Protein AF-0000000087669275 (afdb_homodimer)

Organism: NCBI:txid484088

Structure (mmCIF, N/CA/C/O backbone):
data_AF-0000000087669275-model_v1
#
loop_
_entity.id
_entity.type
_entity.pdbx_description
1 polymer 'BD-FAE-like domain-containing protein'
#
loop_
_atom_site.group_PDB
_atom_site.id
_atom_site.type_symbol
_atom_site.label_atom_id
_atom_site.label_alt_id
_atom_site.label_comp_id
_atom_site.label_asym_id
_atom_site.label_entity_id
_atom_site.label_seq_id
_atom_site.pdbx_PDB_ins_code
_atom_site.Cartn_x
_atom_site.Cartn_y
_atom_site.Cartn_z
_atom_site.occupancy
_atom_site.B_iso_or_equiv
_atom_site.auth_seq_id
_atom_site.auth_comp_id
_atom_site.auth_asym_id
_atom_site.auth_atom_id
_atom_site.pdbx_PDB_model_num
ATOM 1 N N . MET A 1 1 ? -75.25 -18.094 21.203 1 28.17 1 MET A N 1
ATOM 2 C CA . MET A 1 1 ? -74.688 -16.75 21.078 1 28.17 1 MET A CA 1
ATOM 3 C C . MET A 1 1 ? -73.438 -16.594 21.922 1 28.17 1 MET A C 1
ATOM 5 O O . MET A 1 1 ? -73.438 -15.898 22.938 1 28.17 1 MET A O 1
ATOM 9 N N . ASP A 1 2 ? -72.625 -17.688 22.062 1 28.94 2 ASP A N 1
ATOM 10 C CA . ASP A 1 2 ? -71.5 -17.922 22.953 1 28.94 2 ASP A CA 1
ATOM 11 C C . ASP A 1 2 ? -70.312 -17.047 22.594 1 28.94 2 ASP A C 1
ATOM 13 O O . ASP A 1 2 ? -69.812 -17.094 21.469 1 28.94 2 ASP A O 1
ATOM 17 N N . LEU A 1 3 ? -70.25 -15.82 23.203 1 28.75 3 LEU A N 1
ATOM 18 C CA . LEU A 1 3 ? -69.312 -14.719 23.062 1 28.75 3 LEU A CA 1
ATOM 19 C C . LEU A 1 3 ? -67.875 -15.172 23.391 1 28.75 3 LEU A C 1
ATOM 21 O O . LEU A 1 3 ? -67.625 -15.625 24.5 1 28.75 3 LEU A O 1
ATOM 25 N N . LYS A 1 4 ? -67.125 -15.75 22.391 1 30.48 4 LYS A N 1
ATOM 26 C CA . LYS A 1 4 ? -65.75 -16.172 22.344 1 30.48 4 LYS A CA 1
ATOM 27 C C . LYS A 1 4 ? -64.812 -15.062 22.828 1 30.48 4 LYS A C 1
ATOM 29 O O . LYS A 1 4 ? -64.812 -13.969 22.25 1 30.48 4 LYS A O 1
ATOM 34 N N . ARG A 1 5 ? -64.562 -14.875 24.141 1 27.62 5 ARG A N 1
ATOM 35 C CA . ARG A 1 5 ? -63.656 -13.93 24.781 1 27.62 5 ARG A CA 1
ATOM 36 C C . ARG A 1 5 ? -62.281 -14.016 24.188 1 27.62 5 ARG A C 1
ATOM 38 O O . ARG A 1 5 ? -61.594 -15.031 24.328 1 27.62 5 ARG A O 1
ATOM 45 N N . ARG A 1 6 ? -62 -13.516 22.984 1 33.59 6 ARG A N 1
ATOM 46 C CA . ARG A 1 6 ? -60.688 -13.391 22.406 1 33.59 6 ARG A CA 1
ATOM 47 C C . ARG A 1 6 ? -59.75 -12.617 23.328 1 33.59 6 ARG A C 1
ATOM 49 O O . ARG A 1 6 ? -60 -11.453 23.641 1 33.59 6 ARG A O 1
ATOM 56 N N . ASN A 1 7 ? -59.062 -13.289 24.312 1 29.56 7 ASN A N 1
ATOM 57 C CA . ASN A 1 7 ? -58.031 -12.75 25.188 1 29.56 7 ASN A CA 1
ATOM 58 C C . ASN A 1 7 ? -56.906 -12.086 24.391 1 29.56 7 ASN A C 1
ATOM 60 O O . ASN A 1 7 ? -56.312 -12.711 23.516 1 29.56 7 ASN A O 1
ATOM 64 N N . PHE A 1 8 ? -57 -10.797 24.109 1 33.31 8 PHE A N 1
ATOM 65 C CA . PHE A 1 8 ? -55.969 -9.938 23.531 1 33.31 8 PHE A CA 1
ATOM 66 C C . PHE A 1 8 ? -54.719 -9.961 24.391 1 33.31 8 PHE A C 1
ATOM 68 O O . PHE A 1 8 ? -54.75 -9.555 25.547 1 33.31 8 PHE A O 1
ATOM 75 N N . LEU A 1 9 ? -53.844 -11 24.266 1 35.16 9 LEU A N 1
ATOM 76 C CA . LEU A 1 9 ? -52.531 -10.953 24.859 1 35.16 9 LEU A CA 1
ATOM 77 C C . LEU A 1 9 ? -51.75 -9.727 24.391 1 35.16 9 LEU A C 1
ATOM 79 O O . LEU A 1 9 ? -51.625 -9.492 23.188 1 35.16 9 LEU A O 1
ATOM 83 N N . ALA A 1 10 ? -51.688 -8.633 25.203 1 37.81 10 ALA A N 1
ATOM 84 C CA . ALA A 1 10 ? -50.844 -7.457 25.094 1 37.81 10 ALA A CA 1
ATOM 85 C C . ALA A 1 10 ? -49.375 -7.863 24.953 1 37.81 10 ALA A C 1
ATOM 87 O O . ALA A 1 10 ? -48.781 -8.484 25.844 1 37.81 10 ALA A O 1
ATOM 88 N N . GLY A 1 11 ? -48.969 -8.219 23.75 1 33.94 11 GLY A N 1
ATOM 89 C CA . GLY A 1 11 ? -47.531 -8.422 23.5 1 33.94 11 GLY A CA 1
ATOM 90 C C . GLY A 1 11 ? -46.688 -7.23 23.906 1 33.94 11 GLY A C 1
ATOM 91 O O . GLY A 1 11 ? -46.938 -6.109 23.453 1 33.94 11 GLY A O 1
ATOM 92 N N . ALA A 1 12 ? -46.125 -7.207 25.141 1 37.91 12 ALA A N 1
ATOM 93 C CA . ALA A 1 12 ? -45.156 -6.23 25.562 1 37.91 12 ALA A CA 1
ATOM 94 C C . ALA A 1 12 ? -43.969 -6.172 24.578 1 37.91 12 ALA A C 1
ATOM 96 O O . ALA A 1 12 ? -43.312 -7.172 24.359 1 37.91 12 ALA A O 1
ATOM 97 N N . VAL A 1 13 ? -44.062 -5.277 23.641 1 38.16 13 VAL A N 1
ATOM 98 C CA . VAL A 1 13 ? -42.906 -4.93 22.797 1 38.16 13 VAL A CA 1
ATOM 99 C C . VAL A 1 13 ? -41.75 -4.453 23.672 1 38.16 13 VAL A C 1
ATOM 101 O O . VAL A 1 13 ? -41.875 -3.432 24.359 1 38.16 13 VAL A O 1
ATOM 104 N N . LEU A 1 14 ? -40.875 -5.391 24.172 1 38.5 14 LEU A N 1
ATOM 105 C CA . LEU A 1 14 ? -39.594 -4.992 24.734 1 38.5 14 LEU A CA 1
ATOM 106 C C . LEU A 1 14 ? -38.812 -4.137 23.75 1 38.5 14 LEU A C 1
ATOM 108 O O . LEU A 1 14 ? -38.438 -4.602 22.656 1 38.5 14 LEU A O 1
ATOM 112 N N . VAL A 1 15 ? -39.031 -2.846 23.812 1 36.75 15 VAL A N 1
ATOM 113 C CA . VAL A 1 15 ? -38.125 -1.913 23.141 1 36.75 15 VAL A CA 1
ATOM 114 C C . VAL A 1 15 ? -36.688 -2.125 23.641 1 36.75 15 VAL A C 1
ATOM 116 O O . VAL A 1 15 ? -36.406 -1.928 24.812 1 36.75 15 VAL A O 1
ATOM 119 N N . ALA A 1 16 ? -35.969 -3.045 22.984 1 37.81 16 ALA A N 1
ATOM 120 C CA . ALA A 1 16 ? -34.5 -3.072 23.188 1 37.81 16 ALA A CA 1
ATOM 121 C C . ALA A 1 16 ? -33.906 -1.685 23 1 37.81 16 ALA A C 1
ATOM 123 O O . ALA A 1 16 ? -34.031 -1.088 21.922 1 37.81 16 ALA A O 1
ATOM 124 N N . ALA A 1 17 ? -33.688 -0.96 24.109 1 39.06 17 ALA A N 1
ATOM 125 C CA . ALA A 1 17 ? -32.875 0.241 24.125 1 39.06 17 ALA A CA 1
ATOM 126 C C . ALA A 1 17 ? -31.516 -0.023 23.469 1 39.06 17 ALA A C 1
ATOM 128 O O . ALA A 1 17 ? -30.719 -0.823 23.969 1 39.06 17 ALA A O 1
ATOM 129 N N . ALA A 1 18 ? -31.438 0.103 22.172 1 37.81 18 ALA A N 1
ATOM 130 C CA . ALA A 1 18 ? -30.141 0.234 21.531 1 37.81 18 ALA A CA 1
ATOM 131 C C . ALA A 1 18 ? -29.266 1.253 22.25 1 37.81 18 ALA A C 1
ATOM 133 O O . ALA A 1 18 ? -29.562 2.449 22.25 1 37.81 18 ALA A O 1
ATOM 134 N N . SER A 1 19 ? -28.594 0.77 23.266 1 34.19 19 SER A N 1
ATOM 135 C CA . SER A 1 19 ? -27.5 1.611 23.734 1 34.19 19 SER A CA 1
ATOM 136 C C . SER A 1 19 ? -26.578 2.021 22.594 1 34.19 19 SER A C 1
ATOM 138 O O . SER A 1 19 ? -26 1.169 21.922 1 34.19 19 SER A O 1
ATOM 140 N N . GLN A 1 20 ? -27.031 3.041 21.953 1 34.62 20 GLN A N 1
ATOM 141 C CA . GLN A 1 20 ? -26.047 3.654 21.062 1 34.62 20 GLN A CA 1
ATOM 142 C C . GLN A 1 20 ? -24.703 3.824 21.766 1 34.62 20 GLN A C 1
ATOM 144 O O . GLN A 1 20 ? -24.609 4.566 22.75 1 34.62 20 GLN A O 1
ATOM 149 N N . ALA A 1 21 ? -23.891 2.865 21.75 1 35.22 21 ALA A N 1
ATOM 150 C CA . ALA A 1 21 ? -22.516 3.156 22.141 1 35.22 21 ALA A CA 1
ATOM 151 C C . ALA A 1 21 ? -22.031 4.445 21.484 1 35.22 21 ALA A C 1
ATOM 153 O O . ALA A 1 21 ? -21.891 4.516 20.266 1 35.22 21 ALA A O 1
ATOM 154 N N . LYS A 1 22 ? -22.312 5.562 22.062 1 35.25 22 LYS A N 1
ATOM 155 C CA . LYS A 1 22 ? -21.672 6.781 21.578 1 35.25 22 LYS A CA 1
ATOM 156 C C . LYS A 1 22 ? -20.172 6.566 21.344 1 35.25 22 LYS A C 1
ATOM 158 O O . LYS A 1 22 ? -19.438 6.207 22.281 1 35.25 22 LYS A O 1
ATOM 163 N N . ALA A 1 23 ? -19.859 6.219 20.266 1 41.78 23 ALA A N 1
ATOM 164 C CA . ALA A 1 23 ? -18.422 6.273 19.953 1 41.78 23 ALA A CA 1
ATOM 165 C C . ALA A 1 23 ? -17.75 7.438 20.656 1 41.78 23 ALA A C 1
ATOM 167 O O . ALA A 1 23 ? -18.078 8.602 20.422 1 41.78 23 ALA A O 1
ATOM 168 N N . ALA A 1 24 ? -17.25 7.32 21.734 1 42.81 24 ALA A N 1
ATOM 169 C CA . ALA A 1 24 ? -16.734 8.398 22.578 1 42.81 24 ALA A CA 1
ATOM 170 C C . ALA A 1 24 ? -15.805 9.32 21.781 1 42.81 24 ALA A C 1
ATOM 172 O O . ALA A 1 24 ? -14.711 8.914 21.375 1 42.81 24 ALA A O 1
ATOM 173 N N . THR A 1 25 ? -16.219 10.133 20.828 1 52.06 25 THR A N 1
ATOM 174 C CA . THR A 1 25 ? -15.578 11.25 20.141 1 52.06 25 THR A CA 1
ATOM 175 C C . THR A 1 25 ? -14.82 12.125 21.125 1 52.06 25 THR A C 1
ATOM 177 O O . THR A 1 25 ? -15.375 13.094 21.656 1 52.06 25 THR A O 1
ATOM 180 N N . THR A 1 26 ? -13.781 11.625 21.781 1 64.75 26 THR A N 1
ATOM 181 C CA . THR A 1 26 ? -13.367 12.477 22.891 1 64.75 26 THR A CA 1
ATOM 182 C C . THR A 1 26 ? -12.352 13.523 22.406 1 64.75 26 THR A C 1
ATOM 184 O O . THR A 1 26 ? -11.461 13.219 21.625 1 64.75 26 THR A O 1
ATOM 187 N N . ALA A 1 27 ? -12.656 14.789 22.516 1 72.62 27 ALA A N 1
ATOM 188 C CA . ALA A 1 27 ? -11.75 15.93 22.453 1 72.62 27 ALA A CA 1
ATOM 189 C C . ALA A 1 27 ? -10.453 15.648 23.203 1 72.62 27 ALA A C 1
ATOM 191 O O . ALA A 1 27 ? -10.406 14.766 24.078 1 72.62 27 ALA A O 1
ATOM 192 N N . PRO A 1 28 ? -9.422 16.297 22.719 1 81.75 28 PRO A N 1
ATOM 193 C CA . PRO A 1 28 ? -8.188 16.109 23.484 1 81.75 28 PRO A CA 1
ATOM 194 C C . PRO A 1 28 ? -8.375 16.359 24.984 1 81.75 28 PRO A C 1
ATOM 196 O O . PRO A 1 28 ? -9.148 17.234 25.375 1 81.75 28 PRO A O 1
ATOM 199 N N . ASP A 1 29 ? -7.641 15.523 25.688 1 83.69 29 ASP A N 1
ATOM 200 C CA . ASP A 1 29 ? -7.648 15.672 27.141 1 83.69 29 ASP A CA 1
ATOM 201 C C . ASP A 1 29 ? -7.242 17.078 27.547 1 83.69 29 ASP A C 1
ATOM 203 O O . ASP A 1 29 ? -6.199 17.594 27.125 1 83.69 29 ASP A O 1
ATOM 207 N N . ALA A 1 30 ? -7.938 17.719 28.391 1 83.44 30 ALA A N 1
ATOM 208 C CA . ALA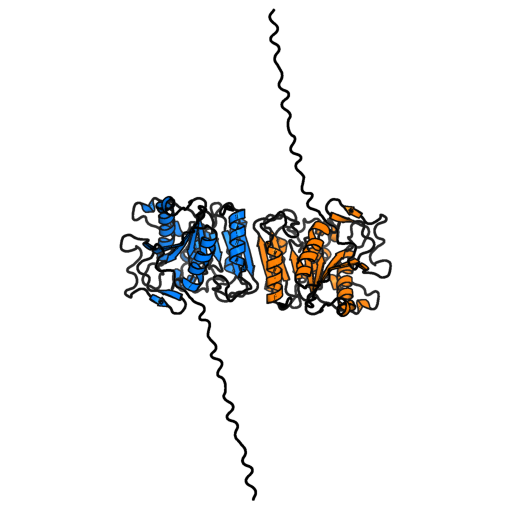 A 1 30 ? -7.738 19.109 28.797 1 83.44 30 ALA A CA 1
ATOM 209 C C . ALA A 1 30 ? -6.48 19.25 29.656 1 83.44 30 ALA A C 1
ATOM 211 O O . ALA A 1 30 ? -5.992 20.359 29.859 1 83.44 30 ALA A O 1
ATOM 212 N N . THR A 1 31 ? -5.91 18.156 30.062 1 88.44 31 THR A N 1
ATOM 213 C CA . THR A 1 31 ? -4.738 18.219 30.922 1 88.44 31 THR A CA 1
ATOM 214 C C . THR A 1 31 ? -3.453 18.234 30.094 1 88.44 31 THR A C 1
ATOM 216 O O . THR A 1 31 ? -2.367 18.453 30.641 1 88.44 31 THR A O 1
ATOM 219 N N . LEU A 1 32 ? -3.646 18.156 28.875 1 94.56 32 LEU A N 1
ATOM 220 C CA . LEU A 1 32 ? -2.465 18.125 28.016 1 94.56 32 LEU A CA 1
ATOM 221 C C . LEU A 1 32 ? -1.838 19.516 27.906 1 94.56 32 LEU A C 1
ATOM 223 O O . LEU A 1 32 ? -2.539 20.516 28 1 94.56 32 LEU A O 1
ATOM 227 N N . GLU A 1 33 ? -0.577 19.516 27.766 1 96.88 33 GLU A N 1
ATOM 228 C CA . GLU A 1 33 ? 0.142 20.766 27.562 1 96.88 33 GLU A CA 1
ATOM 229 C C . GLU A 1 33 ? -0.263 21.438 26.25 1 96.88 33 GLU A C 1
ATOM 231 O O . GLU A 1 33 ? -0.349 20.766 25.219 1 96.88 33 GLU A O 1
ATOM 236 N N . VAL A 1 34 ? -0.513 22.719 26.375 1 97.81 34 VAL A N 1
ATOM 237 C CA . VAL A 1 34 ? -0.868 23.531 25.219 1 97.81 34 VAL A CA 1
ATOM 238 C C . VAL A 1 34 ? 0.156 24.656 25.031 1 97.81 34 VAL A C 1
ATOM 240 O O . VAL A 1 34 ? 0.563 25.297 26 1 97.81 34 VAL A O 1
ATOM 243 N N . ILE A 1 35 ? 0.615 24.859 23.797 1 97.75 35 ILE A N 1
ATOM 244 C CA . ILE A 1 35 ? 1.564 25.922 23.469 1 97.75 35 ILE A CA 1
ATOM 245 C C . ILE A 1 35 ? 0.986 26.812 22.375 1 97.75 35 ILE A C 1
ATOM 247 O O . ILE A 1 35 ? 0.8 26.375 21.25 1 97.75 35 ILE A O 1
ATOM 251 N N . ASN A 1 36 ? 0.75 28.062 22.703 1 97.56 36 ASN A N 1
ATOM 252 C CA . ASN A 1 36 ? 0.298 29.016 21.688 1 97.56 36 ASN A CA 1
ATOM 253 C C . ASN A 1 36 ? 1.383 29.266 20.641 1 97.56 36 ASN A C 1
ATOM 255 O O . ASN A 1 36 ? 2.559 29.406 20.984 1 97.56 36 ASN A O 1
ATOM 259 N N . LEU A 1 37 ? 0.994 29.375 19.422 1 97.69 37 LEU A N 1
ATOM 260 C CA . LEU A 1 37 ? 1.98 29.516 18.359 1 97.69 37 LEU A CA 1
ATOM 261 C C . LEU A 1 37 ? 2.561 30.922 18.344 1 97.69 37 LEU A C 1
ATOM 263 O O . LEU A 1 37 ? 3.756 31.109 18.094 1 97.69 37 LEU A O 1
ATOM 267 N N . TRP A 1 38 ? 1.713 31.906 18.625 1 95.44 38 TRP A N 1
ATOM 268 C CA . TRP A 1 38 ? 2.113 33.312 18.453 1 95.44 38 TRP A CA 1
ATOM 269 C C . TRP A 1 38 ? 1.977 34.062 19.766 1 95.44 38 TRP A C 1
ATOM 271 O O . TRP A 1 38 ? 1.003 33.875 20.5 1 95.44 38 TRP A O 1
ATOM 281 N N . PRO A 1 39 ? 2.914 34.906 20.281 1 89.81 39 PRO A N 1
ATOM 282 C CA . PRO A 1 39 ? 2.84 35.656 21.516 1 89.81 39 PRO A CA 1
ATOM 283 C C . PRO A 1 39 ? 1.753 36.75 21.484 1 89.81 39 PRO A C 1
ATOM 285 O O . PRO A 1 39 ? 1.227 37.125 22.531 1 89.81 39 PRO A O 1
ATOM 288 N N . GLY A 1 40 ? 1.291 37.219 20.391 1 86.56 40 GLY A N 1
ATOM 289 C CA . GLY A 1 40 ? 0.253 38.219 20.188 1 86.56 40 GLY A CA 1
ATOM 290 C C . GLY A 1 40 ? -0.656 37.906 19.016 1 86.56 40 GLY A C 1
ATOM 291 O O . GLY A 1 40 ? -0.997 36.719 18.781 1 86.56 40 GLY A O 1
ATOM 292 N N . GLN A 1 41 ? -1.1 38.938 18.469 1 87.88 41 GLN A N 1
ATOM 293 C CA . GLN A 1 41 ? -1.943 38.719 17.297 1 87.88 41 GLN A CA 1
ATOM 294 C C . GLN A 1 41 ? -1.173 38 16.188 1 87.88 41 GLN A C 1
ATOM 296 O O . GLN A 1 41 ? -0.099 38.438 15.789 1 87.88 41 GLN A O 1
ATOM 301 N N . PRO A 1 42 ? -1.751 36.875 15.836 1 92.25 42 PRO A N 1
ATOM 302 C CA . PRO A 1 42 ? -1.068 36.188 14.742 1 92.25 42 PRO A CA 1
ATOM 303 C C . PRO A 1 42 ? -1.057 37.031 13.445 1 92.25 42 PRO A C 1
ATOM 305 O O . PRO A 1 42 ? -1.982 37.781 13.195 1 92.25 42 PRO A O 1
ATOM 308 N N . PRO A 1 43 ? -0.003 36.844 12.688 1 91.81 43 PRO A N 1
ATOM 309 C CA . PRO A 1 43 ? -0.002 37.531 11.391 1 91.81 43 PRO A CA 1
ATOM 310 C C . PRO A 1 43 ? -1.032 36.938 10.422 1 91.81 43 PRO A C 1
ATOM 312 O O . PRO A 1 43 ? -1.409 35.781 10.539 1 91.81 43 PRO A O 1
ATOM 315 N N . GLY A 1 44 ? -1.451 37.781 9.461 1 90.12 44 GLY A N 1
ATOM 316 C CA . GLY A 1 44 ? -2.244 37.25 8.367 1 90.12 44 GLY A CA 1
ATOM 317 C C . GLY A 1 44 ? -3.725 37.531 8.5 1 90.12 44 GLY A C 1
ATOM 318 O O . GLY A 1 44 ? -4.566 36.75 8.07 1 90.12 44 GLY A O 1
ATOM 319 N N . GLY A 1 45 ? -4.094 38.531 9.148 1 89.62 45 GLY A N 1
ATOM 320 C CA . GLY A 1 45 ? -5.488 38.969 9.172 1 89.62 45 GLY A CA 1
ATOM 321 C C . GLY A 1 45 ? -6.027 39.156 10.57 1 89.62 45 GLY A C 1
ATOM 322 O O . GLY A 1 45 ? -5.301 38.969 11.555 1 89.62 45 GLY A O 1
ATOM 323 N N . ALA A 1 46 ? -7.32 39.5 10.656 1 90.44 46 ALA A N 1
ATOM 324 C CA . ALA A 1 46 ? -7.93 39.875 11.93 1 90.44 46 ALA A CA 1
ATOM 325 C C . ALA A 1 46 ? -8.555 38.656 12.609 1 90.44 46 ALA A C 1
ATOM 327 O O . ALA A 1 46 ? -8.734 38.625 13.828 1 90.44 46 ALA A O 1
ATOM 328 N N . GLY A 1 47 ? -8.844 37.625 11.805 1 92.69 47 GLY A N 1
ATOM 329 C CA . GLY A 1 47 ? -9.414 36.406 12.359 1 92.69 47 GLY A CA 1
ATOM 330 C C . GLY A 1 47 ? -10.906 36.5 12.617 1 92.69 47 GLY A C 1
ATOM 331 O O . GLY A 1 47 ? -11.555 37.469 12.18 1 92.69 47 GLY A O 1
ATOM 332 N N . PRO A 1 48 ? -11.461 35.469 13.25 1 94.44 48 PRO A N 1
ATOM 333 C CA . PRO A 1 48 ? -12.898 35.438 13.516 1 94.44 48 PRO A CA 1
ATOM 334 C C . PRO A 1 48 ? -13.312 36.344 14.672 1 94.44 48 PRO A C 1
ATOM 336 O O . PRO A 1 48 ? -12.547 36.531 15.609 1 94.44 48 PRO A O 1
ATOM 339 N N . ALA A 1 49 ? -14.461 36.812 14.555 1 90.5 49 ALA A N 1
ATOM 340 C CA . ALA A 1 49 ? -15.047 37.625 15.625 1 90.5 49 ALA A CA 1
ATOM 341 C C . ALA A 1 49 ? -15.648 36.75 16.703 1 90.5 49 ALA A C 1
ATOM 343 O O . ALA A 1 49 ? -15.641 37.094 17.891 1 90.5 49 ALA A O 1
ATOM 344 N N . ALA A 1 50 ? -16.062 35.594 16.297 1 92.62 50 ALA A N 1
ATOM 345 C CA . ALA A 1 50 ? -16.734 34.688 17.203 1 92.62 50 ALA A CA 1
ATOM 346 C C . ALA A 1 50 ? -15.734 33.875 18 1 92.62 50 ALA A C 1
ATOM 348 O O . ALA A 1 50 ? -14.57 33.75 17.609 1 92.62 50 ALA A O 1
ATOM 349 N N . SER A 1 51 ? -16.25 33.281 19.094 1 95.25 51 SER A N 1
ATOM 350 C CA . SER A 1 51 ? -15.422 32.375 19.906 1 95.25 51 SER A CA 1
ATOM 351 C C . SER A 1 51 ? -15.234 31.031 19.234 1 95.25 51 SER A C 1
ATOM 353 O O . SER A 1 51 ? -16.141 30.547 18.547 1 95.25 51 SER A O 1
ATOM 355 N N . GLU A 1 52 ? -14.078 30.438 19.469 1 95.81 52 GLU A N 1
ATOM 356 C CA . GLU A 1 52 ? -13.805 29.094 18.953 1 95.81 52 GLU A CA 1
ATOM 357 C C . GLU A 1 52 ? -14.844 28.094 19.438 1 95.81 52 GLU A C 1
ATOM 359 O O . GLU A 1 52 ? -15.32 28.172 20.578 1 95.81 52 GLU A O 1
ATOM 364 N N . ASP A 1 53 ? -15.195 27.172 18.578 1 94.56 53 ASP A N 1
ATOM 365 C CA . ASP A 1 53 ? -16.141 26.125 18.984 1 94.56 53 ASP A CA 1
ATOM 366 C C . ASP A 1 53 ? -15.727 24.766 18.422 1 94.56 53 ASP A C 1
ATOM 368 O O . ASP A 1 53 ? -14.961 24.703 17.453 1 94.56 53 ASP A O 1
ATOM 372 N N . LEU A 1 54 ? -16.156 23.734 19.078 1 95.19 54 LEU A N 1
ATOM 373 C CA . LEU A 1 54 ? -16.031 22.344 18.641 1 95.19 54 LEU A CA 1
ATOM 374 C C . LEU A 1 54 ? -17.359 21.812 18.125 1 95.19 54 LEU A C 1
ATOM 376 O O . LEU A 1 54 ? -18.344 21.734 18.875 1 95.19 54 LEU A O 1
ATOM 380 N N . THR A 1 55 ? -17.391 21.484 16.859 1 95.81 55 THR A N 1
ATOM 381 C CA . THR A 1 55 ? -18.625 21.016 16.266 1 95.81 55 THR A CA 1
ATOM 382 C C . THR A 1 55 ? -19.016 19.641 16.812 1 95.81 55 THR A C 1
ATOM 384 O O . THR A 1 55 ? -18.172 18.922 17.359 1 95.81 55 THR A O 1
ATOM 387 N N . PRO A 1 56 ? -20.25 19.25 16.609 1 93 56 PRO A N 1
ATOM 388 C CA . PRO A 1 56 ? -20.672 17.922 17.047 1 93 56 PRO A CA 1
ATOM 389 C C . PRO A 1 56 ? -19.906 16.797 16.328 1 93 56 PRO A C 1
ATOM 391 O O . PRO A 1 56 ? -19.766 15.703 16.875 1 93 56 PRO A O 1
ATOM 394 N N . ARG A 1 57 ? -19.328 17.109 15.211 1 91.81 57 ARG A N 1
ATOM 395 C CA . ARG A 1 57 ? -18.625 16.094 14.438 1 91.81 57 ARG A CA 1
ATOM 396 C C . ARG A 1 57 ? -17.141 16.078 14.789 1 91.81 57 ARG A C 1
ATOM 398 O O . ARG A 1 57 ? -16.359 15.328 14.203 1 91.81 57 ARG A O 1
ATOM 405 N N . GLY A 1 58 ? -16.812 17 15.703 1 96.19 58 GLY A N 1
ATOM 406 C CA . GLY A 1 58 ? -15.477 16.891 16.266 1 96.19 58 GLY A CA 1
ATOM 407 C C . GLY A 1 58 ? -14.469 17.797 15.594 1 96.19 58 GLY A C 1
ATOM 408 O O . GLY A 1 58 ? -13.258 17.547 15.656 1 96.19 58 GLY A O 1
ATOM 409 N N . ALA A 1 59 ? -14.922 18.875 14.984 1 97.62 59 ALA A N 1
ATOM 410 C CA . ALA A 1 59 ? -14.031 19.812 14.305 1 97.62 59 ALA A CA 1
ATOM 411 C C . ALA A 1 59 ? -13.992 21.156 15.031 1 97.62 59 ALA A C 1
ATOM 413 O O . ALA A 1 59 ? -15.023 21.641 15.523 1 97.62 59 ALA A O 1
ATOM 414 N N . LEU A 1 60 ? -12.82 21.766 15.094 1 98 60 LEU A N 1
ATOM 415 C CA . LEU A 1 60 ? -12.664 23.109 15.625 1 98 60 LEU A CA 1
ATOM 416 C C . LEU A 1 60 ? -12.938 24.156 14.539 1 98 60 LEU A C 1
ATOM 418 O O . LEU A 1 60 ? -12.531 23.984 13.391 1 98 60 LEU A O 1
ATOM 422 N N . ARG A 1 61 ? -13.625 25.188 14.945 1 97.75 61 ARG A N 1
ATOM 423 C CA . ARG A 1 61 ? -13.914 26.344 14.102 1 97.75 61 ARG A CA 1
ATOM 424 C C . ARG A 1 61 ? -13.656 27.656 14.859 1 97.75 61 ARG A C 1
ATOM 426 O O . ARG A 1 61 ? -13.516 27.656 16.078 1 97.75 61 ARG A O 1
ATOM 433 N N . GLN A 1 62 ? -13.562 28.672 14.039 1 97.94 62 GLN A N 1
ATOM 434 C CA . GLN A 1 62 ? -13.352 30.016 14.578 1 97.94 62 GLN A CA 1
ATOM 435 C C . GLN A 1 62 ? -12.086 30.078 15.422 1 97.94 62 GLN A C 1
ATOM 437 O O . GLN A 1 62 ? -12.109 30.531 16.562 1 97.94 62 GLN A O 1
ATOM 442 N N . ILE A 1 63 ? -11.062 29.609 14.844 1 97.81 63 ILE A N 1
ATOM 443 C CA . ILE A 1 63 ? -9.781 29.516 15.531 1 97.81 63 ILE A CA 1
ATOM 444 C C . ILE A 1 63 ? -9.086 30.875 15.5 1 97.81 63 ILE A C 1
ATOM 446 O O . ILE A 1 63 ? -8.664 31.344 14.445 1 97.81 63 ILE A O 1
ATOM 450 N N . SER A 1 64 ? -8.969 31.484 16.641 1 96.06 64 SER A N 1
ATOM 451 C CA . SER A 1 64 ? -8.312 32.781 16.734 1 96.06 64 SER A CA 1
ATOM 452 C C . SER A 1 64 ? -6.934 32.656 17.375 1 96.06 64 SER A C 1
ATOM 454 O O . SER A 1 64 ? -6.062 33.5 17.172 1 96.06 64 SER A O 1
ATOM 456 N N . THR A 1 65 ? -6.762 31.562 18.125 1 96.19 65 THR A N 1
ATOM 457 C CA . THR A 1 65 ? -5.488 31.297 18.781 1 96.19 65 THR A CA 1
ATOM 458 C C . THR A 1 65 ? -4.93 29.938 18.344 1 96.19 65 THR A C 1
ATOM 460 O O . THR A 1 65 ? -5.176 28.922 19 1 96.19 65 THR A O 1
ATOM 463 N N . PRO A 1 66 ? -4.219 29.891 17.25 1 98 66 PRO A N 1
ATOM 464 C CA . PRO A 1 66 ? -3.562 28.641 16.859 1 98 66 PRO A CA 1
ATOM 465 C C . PRO A 1 66 ? -2.574 28.156 17.922 1 98 66 PRO A C 1
ATOM 467 O O . PRO A 1 66 ? -1.936 28.953 18.594 1 98 66 PRO A O 1
ATOM 470 N N . ARG A 1 67 ? -2.475 26.844 18.062 1 98.38 67 ARG A N 1
ATOM 471 C CA . ARG A 1 67 ? -1.727 26.266 19.188 1 98.38 67 ARG A CA 1
ATOM 472 C C . ARG A 1 67 ? -1.31 24.828 18.891 1 98.38 67 ARG A C 1
ATOM 474 O O . ARG A 1 67 ? -1.786 24.234 17.922 1 98.38 67 ARG A O 1
ATOM 481 N N . LEU A 1 68 ? -0.417 24.375 19.734 1 98.69 68 LEU A N 1
ATOM 482 C CA . LEU A 1 68 ? 0.001 22.969 19.781 1 98.69 68 LEU A CA 1
ATOM 483 C C . LEU A 1 68 ? -0.582 22.266 21 1 98.69 68 LEU A C 1
ATOM 485 O O . LEU A 1 68 ? -0.63 22.844 22.094 1 98.69 68 LEU A O 1
ATOM 489 N N . ILE A 1 69 ? -1.117 21.109 20.766 1 98.69 69 ILE A N 1
ATOM 490 C CA . ILE A 1 69 ? -1.486 20.219 21.859 1 98.69 69 ILE A CA 1
ATOM 491 C C . ILE A 1 69 ? -0.513 19.031 21.922 1 98.69 69 ILE A C 1
ATOM 493 O O . ILE A 1 69 ? -0.443 18.234 20.984 1 98.69 69 ILE A O 1
ATOM 497 N N . VAL A 1 70 ? 0.198 18.906 23.047 1 98.69 70 VAL A N 1
ATOM 498 C CA . VAL A 1 70 ? 1.329 17.984 23.109 1 98.69 70 VAL A CA 1
ATOM 499 C C . VAL A 1 70 ? 0.909 16.688 23.797 1 98.69 70 VAL A C 1
ATOM 501 O O . VAL A 1 70 ? 0.448 16.719 24.953 1 98.69 70 VAL A O 1
ATOM 504 N N . HIS A 1 71 ? 1.034 15.57 23.094 1 98.25 71 HIS A N 1
ATOM 505 C CA . HIS A 1 71 ? 0.924 14.227 23.656 1 98.25 71 HIS A CA 1
ATOM 506 C C . HIS A 1 71 ? 2.301 13.617 23.906 1 98.25 71 HIS A C 1
ATOM 508 O O . HIS A 1 71 ? 2.904 13.047 23 1 98.25 71 HIS A O 1
ATOM 514 N N . LYS A 1 72 ? 2.695 13.734 25.094 1 96.38 72 LYS A N 1
ATOM 515 C CA . LYS A 1 72 ? 4.004 13.203 25.469 1 96.38 72 LYS A CA 1
ATOM 516 C C . LYS A 1 72 ? 3.918 11.734 25.859 1 96.38 72 LYS A C 1
ATOM 518 O O . LYS A 1 72 ? 3.055 11.336 26.641 1 96.38 72 LYS A O 1
ATOM 523 N N . PRO A 1 73 ? 4.785 10.969 25.266 1 96.75 73 PRO A N 1
ATOM 524 C CA . PRO A 1 73 ? 4.812 9.57 25.719 1 96.75 73 PRO A CA 1
ATOM 525 C C . PRO A 1 73 ? 5.422 9.406 27.109 1 96.75 73 PRO A C 1
ATOM 527 O O . PRO A 1 73 ? 6.156 10.281 27.578 1 96.75 73 PRO A O 1
ATOM 530 N N . ASP A 1 74 ? 5.125 8.258 27.703 1 94.56 74 ASP A N 1
ATOM 531 C CA . ASP A 1 74 ? 5.723 7.957 29 1 94.56 74 ASP A CA 1
ATOM 532 C C . ASP A 1 74 ? 7.242 7.852 28.891 1 94.56 74 ASP A C 1
ATOM 534 O O . ASP A 1 74 ? 7.969 8.336 29.766 1 94.56 74 ASP A O 1
ATOM 538 N N . LYS A 1 75 ? 7.645 7.258 27.844 1 94.88 75 LYS A N 1
ATOM 539 C CA . LYS A 1 75 ? 9.062 7.125 27.547 1 94.88 75 LYS A CA 1
ATOM 540 C C . LYS A 1 75 ? 9.391 7.656 26.156 1 94.88 75 LYS A C 1
ATOM 542 O O . LYS A 1 75 ? 9.375 6.902 25.188 1 94.88 75 LYS A O 1
ATOM 547 N N . PRO A 1 76 ? 9.82 8.852 26.156 1 95.81 76 PRO A N 1
ATOM 548 C CA . PRO A 1 76 ? 10.102 9.438 24.844 1 95.81 76 PRO A CA 1
ATOM 549 C C . PRO A 1 76 ? 11.258 8.75 24.125 1 95.81 76 PRO A C 1
ATOM 551 O O . PRO A 1 76 ? 12.305 8.5 24.734 1 95.81 76 PRO A O 1
ATOM 554 N N . SER A 1 77 ? 11.094 8.445 22.844 1 96.56 77 SER A N 1
ATOM 555 C CA . SER A 1 77 ? 12.125 7.824 22.016 1 96.56 77 SER A CA 1
ATOM 556 C C . SER A 1 77 ? 12.969 8.875 21.297 1 96.56 77 SER A C 1
ATOM 558 O O . SER A 1 77 ? 14.008 8.555 20.719 1 96.56 77 SER A O 1
ATOM 560 N N . GLY A 1 78 ? 12.539 10.148 21.406 1 97.25 78 GLY A N 1
ATOM 561 C CA . GLY A 1 78 ? 13.133 11.203 20.609 1 97.25 78 GLY A CA 1
ATOM 562 C C . GLY A 1 78 ? 12.359 11.492 19.328 1 97.25 78 GLY A C 1
ATOM 563 O O . GLY A 1 78 ? 12.414 12.602 18.797 1 97.25 78 GLY A O 1
ATOM 564 N N . ALA A 1 79 ? 11.656 10.484 18.797 1 98.44 79 ALA A N 1
ATOM 565 C CA . ALA A 1 79 ? 10.828 10.68 17.609 1 98.44 79 ALA A CA 1
ATOM 566 C C . ALA A 1 79 ? 9.648 11.594 17.906 1 98.44 79 ALA A C 1
ATOM 568 O O . ALA A 1 79 ? 9.055 11.523 18.984 1 98.44 79 ALA A O 1
ATOM 569 N N . ALA A 1 80 ? 9.273 12.43 16.969 1 98.75 80 ALA A N 1
ATOM 570 C CA . ALA A 1 80 ? 8.125 13.328 17.125 1 98.75 80 ALA A CA 1
ATOM 571 C C . ALA A 1 80 ? 7.379 13.5 15.812 1 98.75 80 ALA A C 1
ATOM 573 O O . ALA A 1 80 ? 7.965 13.359 14.734 1 98.75 80 ALA A O 1
ATOM 574 N N . ILE A 1 81 ? 6.121 13.734 15.906 1 98.94 81 ILE A N 1
ATOM 575 C CA . ILE A 1 81 ? 5.281 13.953 14.734 1 98.94 81 ILE A CA 1
ATOM 576 C C . ILE A 1 81 ? 4.371 15.156 14.969 1 98.94 81 ILE A C 1
ATOM 578 O O . ILE A 1 81 ? 3.648 15.211 15.969 1 98.94 81 ILE A O 1
ATOM 582 N N . LEU A 1 82 ? 4.473 16.156 14.102 1 98.94 82 LEU A N 1
ATOM 583 C CA . LEU A 1 82 ? 3.451 17.188 14.008 1 98.94 82 LEU A CA 1
ATOM 584 C C . LEU A 1 82 ? 2.236 16.688 13.234 1 98.94 82 LEU A C 1
ATOM 586 O O . LEU A 1 82 ? 2.357 16.281 12.078 1 98.94 82 LEU A O 1
ATOM 590 N N . LEU A 1 83 ? 1.104 16.719 13.891 1 98.94 83 LEU A N 1
ATOM 591 C CA . LEU A 1 83 ? -0.112 16.188 13.289 1 98.94 83 LEU A CA 1
ATOM 592 C C . LEU A 1 83 ? -1.001 17.297 12.766 1 98.94 83 LEU A C 1
ATOM 594 O O . LEU A 1 83 ? -1.37 18.219 13.516 1 98.94 83 LEU A O 1
ATOM 598 N N . CYS A 1 84 ? -1.346 17.203 11.469 1 98.94 84 CYS A N 1
ATOM 599 C CA . CYS A 1 84 ? -2.195 18.172 10.789 1 98.94 84 CYS A CA 1
ATOM 600 C C . CYS A 1 84 ? -3.502 17.547 10.336 1 98.94 84 CYS A C 1
ATOM 602 O O . CYS A 1 84 ? -3.535 16.828 9.336 1 98.94 84 CYS A O 1
ATOM 604 N N . SER A 1 85 ? -4.574 17.922 11.008 1 98.81 85 SER A N 1
ATOM 605 C CA . SER A 1 85 ? -5.883 17.391 10.648 1 98.81 85 SER A CA 1
ATOM 606 C C . SER A 1 85 ? -6.414 18.031 9.367 1 98.81 85 SER A C 1
ATOM 608 O O . SER A 1 85 ? -5.961 19.109 8.984 1 98.81 85 SER A O 1
ATOM 610 N N . GLY A 1 86 ? -7.324 17.297 8.766 1 98.69 86 GLY A N 1
ATOM 611 C CA . GLY A 1 86 ? -8.031 17.859 7.621 1 98.69 86 GLY A CA 1
ATOM 612 C C . GLY A 1 86 ? -9.172 18.781 8.016 1 98.69 86 GLY A C 1
ATOM 613 O O . GLY A 1 86 ? -9.195 19.297 9.141 1 98.69 86 GLY A O 1
ATOM 614 N N . GLY A 1 87 ? -10 19.016 7.031 1 98.25 87 GLY A N 1
ATOM 615 C CA . GLY A 1 87 ? -11.141 19.906 7.203 1 98.25 87 GLY A CA 1
ATOM 616 C C . GLY A 1 87 ? -11.32 20.875 6.047 1 98.25 87 GLY A C 1
ATOM 617 O O . GLY A 1 87 ? -12.031 21.859 6.168 1 98.25 87 GLY A O 1
ATOM 618 N N . GLY A 1 88 ? -10.656 20.641 4.992 1 98.31 88 GLY A N 1
ATOM 619 C CA . GLY A 1 88 ? -10.852 21.375 3.748 1 98.31 88 GLY A CA 1
ATOM 620 C C . GLY A 1 88 ? -10.43 22.828 3.84 1 98.31 88 GLY A C 1
ATOM 621 O O . GLY A 1 88 ? -10.945 23.672 3.113 1 98.31 88 GLY A O 1
ATOM 622 N N . TYR A 1 89 ? -9.617 23.156 4.824 1 98.31 89 TYR A N 1
ATOM 623 C CA . TYR A 1 89 ? -9.203 24.516 5.121 1 98.31 89 TYR A CA 1
ATOM 624 C C . TYR A 1 89 ? -10.398 25.375 5.488 1 98.31 89 TYR A C 1
ATOM 626 O O . TYR A 1 89 ? -10.43 26.578 5.18 1 98.31 89 TYR A O 1
ATOM 634 N N . ARG A 1 90 ? -11.398 24.75 6.074 1 97.38 90 ARG A N 1
ATOM 635 C CA . ARG A 1 90 ? -12.57 25.438 6.605 1 97.38 90 ARG A CA 1
ATOM 636 C C . ARG A 1 90 ? -12.719 25.188 8.102 1 97.38 90 ARG A C 1
ATOM 638 O O . ARG A 1 90 ? -13.383 25.953 8.805 1 97.38 90 ARG A O 1
ATOM 645 N N . LYS A 1 91 ? -12.211 24.188 8.516 1 97.88 91 LYS A N 1
ATOM 646 C CA . LYS A 1 91 ? -12.219 23.719 9.898 1 97.88 91 LYS A CA 1
ATOM 647 C C . LYS A 1 91 ? -11.047 22.781 10.164 1 97.88 91 LYS A C 1
ATOM 649 O O . LYS A 1 91 ? -10.273 22.469 9.258 1 97.88 91 LYS A O 1
ATOM 654 N N . VAL A 1 92 ? -10.852 22.375 11.43 1 98.5 92 VAL A N 1
ATOM 655 C CA . VAL A 1 92 ? -9.805 21.438 11.797 1 98.5 92 VAL A CA 1
ATOM 656 C C . VAL A 1 92 ? -10.43 20.219 12.469 1 98.5 92 VAL A C 1
ATOM 658 O O . VAL A 1 92 ? -10.875 20.297 13.617 1 98.5 92 VAL A O 1
ATOM 661 N N . ASP A 1 93 ? -10.383 19.062 11.781 1 98.06 93 ASP A N 1
ATOM 662 C CA . ASP A 1 93 ? -11.062 17.844 12.219 1 98.06 93 ASP A CA 1
ATOM 663 C C . ASP A 1 93 ? -10.227 17.094 13.25 1 98.06 93 ASP A C 1
ATOM 665 O O . ASP A 1 93 ? -9.844 15.945 13.031 1 98.06 93 ASP A O 1
ATOM 669 N N . ILE A 1 94 ? -10.18 17.578 14.438 1 97.5 94 ILE A N 1
ATOM 670 C CA . ILE A 1 94 ? -9.203 17.125 15.414 1 97.5 94 ILE A CA 1
ATOM 671 C C . ILE A 1 94 ? -9.68 15.82 16.047 1 97.5 94 ILE A C 1
ATOM 673 O O . ILE A 1 94 ? -8.891 14.898 16.25 1 97.5 94 ILE A O 1
ATOM 677 N N . VAL A 1 95 ? -10.938 15.594 16.266 1 96.94 95 VAL A N 1
ATOM 678 C CA . VAL A 1 95 ? -11.438 14.453 17.031 1 96.94 95 VAL A CA 1
ATOM 679 C C . VAL A 1 95 ? -11.367 13.188 16.188 1 96.94 95 VAL A C 1
ATOM 681 O O . VAL A 1 95 ? -11.102 12.102 16.703 1 96.94 95 VAL A O 1
ATOM 684 N N . ASN A 1 96 ? -11.547 13.375 14.914 1 96.06 96 ASN A N 1
ATOM 685 C CA . ASN A 1 96 ? -11.578 12.203 14.047 1 96.06 96 ASN A CA 1
ATOM 686 C C . ASN A 1 96 ? -10.188 11.836 13.531 1 96.06 96 ASN A C 1
ATOM 688 O O . ASN A 1 96 ? -9.953 10.703 13.109 1 96.06 96 ASN A O 1
ATOM 692 N N . GLU A 1 97 ? -9.281 12.797 13.578 1 98.06 97 GLU A N 1
ATOM 693 C CA . GLU A 1 97 ? -8.047 12.562 12.844 1 98.06 97 GLU A CA 1
ATOM 694 C C . GLU A 1 97 ? -6.828 12.695 13.758 1 98.06 97 GLU A C 1
ATOM 696 O O . GLU A 1 97 ? -6.32 11.695 14.273 1 98.06 97 GLU A O 1
ATOM 701 N N . SER A 1 98 ? -6.477 13.867 14.18 1 98.44 98 SER A N 1
ATOM 702 C CA . SER A 1 98 ? -5.18 14.047 14.836 1 98.44 98 SER A CA 1
ATOM 703 C C . SER A 1 98 ? -5.203 13.5 16.266 1 98.44 98 SER A C 1
ATOM 705 O O . SER A 1 98 ? -4.203 12.953 16.734 1 98.44 98 SER A O 1
ATOM 707 N N . THR A 1 99 ? -6.309 13.609 16.984 1 98.38 99 THR A N 1
ATOM 708 C CA . THR A 1 99 ? -6.316 13.188 18.391 1 98.38 99 THR A CA 1
ATOM 709 C C . THR A 1 99 ? -6.117 11.68 18.5 1 98.38 99 THR A C 1
ATOM 711 O O . THR A 1 99 ? -5.223 11.219 19.203 1 98.38 99 THR A O 1
ATOM 714 N N . PRO A 1 100 ? -6.895 10.906 17.75 1 98.06 100 PRO A N 1
ATOM 715 C CA . PRO A 1 100 ? -6.641 9.461 17.844 1 98.06 100 PRO A CA 1
ATOM 716 C C . PRO A 1 100 ? -5.258 9.07 17.328 1 98.06 100 PRO A C 1
ATOM 718 O O . PRO A 1 100 ? -4.637 8.148 17.859 1 98.06 100 PRO A O 1
ATOM 721 N N . ALA A 1 101 ? -4.758 9.727 16.312 1 98.62 101 ALA A N 1
ATOM 722 C CA . ALA A 1 101 ? -3.41 9.445 15.828 1 98.62 101 ALA A CA 1
ATOM 723 C C . ALA A 1 101 ? -2.363 9.789 16.891 1 98.62 101 ALA A C 1
ATOM 725 O O . ALA A 1 101 ? -1.39 9.055 17.062 1 98.62 101 ALA A O 1
ATOM 726 N N . ALA A 1 102 ? -2.621 10.898 17.562 1 98.69 102 ALA A N 1
ATOM 727 C CA . ALA A 1 102 ? -1.704 11.312 18.609 1 98.69 102 ALA A CA 1
ATOM 728 C C . ALA A 1 102 ? -1.64 10.266 19.719 1 98.69 102 ALA A C 1
ATOM 730 O O . ALA A 1 102 ? -0.555 9.914 20.188 1 98.69 102 ALA A O 1
ATOM 731 N N . ILE A 1 103 ? -2.77 9.797 20.125 1 97.94 103 ILE A N 1
ATOM 732 C CA . ILE A 1 103 ? -2.844 8.781 21.156 1 97.94 103 ILE A CA 1
ATOM 733 C C . ILE A 1 103 ? -2.105 7.523 20.719 1 97.94 103 ILE A C 1
ATOM 735 O O . ILE A 1 103 ? -1.324 6.945 21.469 1 97.94 103 ILE A O 1
ATOM 739 N N . TYR A 1 104 ? -2.285 7.16 19.484 1 97.88 104 TYR A N 1
ATOM 740 C CA . TYR A 1 104 ? -1.65 5.965 18.938 1 97.88 104 TYR A CA 1
ATOM 741 C C . TYR A 1 104 ? -0.132 6.094 18.953 1 97.88 104 TYR A C 1
ATOM 743 O O . TYR A 1 104 ? 0.562 5.23 19.5 1 97.88 104 TYR A O 1
ATOM 751 N N . PHE A 1 105 ? 0.406 7.145 18.422 1 98.31 105 PHE A N 1
ATOM 752 C CA . PHE A 1 105 ? 1.851 7.273 18.281 1 98.31 105 PHE A CA 1
ATOM 753 C C . PHE A 1 105 ? 2.506 7.551 19.625 1 98.31 105 PHE A C 1
ATOM 755 O O . PHE A 1 105 ? 3.619 7.09 19.891 1 98.31 105 PHE A O 1
ATOM 762 N N . ALA A 1 106 ? 1.809 8.289 20.5 1 97.75 106 ALA A N 1
ATOM 763 C CA . ALA A 1 106 ? 2.348 8.508 21.844 1 97.75 106 ALA A CA 1
ATOM 764 C C . ALA A 1 106 ? 2.51 7.188 22.594 1 97.75 106 ALA A C 1
ATOM 766 O O . ALA A 1 106 ? 3.471 7.004 23.344 1 97.75 106 ALA A O 1
ATOM 767 N N . SER A 1 107 ? 1.587 6.273 22.359 1 97.31 107 SER A N 1
ATOM 768 C CA . SER A 1 107 ? 1.648 4.973 23.016 1 97.31 107 SER A CA 1
ATOM 769 C C . SER A 1 107 ? 2.828 4.152 22.5 1 97.31 107 SER A C 1
ATOM 771 O O . SER A 1 107 ? 3.168 3.117 23.078 1 97.31 107 SER A O 1
ATOM 773 N N . ARG A 1 108 ? 3.541 4.676 21.531 1 96.44 108 ARG A N 1
ATOM 774 C CA . ARG A 1 108 ? 4.664 3.969 20.922 1 96.44 108 ARG A CA 1
ATOM 775 C C . ARG A 1 108 ? 5.969 4.734 21.125 1 96.44 108 ARG A C 1
ATOM 777 O O . ARG A 1 108 ? 6.961 4.473 20.453 1 96.44 108 ARG A O 1
ATOM 784 N N . GLY A 1 109 ? 5.934 5.773 21.953 1 97 109 GLY A N 1
ATOM 785 C CA . GLY A 1 109 ? 7.141 6.492 22.328 1 97 109 GLY A CA 1
ATOM 786 C C . GLY A 1 109 ? 7.387 7.727 21.484 1 97 109 GLY A C 1
ATOM 787 O O . GLY A 1 109 ? 8.43 8.367 21.594 1 97 109 GLY A O 1
ATOM 788 N N . VAL A 1 110 ? 6.449 8.047 20.625 1 98.38 110 VAL A N 1
ATOM 789 C CA . VAL A 1 110 ? 6.566 9.219 19.766 1 98.38 110 VAL A CA 1
ATOM 790 C C . VAL A 1 110 ? 5.93 10.43 20.453 1 98.38 110 VAL A C 1
ATOM 792 O O . VAL A 1 110 ? 4.793 10.359 20.922 1 98.38 110 VAL A O 1
ATOM 795 N N . THR A 1 111 ? 6.641 11.516 20.609 1 98.44 111 THR A N 1
ATOM 796 C CA . THR A 1 111 ? 6 12.766 21.016 1 98.44 111 THR A CA 1
ATOM 797 C C . THR A 1 111 ? 5.094 13.289 19.906 1 98.44 111 THR A C 1
ATOM 799 O O . THR A 1 111 ? 5.578 13.797 18.891 1 98.44 111 THR A O 1
ATOM 802 N N . ALA A 1 112 ? 3.83 13.125 20.109 1 98.69 112 ALA A N 1
ATOM 803 C CA . ALA A 1 112 ? 2.854 13.539 19.109 1 98.69 112 ALA A CA 1
ATOM 804 C C . ALA A 1 112 ? 2.301 14.93 19.422 1 98.69 112 ALA A C 1
ATOM 806 O O . ALA A 1 112 ? 1.844 15.18 20.531 1 98.69 112 ALA A O 1
ATOM 807 N N . VAL A 1 113 ? 2.334 15.836 18.453 1 98.88 113 VAL A N 1
ATOM 808 C CA . VAL A 1 113 ? 1.942 17.234 18.641 1 98.88 113 VAL A CA 1
ATOM 809 C C . VAL A 1 113 ? 0.842 17.594 17.656 1 98.88 113 VAL A C 1
ATOM 811 O O . VAL A 1 113 ? 1.084 17.656 16.438 1 98.88 113 VAL A O 1
ATOM 814 N N . GLU A 1 114 ? -0.344 17.859 18.172 1 98.81 114 GLU A N 1
ATOM 815 C CA . GLU A 1 114 ? -1.444 18.297 17.312 1 98.81 114 GLU A CA 1
ATOM 816 C C . GLU A 1 114 ? -1.346 19.781 16.984 1 98.81 114 GLU A C 1
ATOM 818 O O . GLU A 1 114 ? -1.129 20.594 17.891 1 98.81 114 GLU A O 1
ATOM 823 N N . LEU A 1 115 ? -1.526 20.062 15.781 1 98.94 115 LEU A N 1
ATOM 824 C CA . LEU A 1 115 ? -1.579 21.453 15.359 1 98.94 115 LEU A CA 1
ATOM 825 C C . LEU A 1 115 ? -3.023 21.922 15.188 1 98.94 115 LEU A C 1
ATOM 827 O O . LEU A 1 115 ? -3.758 21.391 14.359 1 98.94 115 LEU A O 1
ATOM 831 N N . VAL A 1 116 ? -3.4 22.797 15.992 1 98.75 116 VAL A N 1
ATOM 832 C CA . VAL A 1 116 ? -4.621 23.562 15.742 1 98.75 116 VAL A CA 1
ATOM 833 C C . VAL A 1 116 ? -4.289 24.828 14.961 1 98.75 116 VAL A C 1
ATOM 835 O O . VAL A 1 116 ? -3.793 25.797 15.531 1 98.75 116 VAL A O 1
ATOM 838 N N . TYR A 1 117 ? -4.594 24.781 13.656 1 98.75 117 TYR A N 1
ATOM 839 C CA . TYR A 1 117 ? -4.137 25.859 12.789 1 98.75 117 TYR A CA 1
ATOM 840 C C . TYR A 1 117 ? -5.305 26.703 12.305 1 98.75 117 TYR A C 1
ATOM 842 O O . TYR A 1 117 ? -6.461 26.281 12.383 1 98.75 117 TYR A O 1
ATOM 850 N N . ARG A 1 118 ? -4.98 27.906 11.852 1 98.38 118 ARG A N 1
ATOM 851 C CA . ARG A 1 118 ? -5.973 28.828 11.32 1 98.38 118 ARG A CA 1
ATOM 852 C C . ARG A 1 118 ? -6.344 28.484 9.883 1 98.38 118 ARG A C 1
ATOM 854 O O . ARG A 1 118 ? -5.551 27.875 9.164 1 98.38 118 ARG A O 1
ATOM 861 N N . VAL A 1 119 ? -7.602 28.859 9.516 1 97.69 119 VAL A N 1
ATOM 862 C CA . VAL A 1 119 ? -8.062 28.562 8.164 1 97.69 119 VAL A CA 1
ATOM 863 C C . VAL A 1 119 ? -8.555 29.844 7.496 1 97.69 119 VAL A C 1
ATOM 865 O O . VAL A 1 119 ? -9.141 30.703 8.148 1 97.69 119 VAL A O 1
ATOM 868 N N . PRO A 1 120 ? -8.352 29.969 6.191 1 96.06 120 PRO A N 1
ATOM 869 C CA . PRO A 1 120 ? -8.633 31.219 5.492 1 96.06 120 PRO A CA 1
ATOM 870 C C . PRO A 1 120 ? -10.102 31.625 5.559 1 96.06 120 PRO A C 1
ATOM 872 O O . PRO A 1 120 ? -10.422 32.812 5.582 1 96.06 120 PRO A O 1
ATOM 875 N N . GLN A 1 121 ? -11.039 30.766 5.605 1 91.94 121 GLN A N 1
ATOM 876 C CA . GLN A 1 121 ? -12.469 31.047 5.539 1 91.94 121 GLN A CA 1
ATOM 877 C C . GLN A 1 121 ? -12.953 31.734 6.812 1 91.94 121 GLN A C 1
ATOM 879 O O . GLN A 1 121 ? -14.094 32.188 6.879 1 91.94 121 GLN A O 1
ATOM 884 N N . GLU A 1 122 ? -12.055 31.938 7.754 1 96.56 122 GLU A N 1
ATOM 885 C CA . GLU A 1 122 ? -12.422 32.531 9.031 1 96.56 122 GLU A CA 1
ATOM 886 C C . GLU A 1 122 ? -11.781 33.906 9.203 1 96.56 122 GLU A C 1
ATOM 888 O O . GLU A 1 122 ? -11.508 34.344 10.32 1 96.56 122 GLU A O 1
ATOM 893 N N . GLY A 1 123 ? -11.438 34.531 8.07 1 95.12 123 GLY A N 1
ATOM 894 C CA . GLY A 1 123 ? -10.938 35.906 8.117 1 95.12 123 GLY A CA 1
ATOM 895 C C . GLY A 1 123 ? -9.422 36 8.125 1 95.12 123 GLY A C 1
ATOM 896 O O . GLY A 1 123 ? -8.852 37.062 8.344 1 95.12 123 GLY A O 1
ATOM 897 N N . TRP A 1 124 ? -8.812 34.906 7.891 1 96.94 124 TRP A N 1
ATOM 898 C CA . TRP A 1 124 ? -7.352 34.844 7.828 1 96.94 124 TRP A CA 1
ATOM 899 C C . TRP A 1 124 ? -6.867 34.812 6.383 1 96.94 124 TRP A C 1
ATOM 901 O O . TRP A 1 124 ? -7.633 34.469 5.473 1 96.94 124 TRP A O 1
ATOM 911 N N . SER A 1 125 ? -5.594 35.219 6.18 1 96 125 SER A N 1
ATOM 912 C CA . SER A 1 125 ? -4.957 35.094 4.875 1 96 125 SER A CA 1
ATOM 913 C C . SER A 1 125 ? -4.91 33.625 4.41 1 96 125 SER A C 1
ATOM 915 O O . SER A 1 125 ? -4.926 32.719 5.234 1 96 125 SER A O 1
ATOM 917 N N . ILE A 1 126 ? -4.805 33.438 3.061 1 96.06 126 ILE A N 1
ATOM 918 C CA . ILE A 1 126 ? -4.703 32.094 2.49 1 96.06 126 ILE A CA 1
ATOM 919 C C . ILE A 1 126 ? -3.402 31.438 2.947 1 96.06 126 ILE A C 1
ATOM 921 O O . ILE A 1 126 ? -3.246 30.219 2.842 1 96.06 126 ILE A O 1
ATOM 925 N N . HIS A 1 127 ? -2.473 32.156 3.463 1 97.19 127 HIS A N 1
ATOM 926 C CA . HIS A 1 127 ? -1.174 31.641 3.883 1 97.19 127 HIS A CA 1
ATOM 927 C C . HIS A 1 127 ? -1.193 31.234 5.352 1 97.19 127 HIS A C 1
ATOM 929 O O . HIS A 1 127 ? -0.268 30.562 5.824 1 97.19 127 HIS A O 1
ATOM 935 N N . ALA A 1 128 ? -2.252 31.531 6.113 1 97.38 128 ALA A N 1
ATOM 936 C CA . ALA A 1 128 ? -2.291 31.391 7.562 1 97.38 128 ALA A CA 1
ATOM 937 C C . ALA A 1 128 ? -1.982 29.953 7.98 1 97.38 128 ALA A C 1
ATOM 939 O O . ALA A 1 128 ? -1.188 29.719 8.898 1 97.38 128 ALA A O 1
ATOM 940 N N . PRO A 1 129 ? -2.59 28.938 7.324 1 98.38 129 PRO A N 1
ATOM 941 C CA . PRO A 1 129 ? -2.271 27.578 7.754 1 98.38 129 PRO A CA 1
ATOM 942 C C . PRO A 1 129 ? -0.787 27.25 7.621 1 98.38 129 PRO A C 1
ATOM 944 O O . PRO A 1 129 ? -0.23 26.531 8.453 1 98.38 129 PRO A O 1
ATOM 947 N N . PHE A 1 130 ? -0.163 27.734 6.625 1 98.25 130 PHE A N 1
ATOM 948 C CA . PHE A 1 130 ? 1.234 27.438 6.336 1 98.25 130 PHE A CA 1
ATOM 949 C C . PHE A 1 130 ? 2.158 28.203 7.273 1 98.25 130 PHE A C 1
ATOM 951 O O . PHE A 1 130 ? 3.197 27.688 7.688 1 98.25 130 PHE A O 1
ATOM 958 N N . LEU A 1 131 ? 1.75 29.453 7.602 1 97.19 131 LEU A N 1
ATOM 959 C CA . LEU A 1 131 ? 2.477 30.188 8.625 1 97.19 131 LEU A CA 1
ATOM 960 C C . LEU A 1 131 ? 2.443 29.453 9.961 1 97.19 131 LEU A C 1
ATOM 962 O O . LEU A 1 131 ? 3.465 29.344 10.641 1 97.19 131 LEU A O 1
ATOM 966 N N . ASP A 1 132 ? 1.284 28.938 10.281 1 98.31 132 ASP A N 1
ATOM 967 C CA . ASP A 1 132 ? 1.116 28.219 11.539 1 98.31 132 ASP A CA 1
ATOM 968 C C . ASP A 1 132 ? 1.921 26.922 11.531 1 98.31 132 ASP A C 1
ATOM 970 O O . ASP A 1 132 ? 2.529 26.547 12.539 1 98.31 132 ASP A O 1
ATOM 974 N N . GLY A 1 133 ? 1.926 26.203 10.414 1 98.62 133 GLY A N 1
ATOM 975 C CA . GLY A 1 133 ? 2.736 25 10.312 1 98.62 133 GLY A CA 1
ATOM 976 C C . GLY A 1 133 ? 4.219 25.25 10.477 1 98.62 133 GLY A C 1
ATOM 977 O O . GLY A 1 133 ? 4.906 24.531 11.203 1 98.62 133 GLY A O 1
ATOM 978 N N . MET A 1 134 ? 4.688 26.266 9.828 1 97.81 134 MET A N 1
ATOM 979 C CA . MET A 1 134 ? 6.094 26.641 9.945 1 97.81 134 MET A CA 1
ATOM 980 C C . MET A 1 134 ? 6.441 27.016 11.375 1 97.81 134 MET A C 1
ATOM 982 O O . MET A 1 134 ? 7.465 26.594 11.914 1 97.81 134 MET A O 1
ATOM 986 N N . ARG A 1 135 ? 5.586 27.828 11.938 1 97.56 135 ARG A N 1
ATOM 987 C CA . ARG A 1 135 ? 5.785 28.266 13.32 1 97.56 135 ARG A CA 1
ATOM 988 C C . ARG A 1 135 ? 5.809 27.078 14.273 1 97.56 135 ARG A C 1
ATOM 990 O O . ARG A 1 135 ? 6.609 27.031 15.211 1 97.56 135 ARG A O 1
ATOM 997 N N . ALA A 1 136 ? 4.934 26.125 14.062 1 98.5 136 ALA A N 1
ATOM 998 C CA . ALA A 1 136 ? 4.871 24.922 14.875 1 98.5 136 ALA A CA 1
ATOM 999 C C . ALA A 1 136 ? 6.203 24.172 14.859 1 98.5 136 ALA A C 1
ATOM 1001 O O . ALA A 1 136 ? 6.719 23.797 15.914 1 98.5 136 ALA A O 1
ATOM 1002 N N . LEU A 1 137 ? 6.77 23.984 13.68 1 98.38 137 LEU A N 1
ATOM 1003 C CA . LEU A 1 137 ? 8.039 23.281 13.547 1 98.38 137 LEU A CA 1
ATOM 1004 C C . LEU A 1 137 ? 9.156 24.031 14.273 1 98.38 137 LEU A C 1
ATOM 1006 O O . LEU A 1 137 ? 10 23.422 14.93 1 98.38 137 LEU A O 1
ATOM 1010 N N . LYS A 1 138 ? 9.148 25.344 14.18 1 97.62 138 LYS A N 1
ATOM 1011 C CA . LYS A 1 138 ? 10.156 26.172 14.852 1 97.62 138 LYS A CA 1
ATOM 1012 C C . LYS A 1 138 ? 10.023 26.078 16.359 1 97.62 138 LYS A C 1
ATOM 1014 O O . LYS A 1 138 ? 11.023 25.984 17.078 1 97.62 138 LYS A O 1
ATOM 1019 N N . ILE A 1 139 ? 8.82 26.031 16.844 1 97.81 139 ILE A N 1
ATOM 1020 C CA . ILE A 1 139 ? 8.57 25.891 18.281 1 97.81 139 ILE A CA 1
ATOM 1021 C C . ILE A 1 139 ? 9.016 24.516 18.75 1 97.81 139 ILE A C 1
ATOM 1023 O O . ILE A 1 139 ? 9.648 24.375 19.797 1 97.81 139 ILE A O 1
ATOM 1027 N N . MET A 1 140 ? 8.688 23.484 17.953 1 98.12 140 MET A N 1
ATOM 1028 C CA . MET A 1 140 ? 9.094 22.125 18.312 1 98.12 140 MET A CA 1
ATOM 1029 C C . MET A 1 140 ? 10.609 22.016 18.406 1 98.12 140 MET A C 1
ATOM 1031 O O . MET A 1 140 ? 11.141 21.297 19.25 1 98.12 140 MET A O 1
ATOM 1035 N N . ARG A 1 141 ? 11.289 22.703 17.531 1 97.62 141 ARG A N 1
ATOM 1036 C CA . ARG A 1 141 ? 12.742 22.75 17.594 1 97.62 141 ARG A CA 1
ATOM 1037 C C . ARG A 1 141 ? 13.219 23.469 18.844 1 97.62 141 ARG A C 1
ATOM 1039 O O . ARG A 1 141 ? 14.086 22.984 19.578 1 97.62 141 ARG A O 1
ATOM 1046 N N . ALA A 1 142 ? 12.633 24.641 19.094 1 96.75 142 ALA A N 1
ATOM 1047 C CA . ALA A 1 142 ? 13.039 25.469 20.219 1 96.75 142 ALA A CA 1
ATOM 1048 C C . ALA A 1 142 ? 12.773 24.766 21.547 1 96.75 142 ALA A C 1
ATOM 1050 O O . ALA A 1 142 ? 13.555 24.891 22.484 1 96.75 142 ALA A O 1
ATOM 1051 N N . GLU A 1 143 ? 11.711 24.047 21.562 1 95.38 143 GLU A N 1
ATOM 1052 C CA . GLU A 1 143 ? 11.281 23.391 22.797 1 95.38 143 GLU A CA 1
ATOM 1053 C C . GLU A 1 143 ? 11.742 21.938 22.828 1 95.38 143 GLU A C 1
ATOM 1055 O O . GLU A 1 143 ? 11.328 21.172 23.703 1 95.38 143 GLU A O 1
ATOM 1060 N N . GLY A 1 144 ? 12.539 21.531 21.906 1 95.56 144 GLY A N 1
ATOM 1061 C CA . GLY A 1 144 ? 12.867 20.125 21.656 1 95.56 144 GLY A CA 1
ATOM 1062 C C . GLY A 1 144 ? 13.414 19.422 22.875 1 95.56 144 GLY A C 1
ATOM 1063 O O . GLY A 1 144 ? 12.961 18.328 23.219 1 95.56 144 GLY A O 1
ATOM 1064 N N . GLU A 1 145 ? 14.336 20.016 23.562 1 94.12 145 GLU A N 1
ATOM 1065 C CA . GLU A 1 145 ? 14.945 19.391 24.734 1 94.12 145 GLU A CA 1
ATOM 1066 C C . GLU A 1 145 ? 13.914 19.156 25.828 1 94.12 145 GLU A C 1
ATOM 1068 O O . GLU A 1 145 ? 13.836 18.062 26.391 1 94.12 145 GLU A O 1
ATOM 1073 N N . ARG A 1 146 ? 13.125 20.125 26 1 95.56 146 ARG A N 1
ATOM 1074 C CA . ARG A 1 146 ? 12.117 20.047 27.062 1 95.56 146 ARG A CA 1
ATOM 1075 C C . ARG A 1 146 ? 11.047 19.016 26.719 1 95.56 146 ARG A C 1
ATOM 1077 O O . ARG A 1 146 ? 10.539 18.312 27.594 1 95.56 146 ARG A O 1
ATOM 1084 N N . LEU A 1 147 ? 10.789 18.828 25.453 1 96 147 LEU A N 1
ATOM 1085 C CA . LEU A 1 147 ? 9.703 17.953 25.016 1 96 147 LEU A CA 1
ATOM 1086 C C . LEU A 1 147 ? 10.219 16.562 24.688 1 96 147 LEU A C 1
ATOM 1088 O O . LEU A 1 147 ? 9.438 15.648 24.406 1 96 147 LEU A O 1
ATOM 1092 N N . GLY A 1 148 ? 11.508 16.359 24.703 1 95.25 148 GLY A N 1
ATOM 1093 C CA . GLY A 1 148 ? 12.07 15.07 24.344 1 95.25 148 GLY A CA 1
ATOM 1094 C C . GLY A 1 148 ? 12.055 14.797 22.859 1 95.25 148 GLY A C 1
ATOM 1095 O O . GLY A 1 148 ? 11.844 13.656 22.438 1 95.25 148 GLY A O 1
ATOM 1096 N N . ILE A 1 149 ? 12.227 15.836 22.156 1 96.81 149 ILE A N 1
ATOM 1097 C CA . ILE A 1 149 ? 12.156 15.75 20.688 1 96.81 149 ILE A CA 1
ATOM 1098 C C . ILE A 1 149 ? 13.562 15.828 20.109 1 96.81 149 ILE A C 1
ATOM 1100 O O . ILE A 1 149 ? 14.336 16.719 20.453 1 96.81 149 ILE A O 1
ATOM 1104 N N . ASP A 1 150 ? 13.906 14.867 19.281 1 97.44 150 ASP A N 1
ATOM 1105 C CA . ASP A 1 150 ? 15.086 14.914 18.422 1 97.44 150 ASP A CA 1
ATOM 1106 C C . ASP A 1 150 ? 14.734 15.492 17.047 1 97.44 150 ASP A C 1
ATOM 1108 O O . ASP A 1 150 ? 14.031 14.859 16.266 1 97.44 150 ASP A O 1
ATOM 1112 N N . PRO A 1 151 ? 15.266 16.672 16.781 1 96.94 151 PRO A N 1
ATOM 1113 C CA . PRO A 1 151 ? 14.906 17.297 15.516 1 96.94 151 PRO A CA 1
ATOM 1114 C C . PRO A 1 151 ? 15.203 16.406 14.312 1 96.94 151 PRO A C 1
ATOM 1116 O O . PRO A 1 151 ? 14.492 16.469 13.305 1 96.94 151 PRO A O 1
ATOM 1119 N N . ALA A 1 152 ? 16.172 15.539 14.367 1 97.06 152 ALA A N 1
ATOM 1120 C CA . ALA A 1 152 ? 16.578 14.68 13.25 1 97.06 152 ALA A CA 1
ATOM 1121 C C . ALA A 1 152 ? 15.578 13.539 13.062 1 97.06 152 ALA A C 1
ATOM 1123 O O . ALA A 1 152 ? 15.602 12.844 12.047 1 97.06 152 ALA A O 1
ATOM 1124 N N . ARG A 1 153 ? 14.672 13.359 14.031 1 98.19 153 ARG A N 1
ATOM 1125 C CA . ARG A 1 153 ? 13.656 12.32 13.969 1 98.19 153 ARG A CA 1
ATOM 1126 C C . ARG A 1 153 ? 12.258 12.906 14.141 1 98.19 153 ARG A C 1
ATOM 1128 O O . ARG A 1 153 ? 11.383 12.273 14.734 1 98.19 153 ARG A O 1
ATOM 1135 N N . THR A 1 154 ? 12.102 14.141 13.734 1 98.62 154 THR A N 1
ATOM 1136 C CA . THR A 1 154 ? 10.82 14.836 13.781 1 98.62 154 THR A CA 1
ATOM 1137 C C . THR A 1 154 ? 10.219 14.953 12.383 1 98.62 154 THR A C 1
ATOM 1139 O O . THR A 1 154 ? 10.883 15.406 11.453 1 98.62 154 THR A O 1
ATOM 1142 N N . GLY A 1 155 ? 9.023 14.438 12.203 1 98.81 155 GLY A N 1
ATOM 1143 C CA . GLY A 1 155 ? 8.32 14.531 10.938 1 98.81 155 GLY A CA 1
ATOM 1144 C C . GLY A 1 155 ? 6.938 15.141 11.062 1 98.81 155 GLY A C 1
ATOM 1145 O O . GLY A 1 155 ? 6.621 15.773 12.07 1 98.81 155 GLY A O 1
ATOM 1146 N N . VAL A 1 156 ? 6.188 15.117 9.953 1 98.94 156 VAL A N 1
ATOM 1147 C CA . VAL A 1 156 ? 4.824 15.641 9.891 1 98.94 156 VAL A CA 1
ATOM 1148 C C . VAL A 1 156 ? 3.889 14.57 9.328 1 98.94 156 VAL A C 1
ATOM 1150 O O . VAL A 1 156 ? 4.297 13.75 8.508 1 98.94 156 VAL A O 1
ATOM 1153 N N . LEU A 1 157 ? 2.73 14.531 9.836 1 98.94 157 LEU A N 1
ATOM 1154 C CA . LEU A 1 157 ? 1.652 13.672 9.352 1 98.94 157 LEU A CA 1
ATOM 1155 C C . LEU A 1 157 ? 0.375 14.477 9.133 1 98.94 157 LEU A C 1
ATOM 1157 O O . LEU A 1 157 ? -0.029 15.258 10 1 98.94 157 LEU A O 1
ATOM 1161 N N . GLY A 1 158 ? -0.215 14.312 7.961 1 98.94 158 GLY A N 1
ATOM 1162 C CA . GLY A 1 158 ? -1.413 15.086 7.68 1 98.94 158 GLY A CA 1
ATOM 1163 C C . GLY A 1 158 ? -2.514 14.273 7.027 1 98.94 158 GLY A C 1
ATOM 1164 O O . GLY A 1 158 ? -2.236 13.328 6.285 1 98.94 158 GLY A O 1
ATOM 1165 N N . PHE A 1 159 ? -3.73 14.703 7.305 1 98.94 159 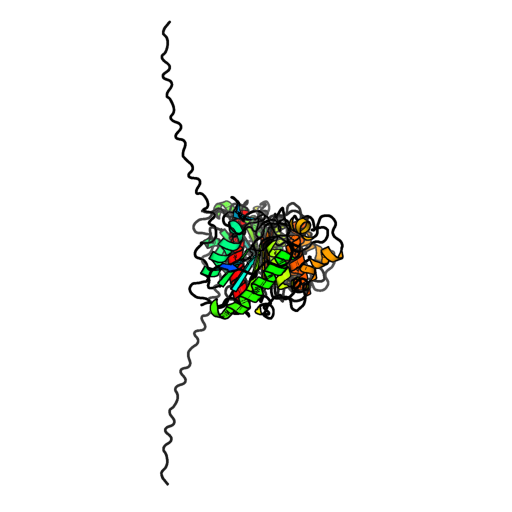PHE A N 1
ATOM 1166 C CA . PHE A 1 159 ? -4.941 14.109 6.75 1 98.94 159 PHE A CA 1
ATOM 1167 C C . PHE A 1 159 ? -5.625 15.07 5.785 1 98.94 159 PHE A C 1
ATOM 1169 O O . PHE A 1 159 ? -5.836 16.234 6.109 1 98.94 159 PHE A O 1
ATOM 1176 N N . SER A 1 160 ? -6.023 14.578 4.523 1 98.81 160 SER A N 1
ATOM 1177 C CA . SER A 1 160 ? -6.824 15.383 3.604 1 98.81 160 SER A CA 1
ATOM 1178 C C . SER A 1 160 ? -6.176 16.734 3.352 1 98.81 160 SER A C 1
ATOM 1180 O O . SER A 1 160 ? -5.023 16.812 2.922 1 98.81 160 SER A O 1
ATOM 1182 N N . ALA A 1 161 ? -6.816 17.875 3.732 1 98.88 161 ALA A N 1
ATOM 1183 C CA . ALA A 1 161 ? -6.234 19.219 3.646 1 98.88 161 ALA A CA 1
ATOM 1184 C C . ALA A 1 161 ? -5.004 19.344 4.539 1 98.88 161 ALA A C 1
ATOM 1186 O O . ALA A 1 161 ? -4.051 20.047 4.203 1 98.88 161 ALA A O 1
ATOM 1187 N N . GLY A 1 162 ? -5.059 18.641 5.648 1 98.94 162 GLY A N 1
ATOM 1188 C CA . GLY A 1 162 ? -3.875 18.578 6.492 1 98.94 162 GLY A CA 1
ATOM 1189 C C . GLY A 1 162 ? -2.713 17.859 5.836 1 98.94 162 GLY A C 1
ATOM 1190 O O . GLY A 1 162 ? -1.552 18.141 6.129 1 98.94 162 GLY A O 1
ATOM 1191 N N . GLY A 1 163 ? -3.049 16.891 4.984 1 98.94 163 GLY A N 1
ATOM 1192 C CA . GLY A 1 163 ? -2.02 16.281 4.16 1 98.94 163 GLY A CA 1
ATOM 1193 C C . GLY A 1 163 ? -1.379 17.25 3.186 1 98.94 163 GLY A C 1
ATOM 1194 O O . GLY A 1 163 ? -0.178 17.172 2.92 1 98.94 163 GLY A O 1
ATOM 1195 N N . HIS A 1 164 ? -2.162 18.141 2.629 1 98.94 164 HIS A N 1
ATOM 1196 C CA . HIS A 1 164 ? -1.626 19.219 1.805 1 98.94 164 HIS A CA 1
ATOM 1197 C C . HIS A 1 164 ? -0.67 20.094 2.602 1 98.94 164 HIS A C 1
ATOM 1199 O O . HIS A 1 164 ? 0.448 20.359 2.158 1 98.94 164 HIS A O 1
ATOM 1205 N N . LEU A 1 165 ? -1.113 20.5 3.775 1 98.94 165 LEU A N 1
ATOM 1206 C CA . LEU A 1 165 ? -0.293 21.312 4.66 1 98.94 165 LEU A CA 1
ATOM 1207 C C . LEU A 1 165 ? 1.015 20.609 5 1 98.94 165 LEU A C 1
ATOM 1209 O O . LEU A 1 165 ? 2.092 21.203 4.875 1 98.94 165 LEU A O 1
ATOM 1213 N N . ALA A 1 166 ? 0.92 19.359 5.398 1 98.94 166 ALA A N 1
ATOM 1214 C CA . ALA A 1 166 ? 2.104 18.562 5.719 1 98.94 166 ALA A CA 1
ATOM 1215 C C . ALA A 1 166 ? 3.035 18.453 4.516 1 98.94 166 ALA A C 1
ATOM 1217 O O . ALA A 1 166 ? 4.258 18.547 4.656 1 98.94 166 ALA A O 1
ATOM 1218 N N . GLY A 1 167 ? 2.465 18.234 3.342 1 98.94 167 GLY A N 1
ATOM 1219 C CA . GLY A 1 167 ? 3.262 18.188 2.127 1 98.94 167 GLY A CA 1
ATOM 1220 C C . GLY A 1 167 ? 3.986 19.484 1.833 1 98.94 167 GLY A C 1
ATOM 1221 O O . GLY A 1 167 ? 5.164 19.469 1.471 1 98.94 167 GLY A O 1
ATOM 1222 N N . MET A 1 168 ? 3.291 20.594 2.025 1 98.88 168 MET A N 1
ATOM 1223 C CA . MET A 1 168 ? 3.889 21.906 1.808 1 98.88 168 MET A CA 1
ATOM 1224 C C . MET A 1 168 ? 5.039 22.156 2.777 1 98.88 168 MET A C 1
ATOM 1226 O O . MET A 1 168 ? 6.043 22.766 2.414 1 98.88 168 MET A O 1
ATOM 1230 N N . LEU A 1 169 ? 4.859 21.688 3.988 1 98.81 169 LEU A N 1
ATOM 1231 C CA . LEU A 1 169 ? 5.934 21.797 4.973 1 98.81 169 LEU A CA 1
ATOM 1232 C C . LEU A 1 169 ? 7.113 20.906 4.598 1 98.81 169 LEU A C 1
ATOM 1234 O O . LEU A 1 169 ? 8.266 21.359 4.609 1 98.81 169 LEU A O 1
ATOM 1238 N N . ALA A 1 170 ? 6.875 19.688 4.207 1 98.81 170 ALA A N 1
ATOM 1239 C CA . ALA A 1 170 ? 7.906 18.688 3.943 1 98.81 170 ALA A CA 1
ATOM 1240 C C . ALA A 1 170 ? 8.734 19.062 2.719 1 98.81 170 ALA A C 1
ATOM 1242 O O . ALA A 1 170 ? 9.945 18.828 2.684 1 98.81 170 ALA A O 1
ATOM 1243 N N . THR A 1 171 ? 8.109 19.688 1.741 1 98.69 171 THR A N 1
ATOM 1244 C CA . THR A 1 171 ? 8.812 20.031 0.511 1 98.69 171 THR A CA 1
ATOM 1245 C C . THR A 1 171 ? 9.508 21.391 0.642 1 98.69 171 THR A C 1
ATOM 1247 O O . THR A 1 171 ? 10.273 21.781 -0.241 1 98.69 171 THR A O 1
ATOM 1250 N N . GLY A 1 172 ? 9.211 22.125 1.688 1 96.81 172 GLY A N 1
ATOM 1251 C CA . GLY A 1 172 ? 9.789 23.438 1.888 1 96.81 172 GLY A CA 1
ATOM 1252 C C . GLY A 1 172 ? 9.031 24.531 1.167 1 96.81 172 GLY A C 1
ATOM 1253 O O . GLY A 1 172 ? 9.414 25.703 1.23 1 96.81 172 GLY A O 1
ATOM 1254 N N . ALA A 1 173 ? 7.949 24.219 0.551 1 95.75 173 ALA A N 1
ATOM 1255 C CA . ALA A 1 173 ? 7.188 25.188 -0.231 1 95.75 173 ALA A CA 1
ATOM 1256 C C . ALA A 1 173 ? 6.625 26.297 0.661 1 95.75 173 ALA A C 1
ATOM 1258 O O . ALA A 1 173 ? 6.508 27.438 0.237 1 95.75 173 ALA A O 1
ATOM 1259 N N . ALA A 1 174 ? 6.328 25.969 1.895 1 95 174 ALA A N 1
ATOM 1260 C CA . ALA A 1 174 ? 5.699 26.906 2.824 1 95 174 ALA A CA 1
ATOM 1261 C C . ALA A 1 174 ? 6.68 28 3.252 1 95 174 ALA A C 1
ATOM 1263 O O . ALA A 1 174 ? 6.273 29.047 3.754 1 95 174 ALA A O 1
ATOM 1264 N N . GLU A 1 175 ? 7.945 27.75 3.096 1 93.75 175 GLU A N 1
ATOM 1265 C CA . GLU A 1 175 ? 8.969 28.688 3.535 1 93.75 175 GLU A CA 1
ATOM 1266 C C . GLU A 1 175 ? 8.844 30.031 2.811 1 93.75 175 GLU A C 1
ATOM 1268 O O . GLU A 1 175 ? 9.133 31.078 3.381 1 93.75 175 GLU A O 1
ATOM 1273 N N . SER A 1 176 ? 8.359 29.938 1.631 1 90.25 176 SER A N 1
ATOM 1274 C CA . SER A 1 176 ? 8.281 31.141 0.816 1 90.25 176 SER A CA 1
ATOM 1275 C C . SER A 1 176 ? 7.211 32.094 1.34 1 90.25 176 SER A C 1
ATOM 1277 O O . SER A 1 176 ? 7.215 33.281 1.008 1 90.25 176 SER A O 1
ATOM 1279 N N . PHE A 1 177 ? 6.336 31.562 2.184 1 89.69 177 PHE A N 1
ATOM 1280 C CA . PHE A 1 177 ? 5.227 32.375 2.688 1 89.69 177 PHE A CA 1
ATOM 1281 C C . PHE A 1 177 ? 5.59 33.031 4.016 1 89.69 177 PHE A C 1
ATOM 1283 O O . PHE A 1 177 ? 4.898 33.938 4.477 1 89.69 177 PHE A O 1
ATOM 1290 N N . TYR A 1 178 ? 6.641 32.594 4.652 1 90.62 178 TYR A N 1
ATOM 1291 C CA . TYR A 1 178 ? 6.875 32.875 6.062 1 90.62 178 TYR A CA 1
ATOM 1292 C C . TYR A 1 178 ? 7.727 34.156 6.223 1 90.62 178 TYR A C 1
ATOM 1294 O O . TYR A 1 178 ? 8.75 34.312 5.551 1 90.62 178 TYR A O 1
ATOM 1302 N N . VAL A 1 179 ? 7.316 35.031 7.141 1 88.12 179 VAL A N 1
ATOM 1303 C CA . VAL A 1 179 ? 8.078 36.219 7.543 1 88.12 179 VAL A CA 1
ATOM 1304 C C . VAL A 1 179 ? 8.414 36.125 9.031 1 88.12 179 VAL A C 1
ATOM 1306 O O . VAL A 1 179 ? 7.52 36.031 9.875 1 88.12 179 VAL A O 1
ATOM 1309 N N . PRO A 1 180 ? 9.695 36.219 9.344 1 89.31 180 PRO A N 1
ATOM 1310 C CA . PRO A 1 180 ? 10.094 36.094 10.75 1 89.31 180 PRO A CA 1
ATOM 1311 C C . PRO A 1 180 ? 9.492 37.188 11.633 1 89.31 180 PRO A C 1
ATOM 1313 O O . PRO A 1 180 ? 9.375 38.344 11.203 1 89.31 180 PRO A O 1
ATOM 1316 N N . THR A 1 181 ? 9.164 36.781 12.867 1 86.69 181 THR A N 1
ATOM 1317 C CA . THR A 1 181 ? 8.477 37.719 13.75 1 86.69 181 THR A CA 1
ATOM 1318 C C . THR A 1 181 ? 9.234 37.875 15.062 1 86.69 181 THR A C 1
ATOM 1320 O O . THR A 1 181 ? 9.125 38.906 15.719 1 86.69 181 THR A O 1
ATOM 1323 N N . ASP A 1 182 ? 9.961 36.875 15.531 1 91.38 182 ASP A N 1
ATOM 1324 C CA . ASP A 1 182 ? 10.68 36.938 16.797 1 91.38 182 ASP A CA 1
ATOM 1325 C C . ASP A 1 182 ? 11.852 35.938 16.797 1 91.38 182 ASP A C 1
ATOM 1327 O O . ASP A 1 182 ? 12.242 35.438 15.75 1 91.38 182 ASP A O 1
ATOM 1331 N N . ASP A 1 183 ? 12.453 35.656 17.938 1 90.56 183 ASP A N 1
ATOM 1332 C CA . ASP A 1 183 ? 13.695 34.875 18.047 1 90.56 183 ASP A CA 1
ATOM 1333 C C . ASP A 1 183 ? 13.461 33.438 17.672 1 90.56 183 ASP A C 1
ATOM 1335 O O . ASP A 1 183 ? 14.352 32.75 17.141 1 90.56 183 ASP A O 1
ATOM 1339 N N . ILE A 1 184 ? 12.32 32.938 17.875 1 92.06 184 ILE A N 1
ATOM 1340 C CA . ILE A 1 184 ? 12.008 31.531 17.578 1 92.06 184 ILE A CA 1
ATOM 1341 C C . ILE A 1 184 ? 12.148 31.266 16.094 1 92.06 184 ILE A C 1
ATOM 1343 O O . ILE A 1 184 ? 12.5 30.156 15.672 1 92.06 184 ILE A O 1
ATOM 1347 N N . ASP A 1 185 ? 12.008 32.344 15.359 1 92.38 185 ASP A N 1
ATOM 1348 C CA . ASP A 1 185 ? 11.977 32.219 13.906 1 92.38 185 ASP A CA 1
ATOM 1349 C C . ASP A 1 185 ? 13.383 31.969 13.352 1 92.38 185 ASP A C 1
ATOM 1351 O O . ASP A 1 185 ? 13.539 31.672 12.164 1 92.38 185 ASP A O 1
ATOM 1355 N N . SER A 1 186 ? 14.367 32.031 14.203 1 90.94 186 SER A N 1
ATOM 1356 C CA . SER A 1 186 ? 15.719 31.656 13.797 1 90.94 186 SER A CA 1
ATOM 1357 C C . SER A 1 186 ? 15.898 30.141 13.797 1 90.94 186 SER A C 1
ATOM 1359 O O . SER A 1 186 ? 16.859 29.625 13.227 1 90.94 186 SER A O 1
ATOM 1361 N N . GLN A 1 187 ? 14.938 29.5 14.484 1 90.25 187 GLN A N 1
ATOM 1362 C CA . GLN A 1 187 ? 15 28.031 14.516 1 90.25 187 GLN A CA 1
ATOM 1363 C C . GLN A 1 187 ? 14.617 27.438 13.172 1 90.25 187 GLN A C 1
ATOM 1365 O O . GLN A 1 187 ? 13.727 27.953 12.484 1 90.25 187 GLN A O 1
ATOM 1370 N N . VAL A 1 188 ? 15.406 26.422 12.805 1 88.25 188 VAL A N 1
ATOM 1371 C CA . VAL A 1 188 ? 15.125 25.719 11.562 1 88.25 188 VAL A CA 1
ATOM 1372 C C . VAL A 1 188 ? 14.898 24.234 11.859 1 88.25 188 VAL A C 1
ATOM 1374 O O . VAL A 1 188 ? 15.758 23.562 12.445 1 88.25 188 VAL A O 1
ATOM 1377 N N . LEU A 1 189 ? 13.672 23.828 11.531 1 87.94 189 LEU A N 1
ATOM 1378 C CA . LEU A 1 189 ? 13.352 22.406 11.555 1 87.94 189 LEU A CA 1
ATOM 1379 C C . LEU A 1 189 ? 12.734 21.969 10.234 1 87.94 189 LEU A C 1
ATOM 1381 O O . LEU A 1 189 ? 11.594 22.328 9.922 1 87.94 189 LEU A O 1
ATOM 1385 N N . LYS A 1 190 ? 13.547 21.266 9.492 1 95.06 190 LYS A N 1
ATOM 1386 C CA . LYS A 1 190 ? 13.023 20.578 8.32 1 95.06 190 LYS A CA 1
ATOM 1387 C C . LYS A 1 190 ? 12.516 19.188 8.688 1 95.06 190 LYS A C 1
ATOM 1389 O O . LYS A 1 190 ? 13.234 18.406 9.312 1 95.06 190 LYS A O 1
ATOM 1394 N N . PRO A 1 191 ? 11.273 18.938 8.359 1 98.62 191 PRO A N 1
ATOM 1395 C CA . PRO A 1 191 ? 10.797 17.594 8.695 1 98.62 191 PRO A CA 1
ATOM 1396 C C . PRO A 1 191 ? 11.719 16.484 8.164 1 98.62 191 PRO A C 1
ATOM 1398 O O . PRO A 1 191 ? 12.141 16.547 7.004 1 98.62 191 PRO A O 1
ATOM 1401 N N . ALA A 1 192 ? 11.984 15.523 9.031 1 98.69 192 ALA A N 1
ATOM 1402 C CA . ALA A 1 192 ? 12.828 14.391 8.648 1 98.69 192 ALA A CA 1
ATOM 1403 C C . ALA A 1 192 ? 12.039 13.383 7.812 1 98.69 192 ALA A C 1
ATOM 1405 O O . ALA A 1 192 ? 12.633 12.539 7.129 1 98.69 192 ALA A O 1
ATOM 1406 N N . PHE A 1 193 ? 10.742 13.422 7.875 1 98.88 193 PHE A N 1
ATOM 1407 C CA . PHE A 1 193 ? 9.828 12.578 7.117 1 98.88 193 PHE A CA 1
ATOM 1408 C C . PHE A 1 193 ? 8.438 13.188 7.066 1 98.88 193 PHE A C 1
ATOM 1410 O O . PHE A 1 193 ? 8.133 14.117 7.82 1 98.88 193 PHE A O 1
ATOM 1417 N N . ALA A 1 194 ? 7.582 12.68 6.148 1 98.94 194 ALA A N 1
ATOM 1418 C CA . ALA A 1 194 ? 6.172 13.055 6.133 1 98.94 194 ALA A CA 1
ATOM 1419 C C . ALA A 1 194 ? 5.289 11.852 5.828 1 98.94 194 ALA A C 1
ATOM 1421 O O . ALA A 1 194 ? 5.699 10.938 5.109 1 98.94 194 ALA A O 1
ATOM 1422 N N . THR A 1 195 ? 4.184 11.789 6.438 1 98.94 195 THR A N 1
ATOM 1423 C CA . THR A 1 195 ? 3.098 10.859 6.16 1 98.94 195 THR A CA 1
ATOM 1424 C C . THR A 1 195 ? 1.854 11.602 5.68 1 98.94 195 THR A C 1
ATOM 1426 O O . THR A 1 195 ? 1.323 12.453 6.395 1 98.94 195 THR A O 1
ATOM 1429 N N . LEU A 1 196 ? 1.445 11.305 4.488 1 99 196 LEU A N 1
ATOM 1430 C CA . LEU A 1 196 ? 0.293 11.977 3.895 1 99 196 LEU A CA 1
ATOM 1431 C C . LEU A 1 196 ? -0.854 10.992 3.682 1 99 196 LEU A C 1
ATOM 1433 O O . LEU A 1 196 ? -0.743 10.07 2.871 1 99 196 LEU A O 1
ATOM 1437 N N . LEU A 1 197 ? -1.941 11.188 4.406 1 98.94 197 LEU A N 1
ATOM 1438 C CA . LEU A 1 197 ? -3.102 10.305 4.348 1 98.94 197 LEU A CA 1
ATOM 1439 C C . LEU A 1 197 ? -4.242 10.961 3.57 1 98.94 197 LEU A C 1
ATOM 1441 O O . LEU A 1 197 ? -4.734 12.023 3.955 1 98.94 197 LEU A O 1
ATOM 1445 N N . TYR A 1 198 ? -4.699 10.328 2.463 1 98.88 198 TYR A N 1
ATOM 1446 C CA . TYR A 1 198 ? -5.684 10.828 1.512 1 98.88 198 TYR A CA 1
ATOM 1447 C C . TYR A 1 198 ? -5.516 12.328 1.297 1 98.88 198 TYR A C 1
ATOM 1449 O O . TYR A 1 198 ? -6.48 13.094 1.417 1 98.88 198 TYR A O 1
ATOM 1457 N N . PRO A 1 199 ? -4.316 12.688 0.932 1 98.94 199 PRO A N 1
ATOM 1458 C CA . PRO A 1 199 ? -3.969 14.109 0.881 1 98.94 199 PRO A CA 1
ATOM 1459 C C . PRO A 1 199 ? -4.504 14.805 -0.37 1 98.94 199 PRO A C 1
ATOM 1461 O O . PRO A 1 199 ? -4.613 14.18 -1.429 1 98.94 199 PRO A O 1
ATOM 1464 N N . VAL A 1 200 ? -4.797 16.047 -0.182 1 98.94 200 VAL A N 1
ATOM 1465 C CA . VAL A 1 200 ? -4.805 16.922 -1.341 1 98.94 200 VAL A CA 1
ATOM 1466 C C . VAL A 1 200 ? -3.371 17.266 -1.748 1 98.94 200 VAL A C 1
ATOM 1468 O O . VAL A 1 200 ? -2.545 17.609 -0.901 1 98.94 200 VAL A O 1
ATOM 1471 N N . ILE A 1 201 ? -3.092 17.094 -3.041 1 98.94 201 ILE A N 1
ATOM 1472 C CA . ILE A 1 201 ? -1.718 17.297 -3.482 1 98.94 201 ILE A CA 1
ATOM 1473 C C . ILE A 1 201 ? -1.672 18.422 -4.523 1 98.94 201 ILE A C 1
ATOM 1475 O O . ILE A 1 201 ? -0.869 19.344 -4.41 1 98.94 201 ILE A O 1
ATOM 1479 N N . THR A 1 202 ? -2.574 18.406 -5.473 1 98.75 202 THR A N 1
ATOM 1480 C CA . THR A 1 202 ? -2.441 19.297 -6.617 1 98.75 202 THR A CA 1
ATOM 1481 C C . THR A 1 202 ? -3.621 20.266 -6.688 1 98.75 202 THR A C 1
ATOM 1483 O O . THR A 1 202 ? -4.727 19.938 -6.258 1 98.75 202 THR A O 1
ATOM 1486 N N . MET A 1 203 ? -3.295 21.484 -7.172 1 98.31 203 MET A N 1
ATOM 1487 C CA . MET A 1 203 ? -4.305 22.484 -7.496 1 98.31 203 MET A CA 1
ATOM 1488 C C . MET A 1 203 ? -4.52 22.578 -9 1 98.31 203 MET A C 1
ATOM 1490 O O . MET A 1 203 ? -5.191 23.5 -9.484 1 98.31 203 MET A O 1
ATOM 1494 N N . MET A 1 204 ? -3.994 21.609 -9.688 1 97.5 204 MET A N 1
ATOM 1495 C CA . MET A 1 204 ? -3.994 21.641 -11.148 1 97.5 204 MET A CA 1
ATOM 1496 C C . MET A 1 204 ? -5.086 20.75 -11.719 1 97.5 204 MET A C 1
ATOM 1498 O O . MET A 1 204 ? -5.406 19.703 -11.141 1 97.5 204 MET A O 1
ATOM 1502 N N . ALA A 1 205 ? -5.59 21.188 -12.906 1 95.94 205 ALA A N 1
ATOM 1503 C CA . ALA A 1 205 ? -6.508 20.328 -13.648 1 95.94 205 ALA A CA 1
ATOM 1504 C C . ALA A 1 205 ? -5.824 19.031 -14.078 1 95.94 205 ALA A C 1
ATOM 1506 O O . ALA A 1 205 ? -4.625 19.016 -14.359 1 95.94 205 ALA A O 1
ATOM 1507 N N . PRO A 1 206 ? -6.602 17.859 -14.133 1 96.69 206 PRO A N 1
ATOM 1508 C CA . PRO A 1 206 ? -8.047 17.734 -13.922 1 96.69 206 PRO A CA 1
ATOM 1509 C C . PRO A 1 206 ? -8.406 17.375 -12.477 1 96.69 206 PRO A C 1
ATOM 1511 O O . PRO A 1 206 ? -9.547 17.016 -12.195 1 96.69 206 PRO A O 1
ATOM 1514 N N . PHE A 1 207 ? -7.469 17.531 -11.602 1 97.06 207 PHE A N 1
ATOM 1515 C CA . PHE A 1 207 ? -7.727 17.078 -10.234 1 97.06 207 PHE A CA 1
ATOM 1516 C C . PHE A 1 207 ? -7.895 18.266 -9.297 1 97.06 207 PHE A C 1
ATOM 1518 O O . PHE A 1 207 ? -7.512 18.203 -8.125 1 97.06 207 PHE A O 1
ATOM 1525 N N . ASP A 1 208 ? -8.391 19.375 -9.758 1 96.94 208 ASP A N 1
ATOM 1526 C CA . ASP A 1 208 ? -8.477 20.625 -9.008 1 96.94 208 ASP A CA 1
ATOM 1527 C C . ASP A 1 208 ? -9.906 20.891 -8.555 1 96.94 208 ASP A C 1
ATOM 1529 O O . ASP A 1 208 ? -10.336 22.047 -8.492 1 96.94 208 ASP A O 1
ATOM 1533 N N . GLN A 1 209 ? -10.656 19.859 -8.203 1 96.31 209 GLN A N 1
ATOM 1534 C CA . GLN A 1 209 ? -12.062 20.062 -7.859 1 96.31 209 GLN A CA 1
ATOM 1535 C C . GLN A 1 209 ? -12.297 19.891 -6.359 1 96.31 209 GLN A C 1
ATOM 1537 O O . GLN A 1 209 ? -13.438 19.781 -5.914 1 96.31 209 GLN A O 1
ATOM 1542 N N . THR A 1 210 ? -11.297 19.922 -5.594 1 97.62 210 THR A N 1
ATOM 1543 C CA . THR A 1 210 ? -11.445 19.734 -4.156 1 97.62 210 THR A CA 1
ATOM 1544 C C . THR A 1 210 ? -11.859 21.031 -3.48 1 97.62 210 THR A C 1
ATOM 1546 O O . THR A 1 210 ? -11.547 22.125 -3.969 1 97.62 210 THR A O 1
ATOM 1549 N N . GLN A 1 211 ? -12.5 20.891 -2.312 1 96.56 211 GLN A N 1
ATOM 1550 C CA . GLN A 1 211 ? -12.828 22.062 -1.509 1 96.56 211 GLN A CA 1
ATOM 1551 C C . GLN A 1 211 ? -11.57 22.766 -1.015 1 96.56 211 GLN A C 1
ATOM 1553 O O . GLN A 1 211 ? -11.547 24 -0.901 1 96.56 211 GLN A O 1
ATOM 1558 N N . SER A 1 212 ? -10.547 22 -0.692 1 97.62 212 SER A N 1
ATOM 1559 C CA . SER A 1 212 ? -9.281 22.578 -0.268 1 97.62 212 SER A CA 1
ATOM 1560 C C . SER A 1 212 ? -8.734 23.547 -1.315 1 97.62 212 SER A C 1
ATOM 1562 O O . SER A 1 212 ? -8.289 24.641 -0.981 1 97.62 212 SER A O 1
ATOM 1564 N N . ARG A 1 213 ? -8.773 23.094 -2.533 1 97.25 213 ARG A N 1
ATOM 1565 C CA . ARG A 1 213 ? -8.312 23.938 -3.619 1 97.25 213 ARG A CA 1
ATOM 1566 C C . ARG A 1 213 ? -9.133 25.219 -3.695 1 97.25 213 ARG A C 1
ATOM 1568 O O . ARG A 1 213 ? -8.578 26.328 -3.793 1 97.25 213 ARG A O 1
ATOM 1575 N N . LEU A 1 214 ? -10.438 25.125 -3.613 1 97.38 214 LEU A N 1
ATOM 1576 C CA . LEU A 1 214 ? -11.32 26.281 -3.668 1 97.38 214 LEU A CA 1
ATOM 1577 C C . LEU A 1 214 ? -11.031 27.234 -2.521 1 97.38 214 LEU A C 1
ATOM 1579 O O . LEU A 1 214 ? -10.984 28.453 -2.723 1 97.38 214 LEU A O 1
ATOM 1583 N N . ASN A 1 215 ? -10.789 26.672 -1.349 1 97.19 215 ASN A N 1
ATOM 1584 C CA . ASN A 1 215 ? -10.648 27.484 -0.144 1 97.19 215 ASN A CA 1
ATOM 1585 C C . ASN A 1 215 ? -9.273 28.141 -0.071 1 97.19 215 ASN A C 1
ATOM 1587 O O . ASN A 1 215 ? -9.094 29.141 0.629 1 97.19 215 ASN A O 1
ATOM 1591 N N . ILE A 1 216 ? -8.336 27.672 -0.803 1 97.06 216 ILE A N 1
ATOM 1592 C CA . ILE A 1 216 ? -6.984 28.219 -0.739 1 97.06 216 ILE A CA 1
ATOM 1593 C C . ILE A 1 216 ? -6.75 29.156 -1.921 1 97.06 216 ILE A C 1
ATOM 1595 O O . ILE A 1 216 ? -6.344 30.297 -1.736 1 97.06 216 ILE A O 1
ATOM 1599 N N . VAL A 1 217 ? -7.148 28.672 -3.154 1 96.69 217 VAL A N 1
ATOM 1600 C CA . VAL A 1 217 ? -6.703 29.453 -4.301 1 96.69 217 VAL A CA 1
ATOM 1601 C C . VAL A 1 217 ? -7.914 30.062 -5.008 1 96.69 217 VAL A C 1
ATOM 1603 O O . VAL A 1 217 ? -7.762 30.812 -5.977 1 96.69 217 VAL A O 1
ATOM 1606 N N . GLY A 1 218 ? -9.102 29.75 -4.562 1 96.31 218 GLY A N 1
ATOM 1607 C CA . GLY A 1 218 ? -10.297 30.375 -5.098 1 96.31 218 GLY A CA 1
ATOM 1608 C C . GLY A 1 218 ? -10.852 29.672 -6.32 1 96.31 218 GLY A C 1
ATOM 1609 O O . GLY A 1 218 ? -10.328 28.625 -6.73 1 96.31 218 GLY A O 1
ATOM 1610 N N . ARG A 1 219 ? -11.852 30.188 -6.895 1 95.12 219 ARG A N 1
ATOM 1611 C CA . ARG A 1 219 ? -12.609 29.562 -7.973 1 95.12 219 ARG A CA 1
ATOM 1612 C C . ARG A 1 219 ? -11.859 29.656 -9.297 1 95.12 219 ARG A C 1
ATOM 1614 O O . ARG A 1 219 ? -11.898 28.719 -10.102 1 95.12 219 ARG A O 1
ATOM 1621 N N . HIS A 1 220 ? -11.195 30.797 -9.562 1 94.69 220 HIS A N 1
ATOM 1622 C CA . HIS A 1 220 ? -10.477 31.031 -10.812 1 94.69 220 HIS A CA 1
ATOM 1623 C C . HIS A 1 220 ? -9.055 31.516 -10.547 1 94.69 220 HIS A C 1
ATOM 1625 O O . HIS A 1 220 ? -8.703 32.625 -10.938 1 94.69 220 HIS A O 1
ATOM 1631 N N . PRO A 1 221 ? -8.367 30.594 -9.984 1 94.12 221 PRO A N 1
ATOM 1632 C CA . PRO A 1 221 ? -7.012 31.016 -9.625 1 94.12 221 PRO A CA 1
ATOM 1633 C C . PRO A 1 221 ? -6.098 31.172 -10.836 1 94.12 221 PRO A C 1
ATOM 1635 O O . PRO A 1 221 ? -6.254 30.438 -11.828 1 94.12 221 PRO A O 1
ATOM 1638 N N . ALA A 1 222 ? -5.141 32.125 -10.711 1 96 222 ALA A N 1
ATOM 1639 C CA . ALA A 1 222 ? -4.062 32.25 -11.695 1 96 222 ALA A CA 1
ATOM 1640 C C . ALA A 1 222 ? -3.186 30.984 -11.672 1 96 222 ALA A C 1
ATOM 1642 O O . ALA A 1 222 ? -3.109 30.297 -10.656 1 96 222 ALA A O 1
ATOM 1643 N N . GLN A 1 223 ? -2.514 30.766 -12.805 1 96.38 223 GLN A N 1
ATOM 1644 C CA . GLN A 1 223 ? -1.686 29.562 -12.961 1 96.38 223 GLN A CA 1
ATOM 1645 C C . GLN A 1 223 ? -0.559 29.547 -11.93 1 96.38 223 GLN A C 1
ATOM 1647 O O . GLN A 1 223 ? -0.234 28.484 -11.383 1 96.38 223 GLN A O 1
ATOM 1652 N N . ASP A 1 224 ? 0.019 30.641 -11.688 1 96.25 224 ASP A N 1
ATOM 1653 C CA . ASP A 1 224 ? 1.138 30.703 -10.75 1 96.25 224 ASP A CA 1
ATOM 1654 C C . ASP A 1 224 ? 0.694 30.344 -9.344 1 96.25 224 ASP A C 1
ATOM 1656 O O . ASP A 1 224 ? 1.443 29.703 -8.594 1 96.25 224 ASP A O 1
ATOM 1660 N N . LEU A 1 225 ? -0.476 30.766 -8.977 1 96.12 225 LEU A N 1
ATOM 1661 C CA . LEU A 1 225 ? -1.01 30.438 -7.66 1 96.12 225 LEU A CA 1
ATOM 1662 C C . LEU A 1 225 ? -1.307 28.953 -7.547 1 96.12 225 LEU A C 1
ATOM 1664 O O . LEU A 1 225 ? -1.048 28.328 -6.508 1 96.12 225 LEU A O 1
ATOM 1668 N N . ARG A 1 226 ? -1.835 28.375 -8.617 1 97.38 226 ARG A N 1
ATOM 1669 C CA . ARG A 1 226 ? -2.059 26.938 -8.656 1 97.38 226 ARG A CA 1
ATOM 1670 C C . ARG A 1 226 ? -0.756 26.172 -8.438 1 97.38 226 ARG A C 1
ATOM 1672 O O . ARG A 1 226 ? -0.708 25.234 -7.633 1 97.38 226 ARG A O 1
ATOM 1679 N N . GLU A 1 227 ? 0.249 26.609 -9.117 1 97.44 227 GLU A N 1
ATOM 1680 C CA . GLU A 1 227 ? 1.541 25.938 -9.031 1 97.44 227 GLU A CA 1
ATOM 1681 C C . GLU A 1 227 ? 2.156 26.094 -7.645 1 97.44 227 GLU A C 1
ATOM 1683 O O . GLU A 1 227 ? 2.736 25.156 -7.102 1 97.44 227 GLU A O 1
ATOM 1688 N N . ALA A 1 228 ? 1.963 27.266 -7.09 1 97.69 228 ALA A N 1
ATOM 1689 C CA . ALA A 1 228 ? 2.568 27.578 -5.797 1 97.69 228 ALA A CA 1
ATOM 1690 C C . ALA A 1 228 ? 1.994 26.688 -4.699 1 97.69 228 ALA A C 1
ATOM 1692 O O . ALA A 1 228 ? 2.693 26.328 -3.746 1 97.69 228 ALA A O 1
ATOM 1693 N N . PHE A 1 229 ? 0.765 26.25 -4.898 1 98.44 229 PHE A N 1
ATOM 1694 C CA . PHE A 1 229 ? 0.113 25.5 -3.836 1 98.44 229 PHE A CA 1
ATOM 1695 C C . PHE A 1 229 ? -0.049 24.031 -4.234 1 98.44 229 PHE A C 1
ATOM 1697 O O . PHE A 1 229 ? -0.801 23.297 -3.6 1 98.44 229 PHE A O 1
ATOM 1704 N N . SER A 1 230 ? 0.621 23.609 -5.344 1 98.81 230 SER A N 1
ATOM 1705 C CA . SER A 1 230 ? 0.662 22.203 -5.727 1 98.81 230 SER A CA 1
ATOM 1706 C C . SER A 1 230 ? 1.905 21.516 -5.172 1 98.81 230 SER A C 1
ATOM 1708 O O . SER A 1 230 ? 3.02 21.781 -5.637 1 98.81 230 SER A O 1
ATOM 1710 N N . VAL A 1 231 ? 1.682 20.609 -4.246 1 98.88 231 VAL A N 1
ATOM 1711 C CA . VAL A 1 231 ? 2.758 20.031 -3.451 1 98.88 231 VAL A CA 1
ATOM 1712 C C . VAL A 1 231 ? 3.754 19.328 -4.367 1 98.88 231 VAL A C 1
ATOM 1714 O O . VAL A 1 231 ? 4.969 19.469 -4.203 1 98.88 231 VAL A O 1
ATOM 1717 N N . GLU A 1 232 ? 3.275 18.5 -5.363 1 98.81 232 GLU A N 1
ATOM 1718 C CA . GLU A 1 232 ? 4.121 17.656 -6.203 1 98.81 232 GLU A CA 1
ATOM 1719 C C . GLU A 1 232 ? 5.086 18.5 -7.035 1 98.81 232 GLU A C 1
ATOM 1721 O O . GLU A 1 232 ? 6.137 18.016 -7.453 1 98.81 232 GLU A O 1
ATOM 1726 N N . ARG A 1 233 ? 4.789 19.812 -7.188 1 98.38 233 ARG A N 1
ATOM 1727 C CA . ARG A 1 233 ? 5.629 20.703 -7.984 1 98.38 233 ARG A CA 1
ATOM 1728 C C . ARG A 1 233 ? 6.859 21.141 -7.195 1 98.38 233 ARG A C 1
ATOM 1730 O O . ARG A 1 233 ? 7.809 21.672 -7.77 1 98.38 233 ARG A O 1
ATOM 1737 N N . HIS A 1 234 ? 6.875 20.859 -5.965 1 98.69 234 HIS A N 1
ATOM 1738 C CA . HIS A 1 234 ? 7.938 21.375 -5.109 1 98.69 234 HIS A CA 1
ATOM 1739 C C . HIS A 1 234 ? 8.844 20.234 -4.629 1 98.69 234 HIS A C 1
ATOM 1741 O O . HIS A 1 234 ? 9.711 20.453 -3.779 1 98.69 234 HIS A O 1
ATOM 1747 N N . VAL A 1 235 ? 8.672 19.047 -5.172 1 98.88 235 VAL A N 1
ATOM 1748 C CA . VAL A 1 235 ? 9.531 17.922 -4.828 1 98.88 235 VAL A CA 1
ATOM 1749 C C . VAL A 1 235 ? 10.922 18.125 -5.43 1 98.88 235 VAL A C 1
ATOM 1751 O O . VAL A 1 235 ? 11.047 18.469 -6.609 1 98.88 235 VAL A O 1
ATOM 1754 N N . THR A 1 236 ? 11.93 18.062 -4.621 1 98.44 236 THR A N 1
ATOM 1755 C CA . THR A 1 236 ? 13.328 18.141 -5.023 1 98.44 236 THR A CA 1
ATOM 1756 C C . THR A 1 236 ? 14.133 17 -4.383 1 98.44 236 THR A C 1
ATOM 1758 O O . THR A 1 236 ? 13.586 16.188 -3.645 1 98.44 236 THR A O 1
ATOM 1761 N N . ARG A 1 237 ? 15.422 16.969 -4.656 1 98 237 ARG A N 1
ATOM 1762 C CA . ARG A 1 237 ? 16.312 15.969 -4.078 1 98 237 ARG A CA 1
ATOM 1763 C C . ARG A 1 237 ? 16.438 16.156 -2.57 1 98 237 ARG A C 1
ATOM 1765 O O . ARG A 1 237 ? 16.906 15.258 -1.869 1 98 237 ARG A O 1
ATOM 1772 N N . ASP A 1 238 ? 15.977 17.344 -2.041 1 97.5 238 ASP A N 1
ATOM 1773 C CA . ASP A 1 238 ? 16.109 17.641 -0.62 1 97.5 238 ASP A CA 1
ATOM 1774 C C . ASP A 1 238 ? 14.836 17.297 0.14 1 97.5 238 ASP A C 1
ATOM 1776 O O . ASP A 1 238 ? 14.789 17.406 1.367 1 97.5 238 ASP A O 1
ATOM 1780 N N . THR A 1 239 ? 13.812 16.891 -0.621 1 98.75 239 THR A N 1
ATOM 1781 C CA . THR A 1 239 ? 12.578 16.453 0.021 1 98.75 239 THR A CA 1
ATOM 1782 C C . THR A 1 239 ? 12.828 15.227 0.889 1 98.75 239 THR A C 1
ATOM 1784 O O . THR A 1 239 ? 13.555 14.32 0.49 1 98.75 239 THR A O 1
ATOM 1787 N N . PRO A 1 240 ? 12.312 15.227 2.141 1 98.81 240 PRO A N 1
ATOM 1788 C CA . PRO A 1 240 ? 12.5 14.039 2.986 1 98.81 240 PRO A CA 1
ATOM 1789 C C . PRO A 1 240 ? 11.703 12.836 2.5 1 98.81 240 PRO A C 1
ATOM 1791 O O . PRO A 1 240 ? 10.859 12.969 1.608 1 98.81 240 PRO A O 1
ATOM 1794 N N . PRO A 1 241 ? 11.953 11.617 3.062 1 98.88 241 PRO A N 1
ATOM 1795 C CA . PRO A 1 241 ? 11.094 10.477 2.754 1 98.88 241 PRO A CA 1
ATOM 1796 C C . PRO A 1 241 ? 9.625 10.742 3.059 1 98.88 241 PRO A C 1
ATOM 1798 O O . PRO A 1 241 ? 9.305 11.391 4.059 1 98.88 241 PRO A O 1
ATOM 1801 N N . ILE A 1 242 ? 8.742 10.258 2.166 1 98.94 242 ILE A N 1
ATOM 1802 C CA . ILE A 1 242 ? 7.309 10.484 2.342 1 98.94 242 ILE A CA 1
ATOM 1803 C C . ILE A 1 242 ? 6.551 9.172 2.199 1 98.94 242 ILE A C 1
ATOM 1805 O O . ILE A 1 242 ? 6.812 8.391 1.277 1 98.94 242 ILE A O 1
ATOM 1809 N N . PHE A 1 243 ? 5.695 8.922 3.156 1 98.94 243 PHE A N 1
ATOM 1810 C CA . PHE A 1 243 ? 4.742 7.82 3.16 1 98.94 243 PHE A CA 1
ATOM 1811 C C . PHE A 1 243 ? 3.371 8.289 2.695 1 98.94 243 PHE A C 1
ATOM 1813 O O . PHE A 1 243 ? 2.887 9.336 3.129 1 98.94 243 PHE A O 1
ATOM 1820 N N . LEU A 1 244 ? 2.727 7.48 1.783 1 99 244 LEU A N 1
ATOM 1821 C CA . LEU A 1 244 ? 1.407 7.82 1.265 1 99 244 LEU A CA 1
ATOM 1822 C C . LEU A 1 244 ? 0.417 6.688 1.508 1 99 244 LEU A C 1
ATOM 1824 O O . LEU A 1 244 ? 0.755 5.516 1.337 1 99 244 LEU A O 1
ATOM 1828 N N . ALA A 1 245 ? -0.766 6.992 1.941 1 98.94 245 ALA A N 1
ATOM 1829 C CA . ALA A 1 245 ? -1.882 6.051 1.995 1 98.94 245 ALA A CA 1
ATOM 1830 C C . ALA A 1 245 ? -3.17 6.703 1.499 1 98.94 245 ALA A C 1
ATOM 1832 O O . ALA A 1 245 ? -3.434 7.871 1.786 1 98.94 245 ALA A O 1
ATOM 1833 N N . HIS A 1 246 ? -3.961 6.004 0.727 1 98.94 246 HIS A N 1
ATOM 1834 C CA . HIS A 1 246 ? -5.176 6.492 0.085 1 98.94 246 HIS A CA 1
ATOM 1835 C C . HIS A 1 246 ? -6.145 5.348 -0.206 1 98.94 246 HIS A C 1
ATOM 1837 O O . HIS A 1 246 ? -5.773 4.176 -0.111 1 98.94 246 HIS A O 1
ATOM 1843 N N . ALA A 1 247 ? -7.387 5.66 -0.351 1 98.81 247 ALA A N 1
ATOM 1844 C CA . ALA A 1 247 ? -8.367 4.668 -0.791 1 98.81 247 ALA A CA 1
ATOM 1845 C C . ALA A 1 247 ? -8.836 4.957 -2.213 1 98.81 247 ALA A C 1
ATOM 1847 O O . ALA A 1 247 ? -9.039 6.113 -2.584 1 98.81 247 ALA A O 1
ATOM 1848 N N . LEU A 1 248 ? -9.055 3.949 -2.961 1 98.56 248 LEU A N 1
ATOM 1849 C CA . LEU A 1 248 ? -9.43 4.078 -4.367 1 98.56 248 LEU A CA 1
ATOM 1850 C C . LEU A 1 248 ? -10.812 4.711 -4.5 1 98.56 248 LEU A C 1
ATOM 1852 O O . LEU A 1 248 ? -11.086 5.41 -5.48 1 98.56 248 LEU A O 1
ATOM 1856 N N . ASP A 1 249 ? -11.594 4.473 -3.533 1 98.12 249 ASP A N 1
ATOM 1857 C CA . ASP A 1 249 ? -12.984 4.891 -3.664 1 98.12 249 ASP A CA 1
ATOM 1858 C C . ASP A 1 249 ? -13.227 6.227 -2.963 1 98.12 249 ASP A C 1
ATOM 1860 O O . ASP A 1 249 ? -14.359 6.551 -2.604 1 98.12 249 ASP A O 1
ATOM 1864 N N . ASP A 1 250 ? -12.195 6.996 -2.721 1 98.5 250 ASP A N 1
ATOM 1865 C CA . ASP A 1 250 ? -12.32 8.328 -2.139 1 98.5 250 ASP A CA 1
ATOM 1866 C C . ASP A 1 250 ? -13.102 9.258 -3.061 1 98.5 250 ASP A C 1
ATOM 1868 O O . ASP A 1 250 ? -12.641 9.602 -4.148 1 98.5 250 ASP A O 1
ATOM 1872 N N . PRO A 1 251 ? -14.289 9.703 -2.66 1 97.88 251 PRO A N 1
ATOM 1873 C CA . PRO A 1 251 ? -15.117 10.547 -3.537 1 97.88 251 PRO A CA 1
ATOM 1874 C C . PRO A 1 251 ? -14.742 12.023 -3.459 1 97.88 251 PRO A C 1
ATOM 1876 O O . PRO A 1 251 ? -15.25 12.836 -4.234 1 97.88 251 PRO A O 1
ATOM 1879 N N . ILE A 1 252 ? -13.875 12.359 -2.51 1 98.38 252 ILE A N 1
ATOM 1880 C CA . ILE A 1 252 ? -13.586 13.758 -2.225 1 98.38 252 ILE A CA 1
ATOM 1881 C C . ILE A 1 252 ? -12.234 14.141 -2.83 1 98.38 252 ILE A C 1
ATOM 1883 O O . ILE A 1 252 ? -12.125 15.164 -3.516 1 98.38 252 ILE A O 1
ATOM 1887 N N . VAL A 1 253 ? -11.273 13.352 -2.557 1 98.81 253 VAL A N 1
ATOM 1888 C CA . VAL A 1 253 ? -9.938 13.531 -3.129 1 98.81 253 VAL A CA 1
ATOM 1889 C C . VAL A 1 253 ? -9.586 12.328 -4 1 98.81 253 VAL A C 1
ATOM 1891 O O . VAL A 1 253 ? -9.266 11.258 -3.484 1 98.81 253 VAL A O 1
ATOM 1894 N N . PRO A 1 254 ? -9.57 12.57 -5.312 1 98.56 254 PRO A N 1
ATOM 1895 C CA . PRO A 1 254 ? -9.211 11.43 -6.164 1 98.56 254 PRO A CA 1
ATOM 1896 C C . PRO A 1 254 ? -7.844 10.844 -5.82 1 98.56 254 PRO A C 1
ATOM 1898 O O . PRO A 1 254 ? -6.91 11.586 -5.512 1 98.56 254 PRO A O 1
ATOM 1901 N N . VAL A 1 255 ? -7.715 9.5 -5.895 1 98.75 255 VAL A N 1
ATOM 1902 C CA . VAL A 1 255 ? -6.5 8.789 -5.531 1 98.75 255 VAL A CA 1
ATOM 1903 C C . VAL A 1 255 ? -5.332 9.297 -6.375 1 98.75 255 VAL A C 1
ATOM 1905 O O . VAL A 1 255 ? -4.172 9.18 -5.973 1 98.75 255 VAL A O 1
ATOM 1908 N N . ASP A 1 256 ? -5.586 9.93 -7.465 1 98.69 256 ASP A N 1
ATOM 1909 C CA . ASP A 1 256 ? -4.566 10.453 -8.367 1 98.69 256 ASP A CA 1
ATOM 1910 C C . ASP A 1 256 ? -3.691 11.492 -7.672 1 98.69 256 ASP A C 1
ATOM 1912 O O . ASP A 1 256 ? -2.521 11.656 -8.016 1 98.69 256 ASP A O 1
ATOM 1916 N N . HIS A 1 257 ? -4.234 12.164 -6.664 1 98.94 257 HIS A N 1
ATOM 1917 C CA . HIS A 1 257 ? -3.41 13.055 -5.855 1 98.94 257 HIS A CA 1
ATOM 1918 C C . HIS A 1 257 ? -2.213 12.312 -5.266 1 98.94 257 HIS A C 1
ATOM 1920 O O . HIS A 1 257 ? -1.068 12.734 -5.445 1 98.94 257 HIS A O 1
ATOM 1926 N N . SER A 1 258 ? -2.469 11.195 -4.68 1 98.94 258 SER A N 1
ATOM 1927 C CA . SER A 1 258 ? -1.4 10.398 -4.074 1 98.94 258 SER A CA 1
ATOM 1928 C C . SER A 1 258 ? -0.506 9.773 -5.141 1 98.94 258 SER A C 1
ATOM 1930 O O . SER A 1 258 ? 0.713 9.703 -4.973 1 98.94 258 SER A O 1
ATOM 1932 N N . LEU A 1 259 ? -1.092 9.352 -6.23 1 98.81 259 LEU A N 1
ATOM 1933 C CA . LEU A 1 259 ? -0.304 8.727 -7.289 1 98.81 259 LEU A CA 1
ATOM 1934 C C . LEU A 1 259 ? 0.624 9.75 -7.945 1 98.81 259 LEU A C 1
ATOM 1936 O O . LEU A 1 259 ? 1.765 9.422 -8.281 1 98.81 259 LEU A O 1
ATOM 1940 N N . MET A 1 260 ? 0.146 10.977 -8.094 1 98.62 260 MET A N 1
ATOM 1941 C CA . MET A 1 260 ? 0.982 12.047 -8.641 1 98.62 260 MET A CA 1
ATOM 1942 C C . MET A 1 260 ? 2.148 12.352 -7.707 1 98.62 260 MET A C 1
ATOM 1944 O O . MET A 1 260 ? 3.277 12.547 -8.164 1 98.62 260 MET A O 1
ATOM 1948 N N . MET A 1 261 ? 1.828 12.438 -6.457 1 98.94 261 MET A N 1
ATOM 1949 C CA . MET A 1 261 ? 2.885 12.68 -5.48 1 98.94 261 MET A CA 1
ATOM 1950 C C . MET A 1 261 ? 3.912 11.555 -5.496 1 98.94 261 MET A C 1
ATOM 1952 O O . MET A 1 261 ? 5.117 11.805 -5.512 1 98.94 261 MET A O 1
ATOM 1956 N N . PHE A 1 262 ? 3.432 10.328 -5.484 1 98.94 262 PHE A N 1
ATOM 1957 C CA . PHE A 1 262 ? 4.293 9.156 -5.531 1 98.94 262 PHE A CA 1
ATOM 1958 C C . PHE A 1 262 ? 5.219 9.211 -6.742 1 98.94 262 PHE A C 1
ATOM 1960 O O . PHE A 1 262 ? 6.418 8.961 -6.621 1 98.94 262 PHE A O 1
ATOM 1967 N N . GLN A 1 263 ? 4.711 9.547 -7.863 1 98.62 263 GLN A N 1
ATOM 1968 C CA . GLN A 1 263 ? 5.504 9.625 -9.086 1 98.62 263 GLN A CA 1
ATOM 1969 C C . GLN A 1 263 ? 6.555 10.727 -8.992 1 98.62 263 GLN A C 1
ATOM 1971 O O . GLN A 1 263 ? 7.695 10.539 -9.422 1 98.62 263 GLN A O 1
ATOM 1976 N N . ALA A 1 264 ? 6.156 11.906 -8.469 1 98.88 264 ALA A N 1
ATOM 1977 C CA . ALA A 1 264 ? 7.109 13 -8.297 1 98.88 264 ALA A CA 1
ATOM 1978 C C . ALA A 1 264 ? 8.266 12.578 -7.395 1 98.88 264 ALA A C 1
ATOM 1980 O O . ALA A 1 264 ? 9.43 12.891 -7.676 1 98.88 264 ALA A O 1
ATOM 1981 N N . LEU A 1 265 ? 7.961 11.875 -6.34 1 98.94 265 LEU A N 1
ATOM 1982 C CA . LEU A 1 265 ? 8.977 11.406 -5.402 1 98.94 265 LEU A CA 1
ATOM 1983 C C . LEU A 1 265 ? 9.906 10.406 -6.074 1 98.94 265 LEU A C 1
ATOM 1985 O O . LEU A 1 265 ? 11.133 10.492 -5.93 1 98.94 265 LEU A O 1
ATOM 1989 N N . ARG A 1 266 ? 9.336 9.484 -6.82 1 98.62 266 ARG A N 1
ATOM 1990 C CA . ARG A 1 266 ? 10.141 8.5 -7.535 1 98.62 266 ARG A CA 1
ATOM 1991 C C . ARG A 1 266 ? 11.086 9.172 -8.523 1 98.62 266 ARG A C 1
ATOM 1993 O O . ARG A 1 266 ? 12.266 8.82 -8.602 1 98.62 266 ARG A O 1
ATOM 2000 N N . THR A 1 267 ? 10.547 10.109 -9.227 1 98.31 267 THR A N 1
ATOM 2001 C CA . THR A 1 267 ? 11.328 10.812 -10.234 1 98.31 267 THR A CA 1
ATOM 2002 C C . THR A 1 267 ? 12.508 11.539 -9.602 1 98.31 267 THR A C 1
ATOM 2004 O O . THR A 1 267 ? 13.594 11.594 -10.18 1 98.31 267 THR A O 1
ATOM 2007 N N . ALA A 1 268 ? 12.32 12.039 -8.414 1 98.69 268 ALA A N 1
ATOM 2008 C CA . ALA A 1 268 ? 13.352 12.812 -7.727 1 98.69 268 ALA A CA 1
ATOM 2009 C C . ALA A 1 268 ? 14.289 11.898 -6.949 1 98.69 268 ALA A C 1
ATOM 2011 O O . ALA A 1 268 ? 15.258 12.367 -6.34 1 98.69 268 ALA A O 1
ATOM 2012 N N . GLY A 1 269 ? 14.023 10.586 -6.938 1 98.19 269 GLY A N 1
ATOM 2013 C CA . GLY A 1 269 ? 14.867 9.641 -6.223 1 98.19 269 GLY A CA 1
ATOM 2014 C C . GLY A 1 269 ? 14.664 9.68 -4.719 1 98.19 269 GLY A C 1
ATOM 2015 O O . GLY A 1 269 ? 15.57 9.328 -3.957 1 98.19 269 GLY A O 1
ATOM 2016 N N . ILE A 1 270 ? 13.492 10.141 -4.27 1 98.81 270 ILE A N 1
ATOM 2017 C CA . ILE A 1 270 ? 13.188 10.242 -2.846 1 98.81 270 ILE A CA 1
ATOM 2018 C C . ILE A 1 270 ? 12.633 8.914 -2.336 1 98.81 270 ILE A C 1
ATOM 2020 O O . ILE A 1 270 ? 11.789 8.297 -2.986 1 98.81 270 ILE A O 1
ATOM 2024 N N . GLU A 1 271 ? 13.125 8.445 -1.153 1 98.38 271 GLU A N 1
ATOM 2025 C CA . GLU A 1 271 ? 12.539 7.273 -0.499 1 98.38 271 GLU A CA 1
ATOM 2026 C C . GLU A 1 271 ? 11.055 7.48 -0.23 1 98.38 271 GLU A C 1
ATOM 2028 O O . GLU A 1 271 ? 10.648 8.531 0.27 1 98.38 271 GLU A O 1
ATOM 2033 N N . THR A 1 272 ? 10.273 6.52 -0.671 1 98.81 272 THR A N 1
ATOM 2034 C CA . THR A 1 272 ? 8.828 6.664 -0.525 1 98.81 272 THR A CA 1
ATOM 2035 C C . THR A 1 272 ? 8.156 5.293 -0.444 1 98.81 272 THR A C 1
ATOM 2037 O O . THR A 1 272 ? 8.781 4.273 -0.738 1 98.81 272 THR A O 1
ATOM 2040 N N . GLU A 1 273 ? 7.016 5.246 0.11 1 98.88 273 GLU A N 1
ATOM 2041 C CA . GLU A 1 273 ? 6.109 4.109 0.243 1 98.88 273 GLU A CA 1
ATOM 2042 C C . GLU A 1 273 ? 4.66 4.535 0.047 1 98.88 273 GLU A C 1
ATOM 2044 O O . GLU A 1 273 ? 4.254 5.609 0.498 1 98.88 273 GLU A O 1
ATOM 2049 N N . ILE A 1 274 ? 3.918 3.748 -0.756 1 98.94 274 ILE A N 1
ATOM 2050 C CA . ILE A 1 274 ? 2.527 4.109 -1.002 1 98.94 274 ILE A CA 1
ATOM 2051 C C . ILE A 1 274 ? 1.633 2.887 -0.817 1 98.94 274 ILE A C 1
ATOM 2053 O O . ILE A 1 274 ? 1.987 1.783 -1.237 1 98.94 274 ILE A O 1
ATOM 2057 N N . HIS A 1 275 ? 0.57 3.051 -0.133 1 98.94 275 HIS A N 1
ATOM 2058 C CA . HIS A 1 275 ? -0.483 2.059 0.054 1 98.94 275 HIS A CA 1
ATOM 2059 C C . HIS A 1 275 ? -1.827 2.582 -0.439 1 98.94 275 HIS A C 1
ATOM 2061 O O . HIS A 1 275 ? -2.387 3.514 0.144 1 98.94 275 HIS A O 1
ATOM 2067 N N . VAL A 1 276 ? -2.34 1.987 -1.536 1 98.94 276 VAL A N 1
ATOM 2068 C CA . VAL A 1 276 ? -3.662 2.312 -2.061 1 98.94 276 VAL A CA 1
ATOM 2069 C C . VAL A 1 276 ? -4.637 1.183 -1.741 1 98.94 276 VAL A C 1
ATOM 2071 O O . VAL A 1 276 ? -4.551 0.096 -2.318 1 98.94 276 VAL A O 1
ATOM 2074 N N . PHE A 1 277 ? -5.504 1.451 -0.809 1 98.94 277 PHE A N 1
ATOM 2075 C CA . PHE A 1 277 ? -6.516 0.486 -0.391 1 98.94 277 PHE A CA 1
ATOM 2076 C C . PHE A 1 277 ? -7.695 0.484 -1.356 1 98.94 277 PHE A C 1
ATOM 2078 O O . PHE A 1 277 ? -8.047 1.525 -1.913 1 98.94 277 PHE A O 1
ATOM 2085 N N . GLN A 1 278 ? -8.297 -0.683 -1.507 1 98.75 278 GLN A N 1
ATOM 2086 C CA . GLN A 1 278 ? -9.469 -0.811 -2.371 1 98.75 278 GLN A CA 1
ATOM 2087 C C . GLN A 1 278 ? -10.617 0.063 -1.875 1 98.75 278 GLN A C 1
ATOM 2089 O O . GLN A 1 278 ? -11.312 0.694 -2.674 1 98.75 278 GLN A O 1
ATOM 2094 N N . SER A 1 279 ? -10.766 0.038 -0.526 1 97.81 279 SER A N 1
ATOM 2095 C CA . SER A 1 279 ? -11.922 0.693 0.068 1 97.81 279 SER A CA 1
ATOM 2096 C C . SER A 1 279 ? -11.555 1.39 1.374 1 97.81 279 SER A C 1
ATOM 2098 O O . SER A 1 279 ? -10.766 0.867 2.162 1 97.81 279 SER A O 1
ATOM 2100 N N . GLY A 1 280 ? -12.117 2.541 1.57 1 97.56 280 GLY A N 1
ATOM 2101 C CA . GLY A 1 280 ? -11.961 3.309 2.797 1 97.56 280 GLY A CA 1
ATOM 2102 C C . GLY A 1 280 ? -12.695 4.633 2.768 1 97.56 280 GLY A C 1
ATOM 2103 O O . GLY A 1 280 ? -12.992 5.211 3.816 1 97.56 280 GLY A O 1
ATOM 2104 N N . GLY A 1 281 ? -12.969 5.051 1.53 1 97.88 281 GLY A N 1
ATOM 2105 C CA . GLY A 1 281 ? -13.555 6.375 1.387 1 97.88 281 GLY A CA 1
ATOM 2106 C C . GLY A 1 281 ? -12.609 7.496 1.774 1 97.88 281 GLY A C 1
ATOM 2107 O O . GLY A 1 281 ? -11.414 7.441 1.466 1 97.88 281 GLY A O 1
ATOM 2108 N N . HIS A 1 282 ? -13.188 8.594 2.297 1 98 282 HIS A N 1
ATOM 2109 C CA . HIS A 1 282 ? -12.422 9.766 2.723 1 98 282 HIS A CA 1
ATOM 2110 C C . HIS A 1 282 ? -12.57 10.008 4.219 1 98 282 HIS A C 1
ATOM 2112 O O . HIS A 1 282 ? -13.609 9.688 4.805 1 98 282 HIS A O 1
ATOM 2118 N N . GLY A 1 283 ? -11.555 10.531 4.828 1 97.88 283 GLY A N 1
ATOM 2119 C CA . GLY A 1 283 ? -11.648 10.945 6.219 1 97.88 283 GLY A CA 1
ATOM 2120 C C . GLY A 1 283 ? -11.711 9.781 7.188 1 97.88 283 GLY A C 1
ATOM 2121 O O . GLY A 1 283 ? -12.477 9.805 8.156 1 97.88 283 GLY A O 1
ATOM 2122 N N . TRP A 1 284 ? -10.969 8.781 6.922 1 97.19 284 TRP A N 1
ATOM 2123 C CA . TRP A 1 284 ? -11.109 7.555 7.699 1 97.19 284 TRP A CA 1
ATOM 2124 C C . TRP A 1 284 ? -10.289 7.621 8.984 1 97.19 284 TRP A C 1
ATOM 2126 O O . TRP A 1 284 ? -10.367 6.723 9.82 1 97.19 284 TRP A O 1
ATOM 2136 N N . GLY A 1 285 ? -9.578 8.656 9.266 1 97 285 GLY A N 1
ATOM 2137 C CA . GLY A 1 285 ? -8.82 8.734 10.508 1 97 285 GLY A CA 1
ATOM 2138 C C . GLY A 1 285 ? -8.023 7.477 10.805 1 97 285 GLY A C 1
ATOM 2139 O O . GLY A 1 285 ? -7.262 7.004 9.961 1 97 285 GLY A O 1
ATOM 2140 N N . MET A 1 286 ? -8.344 6.902 11.977 1 97.19 286 MET A N 1
ATOM 2141 C CA . MET A 1 286 ? -7.609 5.703 12.367 1 97.19 286 MET A CA 1
ATOM 2142 C C . MET A 1 286 ? -8.25 4.453 11.773 1 97.19 286 MET A C 1
ATOM 2144 O O . MET A 1 286 ? -7.762 3.342 11.977 1 97.19 286 MET A O 1
ATOM 2148 N N . GLY A 1 287 ? -9.281 4.586 11.062 1 94.94 287 GLY A N 1
ATOM 2149 C CA . GLY A 1 287 ? -9.969 3.461 10.438 1 94.94 287 GLY A CA 1
ATOM 2150 C C . GLY A 1 287 ? -10.852 2.691 11.398 1 94.94 287 GLY A C 1
ATOM 2151 O O . GLY A 1 287 ? -11.094 1.497 11.211 1 94.94 287 GLY A O 1
ATOM 2152 N N . LYS A 1 288 ? -11.328 3.289 12.414 1 88.94 288 LYS A N 1
ATOM 2153 C CA . LYS A 1 288 ? -12.102 2.615 13.453 1 88.94 288 LYS A CA 1
ATOM 2154 C C . LYS A 1 288 ? -13.336 1.932 12.859 1 88.94 288 LYS A C 1
ATOM 2156 O O . LYS A 1 288 ? -13.648 0.793 13.219 1 88.94 288 LYS A O 1
ATOM 2161 N N . THR A 1 289 ? -14.016 2.602 11.953 1 90.38 289 THR A N 1
ATOM 2162 C CA . THR A 1 289 ? -15.227 2.039 11.367 1 90.38 289 THR A CA 1
ATOM 2163 C C . THR A 1 289 ? -14.961 1.581 9.93 1 90.38 289 THR A C 1
ATOM 2165 O O . THR A 1 289 ? -15.906 1.322 9.18 1 90.38 289 THR A O 1
ATOM 2168 N N . ARG A 1 290 ? -13.742 1.536 9.578 1 93.56 290 ARG A N 1
ATOM 2169 C CA . ARG A 1 290 ? -13.305 1.152 8.234 1 93.56 290 ARG A CA 1
ATOM 2170 C C . ARG A 1 290 ? -12.109 0.205 8.297 1 93.56 290 ARG A C 1
ATOM 2172 O O . ARG A 1 290 ? -10.984 0.595 7.98 1 93.56 290 ARG A O 1
ATOM 2179 N N . PRO A 1 291 ? -12.406 -1.015 8.508 1 92.12 291 PRO A N 1
ATOM 2180 C CA . PRO A 1 291 ? -11.336 -1.981 8.758 1 92.12 291 PRO A CA 1
ATOM 2181 C C . PRO A 1 291 ? -10.359 -2.094 7.594 1 92.12 291 PRO A C 1
ATOM 2183 O O . PRO A 1 291 ? -9.18 -2.393 7.797 1 92.12 291 PRO A O 1
ATOM 2186 N N . ALA A 1 292 ? -10.781 -1.759 6.426 1 94.69 292 ALA A N 1
ATOM 2187 C CA . ALA A 1 292 ? -9.969 -1.938 5.219 1 94.69 292 ALA A CA 1
ATOM 2188 C C . ALA A 1 292 ? -8.727 -1.056 5.258 1 94.69 292 ALA A C 1
ATOM 2190 O O . ALA A 1 292 ? -7.711 -1.38 4.641 1 94.69 292 ALA A O 1
ATOM 2191 N N . VAL A 1 293 ? -8.773 0.03 6 1 97.62 293 VAL A N 1
ATOM 2192 C CA . VAL A 1 293 ? -7.668 0.984 5.977 1 97.62 293 VAL A CA 1
ATOM 2193 C C . VAL A 1 293 ? -6.996 1.033 7.348 1 97.62 293 VAL A C 1
ATOM 2195 O O . VAL A 1 293 ? -6.09 1.837 7.574 1 97.62 293 VAL A O 1
ATOM 2198 N N . ARG A 1 294 ? -7.332 0.215 8.297 1 96.75 294 ARG A N 1
ATOM 2199 C CA . ARG A 1 294 ? -6.938 0.333 9.695 1 96.75 294 ARG A CA 1
ATOM 2200 C C . ARG A 1 294 ? -5.445 0.072 9.867 1 96.75 294 ARG A C 1
ATOM 2202 O O . ARG A 1 294 ? -4.844 0.5 10.852 1 96.75 294 ARG A O 1
ATOM 2209 N N . SER A 1 295 ? -4.898 -0.608 8.914 1 97.44 295 SER A N 1
ATOM 2210 C CA . SER A 1 295 ? -3.516 -1.047 9.055 1 97.44 295 SER A CA 1
ATOM 2211 C C . SER A 1 295 ? -2.541 0.09 8.766 1 97.44 295 SER A C 1
ATOM 2213 O O . SER A 1 295 ? -1.334 -0.05 8.977 1 97.44 295 SER A O 1
ATOM 2215 N N . TRP A 1 296 ? -3.002 1.269 8.328 1 98.44 296 TRP A N 1
ATOM 2216 C CA . TRP A 1 296 ? -2.1 2.309 7.844 1 98.44 296 TRP A CA 1
ATOM 2217 C C . TRP A 1 296 ? -1.133 2.744 8.945 1 98.44 296 TRP A C 1
ATOM 2219 O O . TRP A 1 296 ? 0.039 3.016 8.672 1 98.44 296 TRP A O 1
ATOM 2229 N N . ALA A 1 297 ? -1.624 2.809 10.211 1 98.31 297 ALA A N 1
ATOM 2230 C CA . ALA A 1 297 ? -0.778 3.314 11.289 1 98.31 297 ALA A CA 1
ATOM 2231 C C . ALA A 1 297 ? 0.368 2.35 11.586 1 98.31 297 ALA A C 1
ATOM 2233 O O . ALA A 1 297 ? 1.499 2.777 11.828 1 98.31 297 ALA A O 1
ATOM 2234 N N . GLN A 1 298 ? 0.08 1.08 11.547 1 97.75 298 GLN A N 1
ATOM 2235 C CA . GLN A 1 298 ? 1.125 0.081 11.742 1 97.75 298 GLN A CA 1
ATOM 2236 C C . GLN A 1 298 ? 2.125 0.101 10.586 1 97.75 298 GLN A C 1
ATOM 2238 O O . GLN A 1 298 ? 3.32 -0.126 10.797 1 97.75 298 GLN A O 1
ATOM 2243 N N . LEU A 1 299 ? 1.64 0.285 9.391 1 98.56 299 LEU A N 1
ATOM 2244 C CA . LEU A 1 299 ? 2.516 0.414 8.234 1 98.56 299 LEU A CA 1
ATOM 2245 C C . LEU A 1 299 ? 3.461 1.599 8.391 1 98.56 299 LEU A C 1
ATOM 2247 O O . LEU A 1 299 ? 4.656 1.491 8.102 1 98.56 299 LEU A O 1
ATOM 2251 N N . VAL A 1 300 ? 2.955 2.709 8.898 1 98.75 300 VAL A N 1
ATOM 2252 C CA . VAL A 1 300 ? 3.789 3.883 9.141 1 98.75 300 VAL A CA 1
ATOM 2253 C C . VAL A 1 300 ? 4.832 3.561 10.203 1 98.75 300 VAL A C 1
ATOM 2255 O O . VAL A 1 300 ? 6 3.932 10.07 1 98.75 300 VAL A O 1
ATOM 2258 N N . GLU A 1 301 ? 4.402 2.883 11.273 1 98 301 GLU A N 1
ATOM 2259 C CA . GLU A 1 301 ? 5.34 2.52 12.336 1 98 301 GLU A CA 1
ATOM 2260 C C . GLU A 1 301 ? 6.508 1.705 11.781 1 98 301 GLU A C 1
ATOM 2262 O O . GLU A 1 301 ? 7.668 1.997 12.078 1 98 301 GLU A O 1
ATOM 2267 N N . THR A 1 302 ? 6.191 0.698 11.008 1 97.56 302 THR A N 1
ATOM 2268 C CA . THR A 1 302 ? 7.219 -0.138 10.398 1 97.56 302 THR A CA 1
ATOM 2269 C C . THR A 1 302 ? 8.125 0.69 9.492 1 97.56 302 THR A C 1
ATOM 2271 O O . THR A 1 302 ? 9.344 0.53 9.508 1 97.56 302 THR A O 1
ATOM 2274 N N . TRP A 1 303 ? 7.547 1.572 8.766 1 98.38 303 TRP A N 1
ATOM 2275 C CA . TRP A 1 303 ? 8.273 2.422 7.824 1 98.38 303 TRP A CA 1
ATOM 2276 C C . TRP A 1 303 ? 9.195 3.385 8.562 1 98.38 303 TRP A C 1
ATOM 2278 O O . TRP A 1 303 ? 10.32 3.639 8.125 1 98.38 303 TRP A O 1
ATOM 2288 N N . LEU A 1 304 ? 8.688 3.908 9.672 1 98.44 304 LEU A N 1
ATOM 2289 C CA . LEU A 1 304 ? 9.516 4.797 10.477 1 98.44 304 LEU A CA 1
ATOM 2290 C C . LEU A 1 304 ? 10.719 4.047 11.055 1 98.44 304 LEU A C 1
ATOM 2292 O O . LEU A 1 304 ? 11.82 4.59 11.117 1 98.44 304 LEU A O 1
ATOM 2296 N N . ARG A 1 305 ? 10.508 2.848 11.469 1 97.12 305 ARG A N 1
ATOM 2297 C CA . ARG A 1 305 ? 11.609 2.035 11.969 1 97.12 305 ARG A CA 1
ATOM 2298 C C . ARG A 1 305 ? 12.609 1.729 10.859 1 97.12 305 ARG A C 1
ATOM 2300 O O . ARG A 1 305 ? 13.828 1.794 11.07 1 97.12 305 ARG A O 1
ATOM 2307 N N . LEU A 1 306 ? 12.109 1.416 9.711 1 96.12 306 LEU A N 1
ATOM 2308 C CA . LEU A 1 306 ? 12.953 1.152 8.547 1 96.12 306 LEU A CA 1
ATOM 2309 C C . LEU A 1 306 ? 13.875 2.334 8.266 1 96.12 306 LEU A C 1
ATOM 2311 O O . LEU A 1 306 ? 15.039 2.146 7.918 1 96.12 306 LEU A O 1
ATOM 2315 N N . ASN A 1 307 ? 13.336 3.549 8.422 1 97.06 307 ASN A N 1
ATOM 2316 C CA . ASN A 1 307 ? 14.07 4.754 8.062 1 97.06 307 ASN A CA 1
ATOM 2317 C C . ASN A 1 307 ? 14.844 5.316 9.258 1 97.06 307 ASN A C 1
ATOM 2319 O O . ASN A 1 307 ? 15.359 6.434 9.195 1 97.06 307 ASN A O 1
ATOM 2323 N N . GLY A 1 308 ? 14.867 4.637 10.375 1 96.31 308 GLY A N 1
ATOM 2324 C CA . GLY A 1 308 ? 15.672 5.02 11.523 1 96.31 308 GLY A CA 1
ATOM 2325 C C . GLY A 1 308 ? 15.047 6.125 12.352 1 96.31 308 GLY A C 1
ATOM 2326 O O . GLY A 1 308 ? 15.727 6.773 13.148 1 96.31 308 GLY A O 1
ATOM 2327 N N . MET A 1 309 ? 13.719 6.359 12.18 1 97.31 309 MET A N 1
ATOM 2328 C CA . MET A 1 309 ? 13.055 7.457 12.875 1 97.31 309 MET A CA 1
ATOM 2329 C C . MET A 1 309 ? 12.5 6.988 14.211 1 97.31 309 MET A C 1
ATOM 2331 O O . MET A 1 309 ? 12.352 7.785 15.141 1 97.31 309 MET A O 1
ATOM 2335 N N . LEU A 1 310 ? 12.133 5.676 14.25 1 95.19 310 LEU A N 1
ATOM 2336 C CA . LEU A 1 310 ? 11.602 5.078 15.477 1 95.19 310 LEU A CA 1
ATOM 2337 C C . LEU A 1 310 ? 12.438 3.871 15.891 1 95.19 310 LEU A C 1
ATOM 2339 O O . LEU A 1 310 ? 12.57 2.91 15.133 1 95.19 310 LEU A O 1
ATOM 2343 N N . THR A 1 311 ? 13.195 3.977 16.875 1 84.56 311 THR A N 1
ATOM 2344 C CA . THR A 1 311 ? 14.055 2.896 17.344 1 84.56 311 THR A CA 1
ATOM 2345 C C . THR A 1 311 ? 13.344 2.041 18.391 1 84.56 311 THR A C 1
ATOM 2347 O O . THR A 1 311 ? 12.445 2.52 19.078 1 84.56 311 THR A O 1
ATOM 2350 N N . THR A 1 312 ? 13.336 0.688 18.203 1 63.75 312 THR A N 1
ATOM 2351 C CA . THR A 1 312 ? 12.789 -0.191 19.234 1 63.75 312 THR A CA 1
ATOM 2352 C C . THR A 1 312 ? 13.352 0.166 20.609 1 63.75 312 THR A C 1
ATOM 2354 O O . THR A 1 312 ? 14.555 0.383 20.75 1 63.75 312 THR A O 1
ATOM 2357 N N . VAL A 1 313 ? 12.461 0.674 21.5 1 48.06 313 VAL A N 1
ATOM 2358 C CA . VAL A 1 313 ? 12.938 0.812 22.875 1 48.06 313 VAL A CA 1
ATOM 2359 C C . VAL A 1 313 ? 13.18 -0.569 23.484 1 48.06 313 VAL A C 1
ATOM 2361 O O . VAL A 1 313 ? 12.492 -1.536 23.125 1 48.06 313 VAL A O 1
ATOM 2364 N N . MET B 1 1 ? 73.75 -12.508 31.453 1 25.78 1 MET B N 1
ATOM 2365 C CA . MET B 1 1 ? 73.125 -13.32 30.422 1 25.78 1 MET B CA 1
ATOM 2366 C C . MET B 1 1 ? 71.75 -13.836 30.922 1 25.78 1 MET B C 1
ATOM 2368 O O . MET B 1 1 ? 71.562 -15.047 31.016 1 25.78 1 MET B O 1
ATOM 2372 N N . ASP B 1 2 ? 71.125 -13.102 31.844 1 30.36 2 ASP B N 1
ATOM 2373 C CA . ASP B 1 2 ? 69.938 -13.375 32.656 1 30.36 2 ASP B CA 1
ATOM 2374 C C . ASP B 1 2 ? 68.688 -13.438 31.781 1 30.36 2 ASP B C 1
ATOM 2376 O O . ASP B 1 2 ? 68.312 -12.445 31.172 1 30.36 2 ASP B O 1
ATOM 2380 N N . LEU B 1 3 ? 68.438 -14.633 31.094 1 27.14 3 LEU B N 1
ATOM 2381 C CA . LEU B 1 3 ? 67.438 -15.039 30.156 1 27.14 3 LEU B CA 1
ATOM 2382 C C . LEU B 1 3 ? 66.062 -14.977 30.812 1 27.14 3 LEU B C 1
ATOM 2384 O O . LEU B 1 3 ? 65.812 -15.68 31.797 1 27.14 3 LEU B O 1
ATOM 2388 N N . LYS B 1 4 ? 65.312 -13.797 30.75 1 27.34 4 LYS B N 1
ATOM 2389 C CA . LYS B 1 4 ? 63.969 -13.461 31.188 1 27.34 4 LYS B CA 1
ATOM 2390 C C . LYS B 1 4 ? 62.969 -14.406 30.547 1 27.34 4 LYS B C 1
ATOM 2392 O O . LYS B 1 4 ? 62.906 -14.547 29.328 1 27.34 4 LYS B O 1
ATOM 2397 N N . ARG B 1 5 ? 62.469 -15.445 31.219 1 32.69 5 ARG B N 1
ATOM 2398 C CA . ARG B 1 5 ? 61.406 -16.406 30.922 1 32.69 5 ARG B CA 1
ATOM 2399 C C . ARG B 1 5 ? 60.094 -15.695 30.625 1 32.69 5 ARG B C 1
ATOM 2401 O O . ARG B 1 5 ? 59.5 -15.078 31.516 1 32.69 5 ARG B O 1
ATOM 2408 N N . ARG B 1 6 ? 59.969 -15 29.484 1 32.34 6 ARG B N 1
ATOM 2409 C CA . ARG B 1 6 ? 58.688 -14.422 29.078 1 32.34 6 ARG B CA 1
ATOM 2410 C C . ARG B 1 6 ? 57.594 -15.484 29.047 1 32.34 6 ARG B C 1
ATOM 2412 O O . ARG B 1 6 ? 57.688 -16.469 28.312 1 32.34 6 ARG B O 1
ATOM 2419 N N . ASN B 1 7 ? 56.906 -15.727 30.125 1 29.97 7 ASN B N 1
ATOM 2420 C CA . ASN B 1 7 ? 55.688 -16.531 30.25 1 29.97 7 ASN B CA 1
ATOM 2421 C C . ASN B 1 7 ? 54.625 -16.109 29.25 1 29.97 7 ASN B C 1
ATOM 2423 O O . ASN B 1 7 ? 54.219 -14.953 29.234 1 29.97 7 ASN B O 1
ATOM 2427 N N . PHE B 1 8 ? 54.656 -16.594 28 1 33.19 8 PHE B N 1
ATOM 2428 C CA . PHE B 1 8 ? 53.625 -16.453 26.984 1 33.19 8 PHE B CA 1
ATOM 2429 C C . PHE B 1 8 ? 52.281 -17 27.5 1 33.19 8 PHE B C 1
ATOM 2431 O O . PHE B 1 8 ? 52.188 -18.188 27.812 1 33.19 8 PHE B O 1
ATOM 2438 N N . LEU B 1 9 ? 51.469 -16.188 28.172 1 33.88 9 LEU B N 1
ATOM 2439 C CA . LEU B 1 9 ? 50.094 -16.5 28.484 1 33.88 9 LEU B CA 1
ATOM 2440 C C . LEU B 1 9 ? 49.312 -16.812 27.219 1 33.88 9 LEU B C 1
ATOM 2442 O O . LEU B 1 9 ? 49.281 -16.016 26.281 1 33.88 9 LEU B O 1
ATOM 2446 N N . ALA B 1 10 ? 49.125 -18.125 26.859 1 37.72 10 ALA B N 1
ATOM 2447 C CA . ALA B 1 10 ? 48.219 -18.688 25.844 1 37.72 10 ALA B CA 1
ATOM 2448 C C . ALA B 1 10 ? 46.781 -18.219 26.062 1 37.72 10 ALA B C 1
ATOM 2450 O O . ALA B 1 10 ? 46.188 -18.516 27.094 1 37.72 10 ALA B O 1
ATOM 2451 N N . GLY B 1 11 ? 46.469 -16.984 25.672 1 33.88 11 GLY B N 1
ATOM 2452 C CA . GLY B 1 11 ? 45.094 -16.547 25.656 1 33.88 11 GLY B CA 1
ATOM 2453 C C . GLY B 1 11 ? 44.156 -17.5 24.906 1 33.88 11 GLY B C 1
ATOM 2454 O O . GLY B 1 11 ? 44.406 -17.812 23.734 1 33.88 11 GLY B O 1
ATOM 2455 N N . ALA B 1 12 ? 43.438 -18.406 25.609 1 38.06 12 ALA B N 1
ATOM 2456 C CA . ALA B 1 12 ? 42.375 -19.25 25.062 1 38.06 12 ALA B CA 1
ATOM 2457 C C . ALA B 1 12 ? 41.281 -18.422 24.375 1 38.06 12 ALA B C 1
ATOM 2459 O O . ALA B 1 12 ? 40.656 -17.578 25.016 1 38.06 12 ALA B O 1
ATOM 2460 N N . VAL B 1 13 ? 41.438 -18.203 23.094 1 39.16 13 VAL B N 1
ATOM 2461 C CA . VAL B 1 13 ? 40.375 -17.641 22.281 1 39.16 13 VAL B CA 1
ATOM 2462 C C . VAL B 1 13 ? 39.156 -18.547 22.344 1 39.16 13 VAL B C 1
ATOM 2464 O O . VAL B 1 13 ? 39.219 -19.703 21.906 1 39.16 13 VAL B O 1
ATOM 2467 N N . LEU B 1 14 ? 38.219 -18.359 23.312 1 38.25 14 LEU B N 1
ATOM 2468 C CA . LEU B 1 14 ? 36.875 -18.969 23.25 1 38.25 14 LEU B CA 1
ATOM 2469 C C . LEU B 1 14 ? 36.188 -18.594 21.953 1 38.25 14 LEU B C 1
ATOM 2471 O O . LEU B 1 14 ? 35.875 -17.422 21.703 1 38.25 14 LEU B O 1
ATOM 2475 N N . VAL B 1 15 ? 36.375 -19.391 20.969 1 36.56 15 VAL B N 1
ATOM 2476 C CA . VAL B 1 15 ? 35.531 -19.312 19.781 1 36.56 15 VAL B CA 1
ATOM 2477 C C . VAL B 1 15 ? 34.062 -19.547 20.172 1 36.56 15 VAL B C 1
ATOM 2479 O O . VAL B 1 15 ? 33.719 -20.625 20.641 1 36.56 15 VAL B O 1
ATOM 2482 N N . ALA B 1 16 ? 33.344 -18.5 20.484 1 38.62 16 ALA B N 1
ATOM 2483 C CA . ALA B 1 16 ? 31.891 -18.594 20.547 1 38.62 16 ALA B CA 1
ATOM 2484 C C . ALA B 1 16 ? 31.328 -19.219 19.281 1 38.62 16 ALA B C 1
ATOM 2486 O O . ALA B 1 16 ? 31.469 -18.672 18.188 1 38.62 16 ALA B O 1
ATOM 2487 N N . ALA B 1 17 ? 31 -20.484 19.312 1 37.75 17 ALA B N 1
ATOM 2488 C CA . ALA B 1 17 ? 30.234 -21.156 18.266 1 37.75 17 ALA B CA 1
ATOM 2489 C C . ALA B 1 17 ? 28.906 -20.438 18.016 1 37.75 17 ALA B C 1
ATOM 2491 O O . ALA B 1 17 ? 28.047 -20.375 18.906 1 37.75 17 ALA B O 1
ATOM 2492 N N . ALA B 1 18 ? 28.906 -19.469 17.188 1 37.91 18 ALA B N 1
ATOM 2493 C CA . ALA B 1 18 ? 27.641 -18.969 16.656 1 37.91 18 ALA B CA 1
ATOM 2494 C C . ALA B 1 18 ? 26.766 -20.109 16.172 1 37.91 18 ALA B C 1
ATOM 2496 O O . ALA B 1 18 ? 27.109 -20.797 15.195 1 37.91 18 ALA B O 1
ATOM 2497 N N . SER B 1 19 ? 26 -20.672 17.078 1 35.16 19 SER B N 1
ATOM 2498 C CA . SER B 1 19 ? 24.922 -21.5 16.562 1 35.16 19 SER B CA 1
ATOM 2499 C C . SER B 1 19 ? 24.141 -20.797 15.469 1 35.16 19 SER B C 1
ATOM 2501 O O . SER B 1 19 ? 23.578 -19.719 15.695 1 35.16 19 SER B O 1
ATOM 2503 N N . GLN B 1 20 ? 24.688 -20.859 14.328 1 33.12 20 GLN B N 1
ATOM 2504 C CA . GLN B 1 20 ? 23.828 -20.453 13.219 1 33.12 20 GLN B CA 1
ATOM 2505 C C . GLN B 1 20 ? 22.438 -21.062 13.367 1 33.12 20 GLN B C 1
ATOM 2507 O O . GLN B 1 20 ? 22.281 -22.297 13.344 1 33.12 20 GLN B O 1
ATOM 2512 N N . ALA B 1 21 ? 21.594 -20.453 14.102 1 36.5 21 ALA B N 1
ATOM 2513 C CA . ALA B 1 21 ? 20.203 -20.875 13.977 1 36.5 21 ALA B CA 1
ATOM 2514 C C . ALA B 1 21 ? 19.859 -21.156 12.516 1 36.5 21 ALA B C 1
ATOM 2516 O O . ALA B 1 21 ? 19.859 -20.234 11.688 1 36.5 21 ALA B O 1
ATOM 2517 N N . LYS B 1 22 ? 20.156 -22.344 12.008 1 37.28 22 LYS B N 1
ATOM 2518 C CA . LYS B 1 22 ? 19.656 -22.734 10.688 1 37.28 22 LYS B CA 1
ATOM 2519 C C . LYS B 1 22 ? 18.188 -22.359 10.523 1 37.28 22 LYS B C 1
ATOM 2521 O O . LYS B 1 22 ? 17.344 -22.766 11.32 1 37.28 22 LYS B O 1
ATOM 2526 N N . ALA B 1 23 ? 17.844 -21.266 10.031 1 42.75 23 ALA B N 1
ATOM 2527 C CA . ALA B 1 23 ? 16.484 -21 9.594 1 42.75 23 ALA B CA 1
ATOM 2528 C C . ALA B 1 23 ? 15.844 -22.25 8.992 1 42.75 23 ALA B C 1
ATOM 2530 O O . ALA B 1 23 ? 16.281 -22.734 7.945 1 42.75 23 ALA B O 1
ATOM 2531 N N . ALA B 1 24 ? 15.344 -23.062 9.727 1 43.34 24 ALA B N 1
ATOM 2532 C CA . ALA B 1 24 ? 14.836 -24.359 9.289 1 43.34 24 ALA B CA 1
ATOM 2533 C C . ALA B 1 24 ? 13.992 -24.219 8.023 1 43.34 24 ALA B C 1
ATOM 2535 O O . ALA B 1 24 ? 12.93 -23.594 8.047 1 43.34 24 ALA B O 1
ATOM 2536 N N . THR B 1 25 ? 14.492 -23.984 6.816 1 51.38 25 THR B N 1
ATOM 2537 C CA . THR B 1 25 ? 13.93 -24.047 5.473 1 51.38 25 THR B CA 1
ATOM 2538 C C . THR B 1 25 ? 13.102 -25.312 5.293 1 51.38 25 THR B C 1
ATOM 2540 O O . THR B 1 25 ? 13.648 -26.375 4.973 1 51.38 25 THR B O 1
ATOM 2543 N N . THR B 1 26 ? 11.953 -25.5 5.953 1 65 26 THR B N 1
ATOM 2544 C CA . THR B 1 26 ? 11.43 -26.859 5.926 1 65 26 THR B CA 1
ATOM 2545 C C . THR B 1 26 ? 10.555 -27.078 4.695 1 65 26 THR B C 1
ATOM 2547 O O . THR B 1 26 ? 9.742 -26.219 4.348 1 65 26 THR B O 1
ATOM 2550 N N . ALA B 1 27 ? 10.898 -27.953 3.805 1 73.06 27 ALA B N 1
ATOM 2551 C CA . ALA B 1 27 ? 10.07 -28.562 2.762 1 73.06 27 ALA B CA 1
ATOM 2552 C C . ALA B 1 27 ? 8.672 -28.891 3.283 1 73.06 27 ALA B C 1
ATOM 2554 O O . ALA B 1 27 ? 8.469 -29 4.492 1 73.06 27 ALA B O 1
ATOM 2555 N N . PRO B 1 28 ? 7.754 -28.859 2.363 1 82.12 28 PRO B N 1
ATOM 2556 C CA . PRO B 1 28 ? 6.418 -29.266 2.812 1 82.12 28 PRO B CA 1
ATOM 2557 C C . PRO B 1 28 ? 6.43 -30.594 3.572 1 82.12 28 PRO B C 1
ATOM 2559 O O . PRO B 1 28 ? 7.199 -31.5 3.234 1 82.12 28 PRO B O 1
ATOM 2562 N N . ASP B 1 29 ? 5.59 -30.594 4.574 1 83.88 29 ASP B N 1
ATOM 2563 C CA . ASP B 1 29 ? 5.422 -31.812 5.359 1 83.88 29 ASP B CA 1
ATOM 2564 C C . ASP B 1 29 ? 5.055 -33 4.465 1 83.88 29 ASP B C 1
ATOM 2566 O O . ASP B 1 29 ? 4.109 -32.906 3.678 1 83.88 29 ASP B O 1
ATOM 2570 N N . ALA B 1 30 ? 5.672 -34.094 4.57 1 83.25 30 ALA B N 1
ATOM 2571 C CA . ALA B 1 30 ? 5.508 -35.25 3.719 1 83.25 30 ALA B CA 1
ATOM 2572 C C . ALA B 1 30 ? 4.164 -35.938 3.969 1 83.25 30 ALA B C 1
ATOM 2574 O O . ALA B 1 30 ? 3.721 -36.781 3.172 1 83.25 30 ALA B O 1
ATOM 2575 N N . THR B 1 31 ? 3.49 -35.531 5.008 1 88.44 31 THR B N 1
ATOM 2576 C CA . THR B 1 31 ? 2.223 -36.156 5.352 1 88.44 31 THR B CA 1
ATOM 2577 C C . THR B 1 31 ? 1.059 -35.469 4.664 1 88.44 31 THR B C 1
ATOM 2579 O O . THR B 1 31 ? -0.072 -35.938 4.684 1 88.44 31 THR B O 1
ATOM 2582 N N . LEU B 1 32 ? 1.397 -34.469 3.986 1 94.62 32 LEU B N 1
ATOM 2583 C CA . LEU B 1 32 ? 0.335 -33.719 3.328 1 94.62 32 LEU B CA 1
ATOM 2584 C C . LEU B 1 32 ? -0.187 -34.469 2.107 1 94.62 32 LEU B C 1
ATOM 2586 O O . LEU B 1 32 ? 0.561 -35.188 1.461 1 94.62 32 LEU B O 1
ATOM 2590 N N . GLU B 1 33 ? -1.424 -34.281 1.862 1 96.88 33 GLU B N 1
ATOM 2591 C CA . GLU B 1 33 ? -2.031 -34.844 0.675 1 96.88 33 GLU B CA 1
ATOM 2592 C C . GLU B 1 33 ? -1.425 -34.281 -0.602 1 96.88 33 GLU B C 1
ATOM 2594 O O . GLU B 1 33 ? -1.255 -33.062 -0.721 1 96.88 33 GLU B O 1
ATOM 2599 N N . VAL B 1 34 ? -1.107 -35.219 -1.497 1 97.81 34 VAL B N 1
ATOM 2600 C CA . VAL B 1 34 ? -0.562 -34.844 -2.799 1 97.81 34 VAL B CA 1
ATOM 2601 C C . VAL B 1 34 ? -1.487 -35.312 -3.908 1 97.81 34 VAL B C 1
ATOM 2603 O O . VAL B 1 34 ? -1.97 -36.469 -3.861 1 97.81 34 VAL B O 1
ATOM 2606 N N . ILE B 1 35 ? -1.775 -34.469 -4.891 1 97.75 35 ILE B N 1
ATOM 2607 C CA . ILE B 1 35 ? -2.611 -34.812 -6.031 1 97.75 35 ILE B CA 1
ATOM 2608 C C . ILE B 1 35 ? -1.851 -34.562 -7.332 1 97.75 35 ILE B C 1
ATOM 2610 O O . ILE B 1 35 ? -1.549 -33.406 -7.664 1 97.75 35 ILE B O 1
ATOM 2614 N N . ASN B 1 36 ? -1.574 -35.625 -8.07 1 97.56 36 ASN B N 1
ATOM 2615 C CA . ASN B 1 36 ? -0.946 -35.438 -9.375 1 97.56 36 ASN B CA 1
ATOM 2616 C C . ASN B 1 36 ? -1.876 -34.719 -10.352 1 97.56 36 ASN B C 1
ATOM 2618 O O . ASN B 1 36 ? -3.076 -35 -10.391 1 97.56 36 ASN B O 1
ATOM 2622 N N . LEU B 1 37 ? -1.349 -33.875 -11.141 1 97.69 37 LEU B N 1
ATOM 2623 C CA . LEU B 1 37 ? -2.184 -33.062 -12.039 1 97.69 37 LEU B CA 1
ATOM 2624 C C . LEU B 1 37 ? -2.678 -33.906 -13.211 1 97.69 37 LEU B C 1
ATOM 2626 O O . LEU B 1 37 ? -3.822 -33.781 -13.641 1 97.69 37 LEU B O 1
ATOM 2630 N N . TRP B 1 38 ? -1.814 -34.812 -13.695 1 95.44 38 TRP B N 1
ATOM 2631 C CA . TRP B 1 38 ? -2.107 -35.5 -14.938 1 95.44 38 TRP B CA 1
ATOM 2632 C C . TRP B 1 38 ? -2.098 -37.031 -14.711 1 95.44 38 TRP B C 1
ATOM 2634 O O . TRP B 1 38 ? -1.242 -37.531 -13.992 1 95.44 38 TRP B O 1
ATOM 2644 N N . PRO B 1 39 ? -3.037 -37.875 -15.156 1 89.75 39 PRO B N 1
ATOM 2645 C CA . PRO B 1 39 ? -3.082 -39.312 -14.984 1 89.75 39 PRO B CA 1
ATOM 2646 C C . PRO B 1 39 ? -1.937 -40.031 -15.695 1 89.75 39 PRO B C 1
ATOM 2648 O O . PRO B 1 39 ? -1.535 -41.125 -15.281 1 89.75 39 PRO B O 1
ATOM 2651 N N . GLY B 1 40 ? -1.297 -39.531 -16.688 1 86.62 40 GLY B N 1
ATOM 2652 C CA . GLY B 1 40 ? -0.182 -40.062 -17.453 1 86.62 40 GLY B CA 1
ATOM 2653 C C . GLY B 1 40 ? 0.852 -39 -17.812 1 86.62 40 GLY B C 1
ATOM 2654 O O . GLY B 1 40 ? 1.153 -38.125 -17 1 86.62 40 GLY B O 1
ATOM 2655 N N . GLN B 1 41 ? 1.419 -39.25 -18.891 1 87.94 41 GLN B N 1
ATOM 2656 C CA . GLN B 1 41 ? 2.393 -38.25 -19.328 1 87.94 41 GLN B CA 1
ATOM 2657 C C . GLN B 1 41 ? 1.73 -36.906 -19.562 1 87.94 41 GLN B C 1
ATOM 2659 O O . GLN B 1 41 ? 0.749 -36.781 -20.297 1 87.94 41 GLN B O 1
ATOM 2664 N N . PRO B 1 42 ? 2.287 -35.969 -18.844 1 92.31 42 PRO B N 1
ATOM 2665 C CA . PRO B 1 42 ? 1.712 -34.625 -19.078 1 92.31 42 PRO B CA 1
ATOM 2666 C C . PRO B 1 42 ? 1.909 -34.156 -20.5 1 92.31 42 PRO B C 1
ATOM 2668 O O . PRO B 1 42 ? 2.906 -34.5 -21.141 1 92.31 42 PRO B O 1
ATOM 2671 N N . PRO B 1 43 ? 0.951 -33.375 -20.984 1 91.81 43 PRO B N 1
ATOM 2672 C CA . PRO B 1 43 ? 1.149 -32.812 -22.312 1 91.81 43 PRO B CA 1
ATOM 2673 C C . PRO B 1 43 ? 2.256 -31.75 -22.328 1 91.81 43 PRO B C 1
ATOM 2675 O O . PRO B 1 43 ? 2.553 -31.141 -21.312 1 91.81 43 PRO B O 1
ATOM 2678 N N . GLY B 1 44 ? 2.832 -31.562 -23.516 1 90.19 44 GLY B N 1
ATOM 2679 C CA . GLY B 1 44 ? 3.719 -30.422 -23.688 1 90.19 44 GLY B CA 1
ATOM 2680 C C . GLY B 1 44 ? 5.188 -30.797 -23.656 1 90.19 44 GLY B C 1
ATOM 2681 O O . GLY B 1 44 ? 6.027 -30.016 -23.203 1 90.19 44 GLY B O 1
ATOM 2682 N N . GLY B 1 45 ? 5.539 -31.938 -23.969 1 89.75 45 GLY B N 1
ATOM 2683 C CA . GLY B 1 45 ? 6.941 -32.312 -24.109 1 89.75 45 GLY B CA 1
ATOM 2684 C C . GLY B 1 45 ? 7.316 -33.531 -23.328 1 89.75 45 GLY B C 1
ATOM 2685 O O . GLY B 1 45 ? 6.465 -34.156 -22.688 1 89.75 45 GLY B O 1
ATOM 2686 N N . ALA B 1 46 ? 8.609 -33.906 -23.375 1 90.56 46 ALA B N 1
ATOM 2687 C CA . ALA B 1 46 ? 9.078 -35.188 -22.812 1 90.56 46 ALA B CA 1
ATOM 2688 C C . ALA B 1 46 ? 9.539 -34.969 -21.375 1 90.56 46 ALA B C 1
ATOM 2690 O O . ALA B 1 46 ? 9.57 -35.938 -20.594 1 90.56 46 ALA B O 1
ATOM 2691 N N . GLY B 1 47 ? 9.852 -33.719 -21.031 1 92.88 47 GLY B N 1
ATOM 2692 C CA . GLY B 1 47 ? 10.273 -33.438 -19.672 1 92.88 47 GLY B CA 1
ATOM 2693 C C . GLY B 1 47 ? 11.727 -33.781 -19.406 1 92.88 47 GLY B C 1
ATOM 2694 O O . GLY B 1 47 ? 12.477 -34.062 -20.328 1 92.88 47 GLY B O 1
ATOM 2695 N N . PRO B 1 48 ? 12.133 -33.656 -18.141 1 94.5 48 PRO B N 1
ATOM 2696 C CA . PRO B 1 48 ? 13.523 -33.906 -17.766 1 94.5 48 PRO B CA 1
ATOM 2697 C C . PRO B 1 48 ? 13.852 -35.406 -17.703 1 94.5 48 PRO B C 1
ATOM 2699 O O . PRO B 1 48 ? 12.984 -36.219 -17.375 1 94.5 48 PRO B O 1
ATOM 2702 N N . ALA B 1 49 ? 15.031 -35.688 -18.016 1 90.25 49 ALA B N 1
ATOM 2703 C CA . ALA B 1 49 ? 15.523 -37.062 -17.906 1 90.25 49 ALA B CA 1
ATOM 2704 C C . ALA B 1 49 ? 15.938 -37.375 -16.469 1 90.25 49 ALA B C 1
ATOM 2706 O O . ALA B 1 49 ? 15.805 -38.531 -16.016 1 90.25 49 ALA B O 1
ATOM 2707 N N . ALA B 1 50 ? 16.312 -36.375 -15.781 1 92.69 50 ALA B N 1
ATOM 2708 C CA . ALA B 1 50 ? 16.812 -36.562 -14.422 1 92.69 50 ALA B CA 1
ATOM 2709 C C . ALA B 1 50 ? 15.672 -36.594 -13.414 1 92.69 50 ALA B C 1
ATOM 2711 O O . ALA B 1 50 ? 14.562 -36.156 -13.711 1 92.69 50 ALA B O 1
ATOM 2712 N N . SER B 1 51 ? 16 -37.094 -12.211 1 95.38 51 SER B N 1
ATOM 2713 C CA . SER B 1 51 ? 15.031 -37.125 -11.12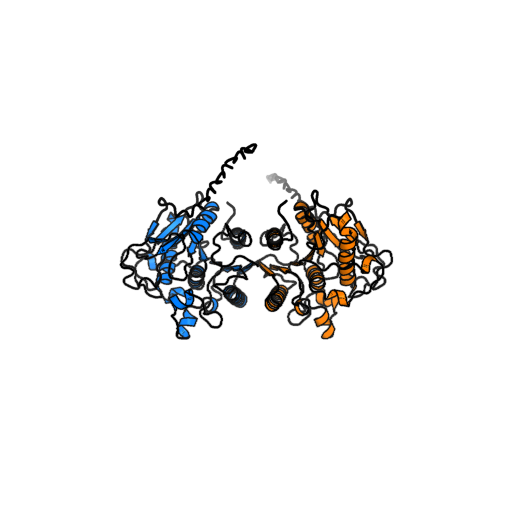5 1 95.38 51 SER B CA 1
ATOM 2714 C C . SER B 1 51 ? 14.852 -35.75 -10.516 1 95.38 51 SER B C 1
ATOM 2716 O O . SER B 1 51 ? 15.805 -34.969 -10.453 1 95.38 51 SER B O 1
ATOM 2718 N N . GLU B 1 52 ? 13.648 -35.469 -10.039 1 95.94 52 GLU B N 1
ATOM 2719 C CA . GLU B 1 52 ? 13.352 -34.219 -9.359 1 95.94 52 GLU B CA 1
ATOM 2720 C C . GLU B 1 52 ? 14.266 -34.031 -8.148 1 95.94 52 GLU B C 1
ATOM 2722 O O . GLU B 1 52 ? 14.594 -35 -7.453 1 95.94 52 GLU B O 1
ATOM 2727 N N . ASP B 1 53 ? 14.664 -32.812 -7.922 1 94.62 53 ASP B N 1
ATOM 2728 C CA . ASP B 1 53 ? 15.484 -32.531 -6.75 1 94.62 53 ASP B CA 1
ATOM 2729 C C . ASP B 1 53 ? 15.07 -31.219 -6.098 1 94.62 53 ASP B C 1
ATOM 2731 O O . ASP B 1 53 ? 14.438 -30.375 -6.734 1 94.62 53 ASP B O 1
ATOM 2735 N N . LEU B 1 54 ? 15.336 -31.094 -4.824 1 95.25 54 LEU B N 1
ATOM 2736 C CA . LEU B 1 54 ? 15.188 -29.891 -4.031 1 95.25 54 LEU B CA 1
ATOM 2737 C C . LEU B 1 54 ? 16.547 -29.234 -3.777 1 95.25 54 LEU B C 1
ATOM 2739 O O . LEU B 1 54 ? 17.406 -29.828 -3.119 1 95.25 54 LEU B O 1
ATOM 2743 N N . THR B 1 55 ? 16.703 -28.047 -4.297 1 95.88 55 THR B N 1
ATOM 2744 C CA . THR B 1 55 ? 17.984 -27.359 -4.145 1 95.88 55 THR B CA 1
ATOM 2745 C C . THR B 1 55 ? 18.203 -26.938 -2.695 1 95.88 55 THR B C 1
ATOM 2747 O O . THR B 1 55 ? 17.25 -26.859 -1.914 1 95.88 55 THR B O 1
ATOM 2750 N N . PRO B 1 56 ? 19.422 -26.625 -2.355 1 93.06 56 PRO B N 1
ATOM 2751 C CA . PRO B 1 56 ? 19.703 -26.141 -0.997 1 93.06 56 PRO B CA 1
ATOM 2752 C C . PRO B 1 56 ? 18.969 -24.844 -0.667 1 93.06 56 PRO B C 1
ATOM 2754 O O . PRO B 1 56 ? 18.703 -24.562 0.503 1 93.06 56 PRO B O 1
ATOM 2757 N N . ARG B 1 57 ? 18.562 -24.141 -1.665 1 91.94 57 ARG B N 1
ATOM 2758 C CA . ARG B 1 57 ? 17.906 -22.859 -1.45 1 91.94 57 ARG B CA 1
ATOM 2759 C C . ARG B 1 57 ? 16.391 -23.031 -1.408 1 91.94 57 ARG B C 1
ATOM 2761 O O . ARG B 1 57 ? 15.648 -22.047 -1.292 1 91.94 57 ARG B O 1
ATOM 2768 N N . GLY B 1 58 ? 16 -24.312 -1.594 1 96.12 58 GLY B N 1
ATOM 2769 C CA . GLY B 1 58 ? 14.602 -24.594 -1.334 1 96.12 58 GLY B CA 1
ATOM 2770 C C . GLY B 1 58 ? 13.742 -24.578 -2.586 1 96.12 58 GLY B C 1
ATOM 2771 O O . GLY B 1 58 ? 12.531 -24.391 -2.51 1 96.12 58 GLY B O 1
ATOM 2772 N N . ALA B 1 59 ? 14.336 -24.812 -3.742 1 97.62 59 ALA B N 1
ATOM 2773 C CA . ALA B 1 59 ? 13.602 -24.812 -5.004 1 97.62 59 ALA B CA 1
ATOM 2774 C C . ALA B 1 59 ? 13.555 -26.219 -5.609 1 97.62 59 ALA B C 1
ATOM 2776 O O . ALA B 1 59 ? 14.539 -26.969 -5.543 1 97.62 59 ALA B O 1
ATOM 2777 N N . LEU B 1 60 ? 12.422 -26.578 -6.18 1 98.06 60 LEU B N 1
ATOM 2778 C CA . LEU B 1 60 ? 12.289 -27.828 -6.926 1 98.06 60 LEU B CA 1
ATOM 2779 C C . LEU B 1 60 ? 12.758 -27.656 -8.367 1 98.06 60 LEU B C 1
ATOM 2781 O O . LEU B 1 60 ? 12.484 -26.625 -8.992 1 98.06 60 LEU B O 1
ATOM 2785 N N . ARG B 1 61 ? 13.445 -28.656 -8.844 1 97.75 61 ARG B N 1
ATOM 2786 C CA . ARG B 1 61 ? 13.906 -28.75 -10.227 1 97.75 61 ARG B CA 1
ATOM 2787 C C . ARG B 1 61 ? 13.641 -30.125 -10.812 1 97.75 61 ARG B C 1
ATOM 2789 O O . ARG B 1 61 ? 13.352 -31.078 -10.07 1 97.75 61 ARG B O 1
ATOM 2796 N N . GLN B 1 62 ? 13.695 -30.125 -12.109 1 97.94 62 GLN B N 1
ATOM 2797 C CA . GLN B 1 62 ? 13.5 -31.375 -12.844 1 97.94 62 GLN B CA 1
ATOM 2798 C C . GLN B 1 62 ? 12.141 -32 -12.531 1 97.94 62 GLN B C 1
ATOM 2800 O O . GLN B 1 62 ? 12.055 -33.156 -12.18 1 97.94 62 GLN B O 1
ATOM 2805 N N . ILE B 1 63 ? 11.172 -31.203 -12.641 1 97.88 63 ILE B N 1
ATOM 2806 C CA . ILE B 1 63 ? 9.812 -31.609 -12.312 1 97.88 63 ILE B CA 1
ATOM 2807 C C . ILE B 1 63 ? 9.219 -32.406 -13.477 1 97.88 63 ILE B C 1
ATOM 2809 O O . ILE B 1 63 ? 8.953 -31.844 -14.539 1 97.88 63 ILE B O 1
ATOM 2813 N N . SER B 1 64 ? 8.992 -33.656 -13.266 1 96.06 64 SER B N 1
ATOM 2814 C CA . SER B 1 64 ? 8.406 -34.5 -14.297 1 96.06 64 SER B CA 1
ATOM 2815 C C . SER B 1 64 ? 6.949 -34.844 -13.969 1 96.06 64 SER B C 1
ATOM 2817 O O . SER B 1 64 ? 6.168 -35.156 -14.859 1 96.06 64 SER B O 1
ATOM 2819 N N . THR B 1 65 ? 6.629 -34.719 -12.68 1 96.25 65 THR B N 1
ATOM 2820 C CA . THR B 1 65 ? 5.273 -34.969 -12.219 1 96.25 65 THR B CA 1
ATOM 2821 C C . THR B 1 65 ? 4.695 -33.75 -11.508 1 96.25 65 THR B C 1
ATOM 2823 O O . THR B 1 65 ? 4.797 -33.656 -10.281 1 96.25 65 THR B O 1
ATOM 2826 N N . PRO B 1 66 ? 4.125 -32.844 -12.242 1 98.06 66 PRO B N 1
ATOM 2827 C CA . PRO B 1 66 ? 3.451 -31.719 -11.586 1 98.06 66 PRO B CA 1
ATOM 2828 C C . PRO B 1 66 ? 2.309 -32.156 -10.68 1 98.06 66 PRO B C 1
ATOM 2830 O O . PRO B 1 66 ? 1.639 -33.156 -10.969 1 98.06 66 PRO B O 1
ATOM 2833 N N . ARG B 1 67 ? 2.115 -31.453 -9.57 1 98.44 67 ARG B N 1
ATOM 2834 C CA . ARG B 1 67 ? 1.202 -31.922 -8.531 1 98.44 67 ARG B CA 1
ATOM 2835 C C . ARG B 1 67 ? 0.741 -30.766 -7.652 1 98.44 67 ARG B C 1
ATOM 2837 O O . ARG B 1 67 ? 1.297 -29.656 -7.719 1 98.44 67 ARG B O 1
ATOM 2844 N N . LEU B 1 68 ? -0.277 -31.078 -6.887 1 98.69 68 LEU B N 1
ATOM 2845 C CA . LEU B 1 68 ? -0.778 -30.203 -5.828 1 98.69 68 LEU B CA 1
ATOM 2846 C C . LEU B 1 68 ? -0.397 -30.75 -4.453 1 98.69 68 LEU B C 1
ATOM 2848 O O . LEU B 1 68 ? -0.45 -31.953 -4.223 1 98.69 68 LEU B O 1
ATOM 2852 N N . ILE B 1 69 ? 0.091 -29.875 -3.619 1 98.69 69 ILE B N 1
ATOM 2853 C CA . ILE B 1 69 ? 0.264 -30.172 -2.203 1 98.69 69 ILE B CA 1
ATOM 2854 C C . ILE B 1 69 ? -0.777 -29.422 -1.381 1 98.69 69 ILE B C 1
ATOM 2856 O O . ILE B 1 69 ? -0.78 -28.188 -1.354 1 98.69 69 ILE B O 1
ATOM 2860 N N . VAL B 1 70 ? -1.638 -30.172 -0.671 1 98.69 70 VAL B N 1
ATOM 2861 C CA . VAL B 1 70 ? -2.82 -29.578 -0.064 1 98.69 70 VAL B CA 1
ATOM 2862 C C . VAL B 1 70 ? -2.572 -29.328 1.423 1 98.69 70 VAL B C 1
ATOM 2864 O O . VAL B 1 70 ? -2.262 -30.266 2.168 1 98.69 70 VAL B O 1
ATOM 2867 N N . HIS B 1 71 ? -2.672 -28.078 1.844 1 98.25 71 HIS B N 1
ATOM 2868 C CA . HIS B 1 71 ? -2.713 -27.672 3.246 1 98.25 71 HIS B CA 1
ATOM 2869 C C . HIS B 1 71 ? -4.145 -27.406 3.699 1 98.25 71 HIS B C 1
ATOM 2871 O O . HIS B 1 71 ? -4.664 -26.297 3.51 1 98.25 71 HIS B O 1
ATOM 2877 N N . LYS B 1 72 ? -4.684 -28.375 4.289 1 96.38 72 LYS B N 1
ATOM 2878 C CA . LYS B 1 72 ? -6.059 -28.266 4.762 1 96.38 72 LYS B CA 1
ATOM 2879 C C . LYS B 1 72 ? -6.109 -27.641 6.156 1 96.38 72 LYS B C 1
ATOM 2881 O O . LYS B 1 72 ? -5.383 -28.062 7.055 1 96.38 72 LYS B O 1
ATOM 2886 N N . PRO B 1 73 ? -6.938 -26.656 6.285 1 96.81 73 PRO B N 1
ATOM 2887 C CA . PRO B 1 73 ? -7.102 -26.125 7.641 1 96.81 73 PRO B CA 1
ATOM 2888 C C . PRO B 1 73 ? -7.895 -27.062 8.547 1 96.81 73 PRO B C 1
ATOM 2890 O O . PRO B 1 73 ? -8.633 -27.922 8.062 1 96.81 73 PRO B O 1
ATOM 2893 N N . ASP B 1 74 ? -7.75 -26.828 9.844 1 94.56 74 ASP B N 1
ATOM 2894 C CA . ASP B 1 74 ? -8.523 -27.594 10.805 1 94.56 74 ASP B CA 1
ATOM 2895 C C . ASP B 1 74 ? -10.023 -27.344 10.641 1 94.56 74 ASP B C 1
ATOM 2897 O O . ASP B 1 74 ? -10.828 -28.281 10.711 1 94.56 74 ASP B O 1
ATOM 2901 N N . LYS B 1 75 ? -10.312 -26.141 10.406 1 94.75 75 LYS B N 1
ATOM 2902 C CA . LYS B 1 75 ? -11.688 -25.719 10.148 1 94.75 75 LYS B CA 1
ATOM 2903 C C . LYS B 1 75 ? -11.797 -24.953 8.836 1 94.75 75 LYS B C 1
ATOM 2905 O O . LYS B 1 75 ? -11.703 -23.734 8.82 1 94.75 75 LYS B O 1
ATOM 2910 N N . PRO B 1 76 ? -12.156 -25.703 7.852 1 95.75 76 PRO B N 1
ATOM 2911 C CA . PRO B 1 76 ? -12.234 -25.031 6.551 1 95.75 76 PRO B CA 1
ATOM 2912 C C . PRO B 1 76 ? -13.336 -23.984 6.492 1 95.75 76 PRO B C 1
ATOM 2914 O O . PRO B 1 76 ? -14.461 -24.234 6.934 1 95.75 76 PRO B O 1
ATOM 2917 N N . SER B 1 77 ? -13.031 -22.797 5.953 1 96.5 77 SER B N 1
ATOM 2918 C CA . SER B 1 77 ? -13.984 -21.703 5.793 1 96.5 77 SER B CA 1
ATOM 2919 C C . SER B 1 77 ? -14.672 -21.75 4.43 1 96.5 77 SER B C 1
ATOM 2921 O O . SER B 1 77 ? -15.641 -21.047 4.188 1 96.5 77 SER B O 1
ATOM 2923 N N . GLY B 1 78 ? -14.188 -22.672 3.564 1 97.25 78 GLY B N 1
ATOM 2924 C CA . GLY B 1 78 ? -14.609 -22.672 2.172 1 97.25 78 GLY B CA 1
ATOM 2925 C C . GLY B 1 78 ? -13.664 -21.906 1.262 1 97.25 78 GLY B C 1
ATOM 2926 O O . GLY B 1 78 ? -13.586 -22.188 0.064 1 97.25 78 GLY B O 1
ATOM 2927 N N . ALA B 1 79 ? -12.953 -20.906 1.81 1 98.44 79 ALA B N 1
ATOM 2928 C CA . ALA B 1 79 ? -11.977 -20.141 1.03 1 98.44 79 ALA B CA 1
ATOM 2929 C C . ALA B 1 79 ? -10.789 -21.031 0.649 1 98.44 79 ALA B C 1
ATOM 2931 O O . ALA B 1 79 ? -10.336 -21.859 1.443 1 98.44 79 ALA B O 1
ATOM 2932 N N . ALA B 1 80 ? -10.25 -20.844 -0.534 1 98.75 80 ALA B N 1
ATOM 2933 C CA . ALA B 1 80 ? -9.086 -21.609 -0.99 1 98.75 80 ALA B CA 1
ATOM 2934 C C . ALA B 1 80 ? -8.164 -20.734 -1.845 1 98.75 80 ALA B C 1
ATOM 2936 O O . ALA B 1 80 ? -8.617 -19.781 -2.475 1 98.75 80 ALA B O 1
ATOM 2937 N N . ILE B 1 81 ? -6.914 -21.031 -1.816 1 98.94 81 ILE B N 1
ATOM 2938 C CA . ILE B 1 81 ? -5.922 -20.312 -2.605 1 98.94 81 ILE B CA 1
ATOM 2939 C C . ILE B 1 81 ? -4.98 -21.297 -3.281 1 98.94 81 ILE B C 1
ATOM 2941 O O . ILE B 1 81 ? -4.383 -22.156 -2.617 1 98.94 81 ILE B O 1
ATOM 2945 N N . LEU B 1 82 ? -4.918 -21.25 -4.602 1 98.94 82 LEU B N 1
ATOM 2946 C CA . LEU B 1 82 ? -3.832 -21.891 -5.336 1 98.94 82 LEU B CA 1
ATOM 2947 C C . LEU B 1 82 ? -2.561 -21.047 -5.273 1 98.94 82 LEU B C 1
ATOM 2949 O O . LEU B 1 82 ? -2.561 -19.891 -5.68 1 98.94 82 LEU B O 1
ATOM 2953 N N . LEU B 1 83 ? -1.515 -21.641 -4.75 1 98.94 83 LEU B N 1
ATOM 2954 C CA . LEU B 1 83 ? -0.268 -20.922 -4.551 1 98.94 83 LEU B CA 1
ATOM 2955 C C . LEU B 1 83 ? 0.746 -21.266 -5.637 1 98.94 83 LEU B C 1
ATOM 2957 O O . LEU B 1 83 ? 1.074 -22.438 -5.832 1 98.94 83 LEU B O 1
ATOM 2961 N N . CYS B 1 84 ? 1.243 -20.203 -6.312 1 98.94 84 CYS B N 1
ATOM 2962 C CA . CYS B 1 84 ? 2.229 -20.344 -7.383 1 98.94 84 CYS B CA 1
ATOM 2963 C C . CYS B 1 84 ? 3.541 -19.672 -7 1 98.94 84 CYS B C 1
ATOM 2965 O O . CYS B 1 84 ? 3.652 -18.438 -7.043 1 98.94 84 CYS B O 1
ATOM 2967 N N . SER B 1 85 ? 4.543 -20.5 -6.746 1 98.81 85 SER B N 1
ATOM 2968 C CA . SER B 1 85 ? 5.852 -19.969 -6.391 1 98.81 85 SER B CA 1
ATOM 2969 C C . SER B 1 85 ? 6.574 -19.422 -7.617 1 98.81 85 SER B C 1
ATOM 2971 O O . SER B 1 85 ? 6.246 -19.781 -8.75 1 98.81 85 SER B O 1
ATOM 2973 N N . GLY B 1 86 ? 7.5 -18.531 -7.305 1 98.69 86 GLY B N 1
ATOM 2974 C CA . GLY B 1 86 ? 8.375 -18.047 -8.359 1 98.69 86 GLY B CA 1
ATOM 2975 C C . GLY B 1 86 ? 9.516 -19 -8.68 1 98.69 86 GLY B C 1
ATOM 2976 O O . GLY B 1 86 ? 9.438 -20.188 -8.375 1 98.69 86 GLY B O 1
ATOM 2977 N N . GLY B 1 87 ? 10.477 -18.422 -9.367 1 98.25 87 GLY B N 1
ATOM 2978 C CA . GLY B 1 87 ? 11.641 -19.172 -9.805 1 98.25 87 GLY B CA 1
ATOM 2979 C C . GLY B 1 87 ? 12.023 -18.891 -11.25 1 98.25 87 GLY B C 1
ATOM 2980 O O . GLY B 1 87 ? 12.766 -19.672 -11.859 1 98.25 87 GLY B O 1
ATOM 2981 N N . GLY B 1 88 ? 11.492 -17.891 -11.805 1 98.31 88 GLY B N 1
ATOM 2982 C CA . GLY B 1 88 ? 11.875 -17.391 -13.117 1 98.31 88 GLY B CA 1
ATOM 2983 C C . GLY B 1 88 ? 11.531 -18.344 -14.242 1 98.31 88 GLY B C 1
ATOM 2984 O O . GLY B 1 88 ? 12.195 -18.359 -15.281 1 98.31 88 GLY B O 1
ATOM 2985 N N . TYR B 1 89 ? 10.617 -19.281 -13.992 1 98.31 89 TYR B N 1
ATOM 2986 C CA . TYR B 1 89 ? 10.258 -20.344 -14.922 1 98.31 89 TYR B CA 1
ATOM 2987 C C . TYR B 1 89 ? 11.453 -21.234 -15.219 1 98.31 89 TYR B C 1
ATOM 2989 O O . TYR B 1 89 ? 11.586 -21.75 -16.328 1 98.31 89 TYR B O 1
ATOM 2997 N N . ARG B 1 90 ? 12.336 -21.359 -14.234 1 97.31 90 ARG B N 1
ATOM 2998 C CA . ARG B 1 90 ? 13.469 -22.266 -14.297 1 97.31 90 ARG B CA 1
ATOM 2999 C C . ARG B 1 90 ? 13.414 -23.281 -13.164 1 97.31 90 ARG B C 1
ATOM 3001 O O . ARG B 1 90 ? 14.023 -24.344 -13.242 1 97.31 90 ARG B O 1
ATOM 3008 N N . LYS B 1 91 ? 12.789 -22.953 -12.195 1 97.88 91 LYS B N 1
ATOM 3009 C CA . LYS B 1 91 ? 12.594 -23.734 -10.977 1 97.88 91 LYS B CA 1
ATOM 3010 C C . LYS B 1 91 ? 11.336 -23.281 -10.234 1 97.88 91 LYS B C 1
ATOM 3012 O O . LYS B 1 91 ? 10.672 -22.344 -10.648 1 97.88 91 LYS B O 1
ATOM 3017 N N . VAL B 1 92 ? 10.969 -24 -9.172 1 98.5 92 VAL B N 1
ATOM 3018 C CA . VAL B 1 92 ? 9.828 -23.625 -8.344 1 98.5 92 VAL B CA 1
ATOM 3019 C C . VAL B 1 92 ? 10.289 -23.422 -6.898 1 98.5 92 VAL B C 1
ATOM 3021 O O . VAL B 1 92 ? 10.586 -24.391 -6.195 1 98.5 92 VAL B O 1
ATOM 3024 N N . ASP B 1 93 ? 10.266 -22.156 -6.438 1 98.06 93 ASP B N 1
ATOM 3025 C CA . ASP B 1 93 ? 10.812 -21.781 -5.137 1 98.06 93 ASP B CA 1
ATOM 3026 C C . ASP B 1 93 ? 9.805 -22.062 -4.02 1 98.06 93 ASP B C 1
ATOM 3028 O O . ASP B 1 93 ? 9.383 -21.141 -3.312 1 98.06 93 ASP B O 1
ATOM 3032 N N . ILE B 1 94 ? 9.648 -23.297 -3.666 1 97.5 94 ILE B N 1
ATOM 3033 C CA . ILE B 1 94 ? 8.531 -23.703 -2.83 1 97.5 94 ILE B CA 1
ATOM 3034 C C . ILE B 1 94 ? 8.844 -23.422 -1.364 1 97.5 94 ILE B C 1
ATOM 3036 O O . ILE B 1 94 ? 7.977 -22.953 -0.619 1 97.5 94 ILE B O 1
ATOM 3040 N N . VAL B 1 95 ? 10.047 -23.516 -0.888 1 96.94 95 VAL B N 1
ATOM 3041 C CA . VAL B 1 95 ? 10.375 -23.422 0.529 1 96.94 95 VAL B CA 1
ATOM 3042 C C . VAL B 1 95 ? 10.336 -21.969 0.979 1 96.94 95 VAL B C 1
ATOM 3044 O O . VAL B 1 95 ? 9.93 -21.672 2.105 1 96.94 95 VAL B O 1
ATOM 3047 N N . ASN B 1 96 ? 10.68 -21.094 0.073 1 96.12 96 ASN B N 1
ATOM 3048 C CA . ASN B 1 96 ? 10.758 -19.688 0.448 1 96.12 96 ASN B CA 1
ATOM 3049 C C . ASN B 1 96 ? 9.422 -18.969 0.234 1 96.12 96 ASN B C 1
ATOM 3051 O O . ASN B 1 96 ? 9.18 -17.922 0.815 1 96.12 96 ASN B O 1
ATOM 3055 N N . GLU B 1 97 ? 8.578 -19.562 -0.596 1 98.06 97 GLU B N 1
ATOM 3056 C CA . GLU B 1 97 ? 7.426 -18.766 -1.021 1 98.06 97 GLU B CA 1
ATOM 3057 C C . GLU B 1 97 ? 6.117 -19.484 -0.715 1 98.06 97 GLU B C 1
ATOM 3059 O O . GLU B 1 97 ? 5.492 -19.234 0.317 1 98.06 97 GLU B O 1
ATOM 3064 N N . SER B 1 98 ? 5.785 -20.531 -1.397 1 98.44 98 SER B N 1
ATOM 3065 C CA . SER B 1 98 ? 4.434 -21.078 -1.292 1 98.44 98 SER B CA 1
ATOM 3066 C C . SER B 1 98 ? 4.246 -21.844 0.014 1 98.44 98 SER B C 1
ATOM 3068 O O . SER B 1 98 ? 3.164 -21.812 0.605 1 98.44 98 SER B O 1
ATOM 3070 N N . THR B 1 99 ? 5.254 -22.562 0.519 1 98.38 99 THR B N 1
ATOM 3071 C CA . THR B 1 99 ? 5.066 -23.375 1.712 1 98.38 99 THR B CA 1
ATOM 3072 C C . THR B 1 99 ? 4.758 -22.5 2.924 1 98.38 99 THR B C 1
ATOM 3074 O O . THR B 1 99 ? 3.756 -22.703 3.609 1 98.38 99 THR B O 1
ATOM 3077 N N . PRO B 1 100 ? 5.582 -21.469 3.164 1 98.06 100 PRO B N 1
ATOM 3078 C CA . PRO B 1 100 ? 5.227 -20.625 4.312 1 98.06 100 PRO B CA 1
ATOM 3079 C C . PRO B 1 100 ? 3.9 -19.906 4.121 1 98.06 100 PRO B C 1
ATOM 3081 O O . PRO B 1 100 ? 3.162 -19.688 5.086 1 98.06 100 PRO B O 1
ATOM 3084 N N . ALA B 1 101 ? 3.57 -19.5 2.918 1 98.62 101 ALA B N 1
ATOM 3085 C CA . ALA B 1 101 ? 2.277 -18.859 2.666 1 98.62 101 ALA B CA 1
ATOM 3086 C C . ALA B 1 101 ? 1.131 -19.844 2.916 1 98.62 101 ALA B C 1
ATOM 3088 O O . ALA B 1 101 ? 0.1 -19.453 3.479 1 98.62 101 ALA B O 1
ATOM 3089 N N . ALA B 1 102 ? 1.363 -21.062 2.506 1 98.69 102 ALA B N 1
ATOM 3090 C CA . ALA B 1 102 ? 0.346 -22.094 2.723 1 98.69 102 ALA B CA 1
ATOM 3091 C C . ALA B 1 102 ? 0.08 -22.297 4.211 1 98.69 102 ALA B C 1
ATOM 3093 O O . ALA B 1 102 ? -1.075 -22.375 4.637 1 98.69 102 ALA B O 1
ATOM 3094 N N . ILE B 1 103 ? 1.114 -22.375 4.957 1 97.94 103 ILE B N 1
ATOM 3095 C CA . ILE B 1 103 ? 0.995 -22.547 6.402 1 97.94 103 ILE B CA 1
ATOM 3096 C C . ILE B 1 103 ? 0.244 -21.375 7.008 1 97.94 103 ILE B C 1
ATOM 3098 O O . ILE B 1 103 ? -0.661 -21.547 7.824 1 97.94 103 ILE B O 1
ATOM 3102 N N . TYR B 1 104 ? 0.571 -20.188 6.555 1 97.88 104 TYR B N 1
ATOM 3103 C CA . TYR B 1 104 ? -0.06 -18.969 7.066 1 97.88 104 TYR B CA 1
ATOM 3104 C C . TYR B 1 104 ? -1.559 -18.984 6.793 1 97.88 104 TYR B C 1
ATOM 3106 O O . TYR B 1 104 ? -2.367 -18.828 7.711 1 97.88 104 TYR B O 1
ATOM 3114 N N . PHE B 1 105 ? -1.971 -19.188 5.578 1 98.31 105 PHE B N 1
ATOM 3115 C CA . PHE B 1 105 ? -3.375 -19.078 5.203 1 98.31 105 PHE B CA 1
ATOM 3116 C C . PHE B 1 105 ? -4.176 -20.266 5.738 1 98.31 105 PHE B C 1
ATOM 3118 O O . PHE B 1 105 ? -5.336 -20.109 6.125 1 98.31 105 PHE B O 1
ATOM 3125 N N . ALA B 1 106 ? -3.557 -21.438 5.801 1 97.81 106 ALA B N 1
ATOM 3126 C CA . ALA B 1 106 ? -4.246 -22.594 6.387 1 97.81 106 ALA B CA 1
ATOM 3127 C C . ALA B 1 106 ? -4.582 -22.344 7.852 1 97.81 106 ALA B C 1
ATOM 3129 O O . ALA B 1 106 ? -5.641 -22.75 8.336 1 97.81 106 ALA B O 1
ATOM 3130 N N . SER B 1 107 ? -3.684 -21.641 8.539 1 97.31 107 SER B N 1
ATOM 3131 C CA . SER B 1 107 ? -3.906 -21.328 9.945 1 97.31 107 SER B CA 1
ATOM 3132 C C . SER B 1 107 ? -5.059 -20.344 10.117 1 97.31 107 SER B C 1
ATOM 3134 O O . SER B 1 107 ? -5.527 -20.125 11.234 1 97.31 107 SER B O 1
ATOM 3136 N N . ARG B 1 108 ? -5.605 -19.859 9.016 1 96.44 108 ARG B N 1
ATOM 3137 C CA . ARG B 1 108 ? -6.684 -18.891 9.047 1 96.44 108 ARG B CA 1
ATOM 3138 C C . ARG B 1 108 ? -7.957 -19.453 8.422 1 96.44 108 ARG B C 1
ATOM 3140 O O . ARG B 1 108 ? -8.875 -18.703 8.078 1 96.44 108 ARG B O 1
ATOM 3147 N N . GLY B 1 109 ? -7.965 -20.734 8.133 1 96.94 109 GLY B N 1
ATOM 3148 C CA . GLY B 1 109 ? -9.164 -21.406 7.656 1 96.94 109 GLY B CA 1
ATOM 3149 C C . GLY B 1 109 ? -9.227 -21.5 6.141 1 96.94 109 GLY B C 1
ATOM 3150 O O . GLY B 1 109 ? -10.242 -21.922 5.586 1 96.94 109 GLY B O 1
ATOM 3151 N N . VAL B 1 110 ? -8.172 -21.125 5.469 1 98.38 110 VAL B N 1
ATOM 3152 C CA . VAL B 1 110 ? -8.109 -21.188 4.012 1 98.38 110 VAL B CA 1
ATOM 3153 C C . VAL B 1 110 ? -7.5 -22.516 3.576 1 98.38 110 VAL B C 1
ATOM 3155 O O . VAL B 1 110 ? -6.438 -22.906 4.066 1 98.38 110 VAL B O 1
ATOM 3158 N N . THR B 1 111 ? -8.156 -23.266 2.736 1 98.44 111 THR B N 1
ATOM 3159 C CA . THR B 1 111 ? -7.496 -24.391 2.098 1 98.44 111 THR B CA 1
ATOM 3160 C C . THR B 1 111 ? -6.43 -23.922 1.117 1 98.44 111 THR B C 1
ATOM 3162 O O . THR B 1 111 ? -6.75 -23.422 0.037 1 98.44 111 THR B O 1
ATOM 3165 N N . ALA B 1 112 ? -5.211 -24.047 1.535 1 98.69 112 ALA B N 1
ATOM 3166 C CA . ALA B 1 112 ? -4.094 -23.594 0.716 1 98.69 112 ALA B CA 1
ATOM 3167 C C . ALA B 1 112 ? -3.498 -24.734 -0.096 1 98.69 112 ALA B C 1
ATOM 3169 O O . ALA B 1 112 ? -3.17 -25.797 0.455 1 98.69 112 ALA B O 1
ATOM 3170 N N . VAL B 1 113 ? -3.354 -24.562 -1.395 1 98.88 113 VAL B N 1
ATOM 3171 C CA . VAL B 1 113 ? -2.906 -25.594 -2.311 1 98.88 113 VAL B CA 1
ATOM 3172 C C . VAL B 1 113 ? -1.668 -25.125 -3.07 1 98.88 113 VAL B C 1
ATOM 3174 O O . VAL B 1 113 ? -1.752 -24.219 -3.9 1 98.88 113 VAL B O 1
ATOM 3177 N N . GLU B 1 114 ? -0.541 -25.766 -2.809 1 98.81 114 GLU B N 1
ATOM 3178 C CA . GLU B 1 114 ? 0.683 -25.438 -3.531 1 98.81 114 GLU B CA 1
ATOM 3179 C C . GLU B 1 114 ? 0.718 -26.109 -4.898 1 98.81 114 GLU B C 1
ATOM 3181 O O . GLU B 1 114 ? 0.449 -27.312 -5.012 1 98.81 114 GLU B O 1
ATOM 3186 N N . LEU B 1 115 ? 1.067 -25.359 -5.844 1 98.94 115 LEU B N 1
ATOM 3187 C CA . LEU B 1 115 ? 1.253 -25.906 -7.184 1 98.94 115 LEU B CA 1
ATOM 3188 C C . LEU B 1 115 ? 2.73 -26.156 -7.469 1 98.94 115 LEU B C 1
ATOM 3190 O O . LEU B 1 115 ? 3.531 -25.219 -7.48 1 98.94 115 LEU B O 1
ATOM 3194 N N . VAL B 1 116 ? 3.061 -27.359 -7.609 1 98.81 116 VAL B N 1
ATOM 3195 C CA . VAL B 1 116 ? 4.344 -27.719 -8.203 1 98.81 116 VAL B CA 1
ATOM 3196 C C . VAL B 1 116 ? 4.188 -27.891 -9.711 1 98.81 116 VAL B C 1
ATOM 3198 O O . VAL B 1 116 ? 3.676 -28.906 -10.172 1 98.81 116 VAL B O 1
ATOM 3201 N N . TYR B 1 117 ? 4.645 -26.875 -10.445 1 98.75 117 TYR B N 1
ATOM 3202 C CA . TYR B 1 117 ? 4.363 -26.844 -11.875 1 98.75 117 TYR B CA 1
ATOM 3203 C C . TYR B 1 117 ? 5.633 -27.062 -12.688 1 98.75 117 TYR B C 1
ATOM 3205 O O . TYR B 1 117 ? 6.742 -26.922 -12.164 1 98.75 117 TYR B O 1
ATOM 3213 N N . ARG B 1 118 ? 5.441 -27.438 -13.93 1 98.38 118 ARG B N 1
ATOM 3214 C CA . ARG B 1 118 ? 6.543 -27.672 -14.852 1 98.38 118 ARG B CA 1
ATOM 3215 C C . ARG B 1 118 ? 7.07 -26.359 -15.422 1 98.38 118 ARG B C 1
ATOM 3217 O O . ARG B 1 118 ? 6.34 -25.375 -15.5 1 98.38 118 ARG B O 1
ATOM 3224 N N . VAL B 1 119 ? 8.383 -26.375 -15.781 1 97.69 119 VAL B N 1
ATOM 3225 C CA . VAL B 1 119 ? 8.992 -25.172 -16.328 1 97.69 119 VAL B CA 1
ATOM 3226 C C . VAL B 1 119 ? 9.641 -25.484 -17.672 1 97.69 119 VAL B C 1
ATOM 3228 O O . VAL B 1 119 ? 10.18 -26.578 -17.875 1 97.69 119 VAL B O 1
ATOM 3231 N N . PRO B 1 120 ? 9.617 -24.531 -18.594 1 96.12 120 PRO B N 1
ATOM 3232 C CA . PRO B 1 120 ? 10.039 -24.812 -19.969 1 96.12 120 PRO B CA 1
ATOM 3233 C C . PRO B 1 120 ? 11.508 -25.203 -20.078 1 96.12 120 PRO B C 1
ATOM 3235 O O . PRO B 1 120 ? 11.883 -26 -20.938 1 96.12 120 PRO B O 1
ATOM 3238 N N . GLN B 1 121 ? 12.391 -24.75 -19.25 1 92.12 121 GLN B N 1
ATOM 3239 C CA . GLN B 1 121 ? 13.828 -24.969 -19.344 1 92.12 121 GLN B CA 1
ATOM 3240 C C . GLN B 1 121 ? 14.195 -26.422 -19.047 1 92.12 121 GLN B C 1
ATOM 3242 O O . GLN B 1 121 ? 15.336 -26.844 -19.234 1 92.12 121 GLN B O 1
ATOM 3247 N N . GLU B 1 122 ? 13.203 -27.234 -18.719 1 96.62 122 GLU B N 1
ATOM 3248 C CA . GLU B 1 122 ? 13.445 -28.625 -18.359 1 96.62 122 GLU B CA 1
ATOM 3249 C C . GLU B 1 122 ? 12.867 -29.578 -19.391 1 96.62 122 GLU B C 1
ATOM 3251 O O . GLU B 1 122 ? 12.492 -30.703 -19.078 1 96.62 122 GLU B O 1
ATOM 3256 N N . GLY B 1 123 ? 12.695 -29.062 -20.625 1 95.19 123 GLY B N 1
ATOM 3257 C CA . GLY B 1 123 ? 12.281 -29.922 -21.719 1 95.19 123 GLY B CA 1
ATOM 3258 C C . GLY B 1 123 ? 10.781 -29.875 -21.969 1 95.19 123 GLY B C 1
ATOM 3259 O O . GLY B 1 123 ? 10.258 -30.703 -22.734 1 95.19 123 GLY B O 1
ATOM 3260 N N . TRP B 1 124 ? 10.141 -28.969 -21.344 1 96.94 124 TRP B N 1
ATOM 3261 C CA . TRP B 1 124 ? 8.703 -28.812 -21.531 1 96.94 124 TRP B CA 1
ATOM 3262 C C . TRP B 1 124 ? 8.406 -27.625 -22.453 1 96.94 124 TRP B C 1
ATOM 3264 O O . TRP B 1 124 ? 9.258 -26.766 -22.672 1 96.94 124 TRP B O 1
ATOM 3274 N N . SER B 1 125 ? 7.191 -27.641 -23.047 1 96 125 SER B N 1
ATOM 3275 C CA . SER B 1 125 ? 6.711 -26.516 -23.844 1 96 125 SER B CA 1
ATOM 3276 C C . SER B 1 125 ? 6.637 -25.25 -23 1 96 125 SER B C 1
ATOM 3278 O O . SER B 1 125 ? 6.5 -25.312 -21.781 1 96 125 SER B O 1
ATOM 3280 N N . ILE B 1 126 ? 6.691 -24.062 -23.672 1 96 126 ILE B N 1
ATOM 3281 C CA . ILE B 1 126 ? 6.582 -22.781 -23 1 96 126 ILE B CA 1
ATOM 3282 C C . ILE B 1 126 ? 5.199 -22.641 -22.375 1 96 126 ILE B C 1
ATOM 3284 O O . ILE B 1 126 ? 4.984 -21.781 -21.516 1 96 126 ILE B O 1
ATOM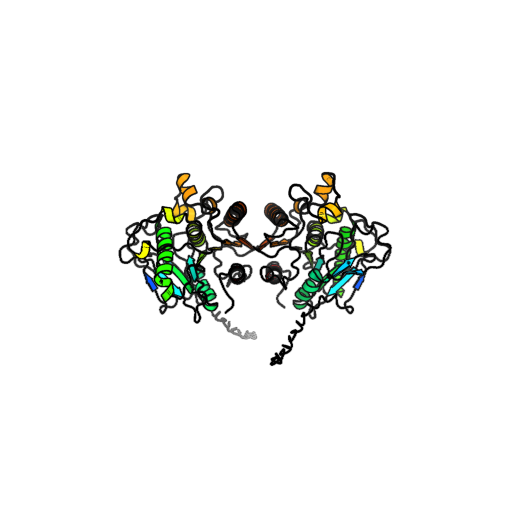 3288 N N . HIS B 1 127 ? 4.258 -23.438 -22.734 1 97.19 127 HIS B N 1
ATOM 3289 C CA . HIS B 1 127 ? 2.891 -23.359 -22.234 1 97.19 127 HIS B CA 1
ATOM 3290 C C . HIS B 1 127 ? 2.701 -24.25 -21 1 97.19 127 HIS B C 1
ATOM 3292 O O . HIS B 1 127 ? 1.68 -24.156 -20.312 1 97.19 127 HIS B O 1
ATOM 3298 N N . ALA B 1 128 ? 3.668 -25.094 -20.625 1 97.38 128 ALA B N 1
ATOM 3299 C CA . ALA B 1 128 ? 3.518 -26.141 -19.609 1 97.38 128 ALA B CA 1
ATOM 3300 C C . ALA B 1 128 ? 3.074 -25.547 -18.281 1 97.38 128 ALA B C 1
ATOM 3302 O O . ALA B 1 128 ? 2.154 -26.062 -17.641 1 97.38 128 ALA B O 1
ATOM 3303 N N . PRO B 1 129 ? 3.705 -24.422 -17.828 1 98.38 129 PRO B N 1
ATOM 3304 C CA . PRO B 1 129 ? 3.254 -23.891 -16.547 1 98.38 129 PRO B CA 1
ATOM 3305 C C . PRO B 1 129 ? 1.78 -23.484 -16.562 1 98.38 129 PRO B C 1
ATOM 3307 O O . PRO B 1 129 ? 1.082 -23.641 -15.555 1 98.38 129 PRO B O 1
ATOM 3310 N N . PHE B 1 130 ? 1.311 -22.984 -17.641 1 98.25 130 PHE B N 1
ATOM 3311 C CA . PHE B 1 130 ? -0.055 -22.484 -17.75 1 98.25 130 PHE B CA 1
ATOM 3312 C C . PHE B 1 130 ? -1.04 -23.641 -17.891 1 98.25 130 PHE B C 1
ATOM 3314 O O . PHE B 1 130 ? -2.152 -23.578 -17.359 1 98.25 130 PHE B O 1
ATOM 3321 N N . LEU B 1 131 ? -0.609 -24.703 -18.609 1 97.12 131 LEU B N 1
ATOM 3322 C CA . LEU B 1 131 ? -1.413 -25.922 -18.641 1 97.12 131 LEU B CA 1
ATOM 3323 C C . LEU B 1 131 ? -1.587 -26.5 -17.234 1 97.12 131 LEU B C 1
ATOM 3325 O O . LEU B 1 131 ? -2.691 -26.891 -16.859 1 97.12 131 LEU B O 1
ATOM 3329 N N . ASP B 1 132 ? -0.509 -26.484 -16.484 1 98.25 132 ASP B N 1
ATOM 3330 C CA . ASP B 1 132 ? -0.542 -27.016 -15.125 1 98.25 132 ASP B CA 1
ATOM 3331 C C . ASP B 1 132 ? -1.415 -26.156 -14.227 1 98.25 132 ASP B C 1
ATOM 3333 O O . ASP B 1 132 ? -2.166 -26.672 -13.391 1 98.25 132 ASP B O 1
ATOM 3337 N N . GLY B 1 133 ? -1.317 -24.844 -14.359 1 98.62 133 GLY B N 1
ATOM 3338 C CA . GLY B 1 133 ? -2.176 -23.953 -13.594 1 98.62 133 GLY B CA 1
ATOM 3339 C C . GLY B 1 133 ? -3.652 -24.156 -13.875 1 98.62 133 GLY B C 1
ATOM 3340 O O . GLY B 1 133 ? -4.465 -24.234 -12.953 1 98.62 133 GLY B O 1
ATOM 3341 N N . MET B 1 134 ? -3.98 -24.266 -15.117 1 97.75 134 MET B N 1
ATOM 3342 C CA . MET B 1 134 ? -5.367 -24.5 -15.508 1 97.75 134 MET B CA 1
ATOM 3343 C C . MET B 1 134 ? -5.863 -25.828 -14.961 1 97.75 134 MET B C 1
ATOM 3345 O O . MET B 1 134 ? -6.969 -25.922 -14.422 1 97.75 134 MET B O 1
ATOM 3349 N N . ARG B 1 135 ? -5.047 -26.828 -15.133 1 97.5 135 ARG B N 1
ATOM 3350 C CA . ARG B 1 135 ? -5.391 -28.156 -14.641 1 97.5 135 ARG B CA 1
ATOM 3351 C C . ARG B 1 135 ? -5.602 -28.156 -13.133 1 97.5 135 ARG B C 1
ATOM 3353 O O . ARG B 1 135 ? -6.512 -28.812 -12.625 1 97.5 135 ARG B O 1
ATOM 3360 N N . ALA B 1 136 ? -4.762 -27.453 -12.422 1 98.5 136 ALA B N 1
ATOM 3361 C CA . ALA B 1 136 ? -4.875 -27.328 -10.969 1 98.5 136 ALA B CA 1
ATOM 3362 C C . ALA B 1 136 ? -6.234 -26.766 -10.57 1 98.5 136 ALA B C 1
ATOM 3364 O O . ALA B 1 136 ? -6.902 -27.312 -9.68 1 98.5 136 ALA B O 1
ATOM 3365 N N . LEU B 1 137 ? -6.664 -25.688 -11.227 1 98.38 137 LEU B N 1
ATOM 3366 C CA . LEU B 1 137 ? -7.945 -25.078 -10.914 1 98.38 137 LEU B CA 1
ATOM 3367 C C . LEU B 1 137 ? -9.094 -26.047 -11.195 1 98.38 137 LEU B C 1
ATOM 3369 O O . LEU B 1 137 ? -10.055 -26.109 -10.414 1 98.38 137 LEU B O 1
ATOM 3373 N N . LYS B 1 138 ? -9.008 -26.781 -12.273 1 97.56 138 LYS B N 1
ATOM 3374 C CA . LYS B 1 138 ? -10.039 -27.766 -12.617 1 97.56 138 LYS B CA 1
ATOM 3375 C C . LYS B 1 138 ? -10.094 -28.891 -11.586 1 97.56 138 LYS B C 1
ATOM 3377 O O . LYS B 1 138 ? -11.18 -29.328 -11.203 1 97.56 138 LYS B O 1
ATOM 3382 N N . ILE B 1 139 ? -8.961 -29.312 -11.109 1 97.81 139 ILE B N 1
ATOM 3383 C CA . ILE B 1 139 ? -8.906 -30.344 -10.086 1 97.81 139 ILE B CA 1
ATOM 3384 C C . ILE B 1 139 ? -9.484 -29.812 -8.781 1 97.81 139 ILE B C 1
ATOM 3386 O O . ILE B 1 139 ? -10.242 -30.516 -8.102 1 97.81 139 ILE B O 1
ATOM 3390 N N . MET B 1 140 ? -9.133 -28.578 -8.43 1 98.12 140 MET B N 1
ATOM 3391 C CA . MET B 1 140 ? -9.656 -27.984 -7.203 1 98.12 140 MET B CA 1
ATOM 3392 C C . MET B 1 140 ? -11.18 -27.891 -7.254 1 98.12 140 MET B C 1
ATOM 3394 O O . MET B 1 140 ? -11.844 -28.06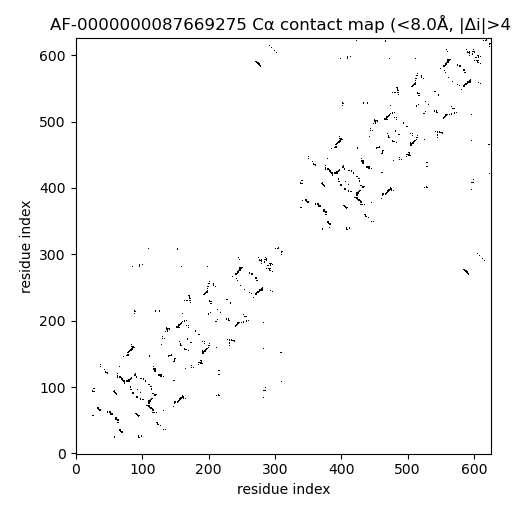2 -6.234 1 98.12 140 MET B O 1
ATOM 3398 N N . ARG B 1 141 ? -11.695 -27.609 -8.414 1 97.56 141 ARG B N 1
ATOM 3399 C CA . ARG B 1 141 ? -13.148 -27.594 -8.586 1 97.56 141 ARG B CA 1
ATOM 3400 C C . ARG B 1 141 ? -13.727 -29 -8.445 1 97.56 141 ARG B C 1
ATOM 3402 O O . ARG B 1 141 ? -14.711 -29.203 -7.723 1 97.56 141 ARG B O 1
ATOM 3409 N N . ALA B 1 142 ? -13.125 -29.953 -9.117 1 96.69 142 ALA B N 1
ATOM 3410 C CA . ALA B 1 142 ? -13.617 -31.328 -9.117 1 96.69 142 ALA B CA 1
ATOM 3411 C C . ALA B 1 142 ? -13.555 -31.938 -7.723 1 96.69 142 ALA B C 1
ATOM 3413 O O . ALA B 1 142 ? -14.453 -32.688 -7.332 1 96.69 142 ALA B O 1
ATOM 3414 N N . GLU B 1 143 ? -12.539 -31.547 -7.016 1 95.31 143 GLU B N 1
ATOM 3415 C CA . GLU B 1 143 ? -12.32 -32.125 -5.691 1 95.31 143 GLU B CA 1
ATOM 3416 C C . GLU B 1 143 ? -12.859 -31.203 -4.598 1 95.31 143 GLU B C 1
ATOM 3418 O O . GLU B 1 143 ? -12.609 -31.422 -3.412 1 95.31 143 GLU B O 1
ATOM 3423 N N . GLY B 1 144 ? -13.555 -30.188 -4.945 1 95.5 144 GLY B N 1
ATOM 3424 C CA . GLY B 1 144 ? -13.922 -29.094 -4.062 1 95.5 144 GLY B CA 1
ATOM 3425 C C . GLY B 1 144 ? -14.664 -29.547 -2.824 1 95.5 144 GLY B C 1
ATOM 3426 O O . GLY B 1 144 ? -14.328 -29.156 -1.707 1 95.5 144 GLY B O 1
ATOM 3427 N N . GLU B 1 145 ? -15.641 -30.391 -2.977 1 94.12 145 GLU B N 1
ATOM 3428 C CA . GLU B 1 145 ? -16.422 -30.875 -1.844 1 94.12 145 GLU B CA 1
ATOM 3429 C C . GLU B 1 145 ? -15.555 -31.641 -0.853 1 94.12 145 GLU B C 1
ATOM 3431 O O . GLU B 1 145 ? -15.609 -31.391 0.352 1 94.12 145 GLU B O 1
ATOM 3436 N N . ARG B 1 146 ? -14.742 -32.438 -1.389 1 95.5 146 ARG B N 1
ATOM 3437 C CA . ARG B 1 146 ? -13.883 -33.281 -0.551 1 95.5 146 ARG B CA 1
ATOM 3438 C C . ARG B 1 146 ? -12.844 -32.438 0.173 1 95.5 146 ARG B C 1
ATOM 3440 O O . ARG B 1 146 ? -12.492 -32.719 1.319 1 95.5 146 ARG B O 1
ATOM 3447 N N . LEU B 1 147 ? -12.445 -31.359 -0.434 1 96 147 LEU B N 1
ATOM 3448 C CA . LEU B 1 147 ? -11.367 -30.531 0.103 1 96 147 LEU B CA 1
ATOM 3449 C C . LEU B 1 147 ? -11.914 -29.375 0.916 1 96 147 LEU B C 1
ATOM 3451 O O . LEU B 1 147 ? -11.148 -28.625 1.54 1 96 147 LEU B O 1
ATOM 3455 N N . GLY B 1 148 ? -13.195 -29.172 0.912 1 95.25 148 GLY B N 1
ATOM 3456 C CA . GLY B 1 148 ? -13.781 -28.047 1.629 1 95.25 148 GLY B CA 1
ATOM 3457 C C . GLY B 1 148 ? -13.594 -26.734 0.918 1 95.25 148 GLY B C 1
ATOM 3458 O O . GLY B 1 148 ? -13.398 -25.688 1.562 1 95.25 148 GLY B O 1
ATOM 3459 N N . ILE B 1 149 ? -13.609 -26.812 -0.354 1 96.81 149 ILE B N 1
ATOM 3460 C CA . ILE B 1 149 ? -13.359 -25.641 -1.177 1 96.81 149 ILE B CA 1
ATOM 3461 C C . ILE B 1 149 ? -14.672 -25.156 -1.783 1 96.81 149 ILE B C 1
ATOM 3463 O O . ILE B 1 149 ? -15.438 -25.938 -2.348 1 96.81 149 ILE B O 1
ATOM 3467 N N . ASP B 1 150 ? -14.977 -23.875 -1.57 1 97.44 150 ASP B N 1
ATOM 3468 C CA . ASP B 1 150 ? -16.031 -23.172 -2.289 1 97.44 150 ASP B CA 1
ATOM 3469 C C . ASP B 1 150 ? -15.484 -22.484 -3.541 1 97.44 150 ASP B C 1
ATOM 3471 O O . ASP B 1 150 ? -14.719 -21.531 -3.443 1 97.44 150 ASP B O 1
ATOM 3475 N N . PRO B 1 151 ? -15.906 -23 -4.695 1 96.88 151 PRO B N 1
ATOM 3476 C CA . PRO B 1 151 ? -15.352 -22.438 -5.926 1 96.88 151 PRO B CA 1
ATOM 3477 C C . PRO B 1 151 ? -15.547 -20.922 -6.016 1 96.88 151 PRO B C 1
ATOM 3479 O O . PRO B 1 151 ? -14.711 -20.219 -6.594 1 96.88 151 PRO B O 1
ATOM 3482 N N . ALA B 1 152 ? -16.578 -20.359 -5.426 1 97 152 ALA B N 1
ATOM 3483 C CA . ALA B 1 152 ? -16.875 -18.922 -5.496 1 97 152 ALA B CA 1
ATOM 3484 C C . ALA B 1 152 ? -15.938 -18.125 -4.594 1 97 152 ALA B C 1
ATOM 3486 O O . ALA B 1 152 ? -15.875 -16.891 -4.691 1 97 152 ALA B O 1
ATOM 3487 N N . ARG B 1 153 ? -15.164 -18.828 -3.752 1 98.19 153 ARG B N 1
ATOM 3488 C CA . ARG B 1 153 ? -14.211 -18.188 -2.852 1 98.19 153 ARG B CA 1
ATOM 3489 C C . ARG B 1 153 ? -12.812 -18.781 -3.025 1 98.19 153 ARG B C 1
ATOM 3491 O O . ARG B 1 153 ? -12.062 -18.891 -2.057 1 98.19 153 ARG B O 1
ATOM 3498 N N . THR B 1 154 ? -12.539 -19.234 -4.219 1 98.62 154 THR B N 1
ATOM 3499 C CA . THR B 1 154 ? -11.234 -19.781 -4.57 1 98.62 154 THR B CA 1
ATOM 3500 C C . THR B 1 154 ? -10.453 -18.812 -5.449 1 98.62 154 THR B C 1
ATOM 3502 O O . THR B 1 154 ? -10.977 -18.328 -6.453 1 98.62 154 THR B O 1
ATOM 3505 N N . GLY B 1 155 ? -9.273 -18.422 -5.008 1 98.81 155 GLY B N 1
ATOM 3506 C CA . GLY B 1 155 ? -8.414 -17.531 -5.777 1 98.81 155 GLY B CA 1
ATOM 3507 C C . GLY B 1 155 ? -7.027 -18.109 -6.008 1 98.81 155 GLY B C 1
ATOM 3508 O O . GLY B 1 155 ? -6.805 -19.312 -5.844 1 98.81 155 GLY B O 1
ATOM 3509 N N . VAL B 1 156 ? -6.145 -17.266 -6.566 1 98.94 156 VAL B N 1
ATOM 3510 C CA . VAL B 1 156 ? -4.758 -17.625 -6.84 1 98.94 156 VAL B CA 1
ATOM 3511 C C . VAL B 1 156 ? -3.824 -16.578 -6.238 1 98.94 156 VAL B C 1
ATOM 3513 O O . VAL B 1 156 ? -4.172 -15.398 -6.164 1 98.94 156 VAL B O 1
ATOM 3516 N N . LEU B 1 157 ? -2.74 -17.016 -5.75 1 98.94 157 LEU B N 1
ATOM 3517 C CA . LEU B 1 157 ? -1.663 -16.172 -5.246 1 98.94 157 LEU B CA 1
ATOM 3518 C C . LEU B 1 157 ? -0.324 -16.578 -5.852 1 98.94 157 LEU B C 1
ATOM 3520 O O . LEU B 1 157 ? 0.014 -17.766 -5.871 1 98.94 157 LEU B O 1
ATOM 3524 N N . GLY B 1 158 ? 0.393 -15.602 -6.367 1 98.94 158 GLY B N 1
ATOM 3525 C CA . GLY B 1 158 ? 1.659 -15.945 -6.996 1 98.94 158 GLY B CA 1
ATOM 3526 C C . GLY B 1 158 ? 2.783 -15 -6.625 1 98.94 158 GLY B C 1
ATOM 3527 O O . GLY B 1 158 ? 2.549 -13.812 -6.395 1 98.94 158 GLY B O 1
ATOM 3528 N N . PHE B 1 159 ? 3.98 -15.562 -6.637 1 98.94 159 PHE B N 1
ATOM 3529 C CA . PHE B 1 159 ? 5.215 -14.828 -6.367 1 98.94 159 PHE B CA 1
ATOM 3530 C C . PHE B 1 159 ? 6.07 -14.727 -7.625 1 98.94 159 PHE B C 1
ATOM 3532 O O . PHE B 1 159 ? 6.309 -15.727 -8.305 1 98.94 159 PHE B O 1
ATOM 3539 N N . SER B 1 160 ? 6.59 -13.461 -7.98 1 98.81 160 SER B N 1
ATOM 3540 C CA . SER B 1 160 ? 7.547 -13.297 -9.07 1 98.81 160 SER B CA 1
ATOM 3541 C C . SER B 1 160 ? 7.02 -13.922 -10.367 1 98.81 160 SER B C 1
ATOM 3543 O O . SER B 1 160 ? 5.93 -13.57 -10.828 1 98.81 160 SER B O 1
ATOM 3545 N N . ALA B 1 161 ? 7.676 -14.969 -10.93 1 98.88 161 ALA B N 1
ATOM 3546 C CA . ALA B 1 161 ? 7.191 -15.703 -12.094 1 98.88 161 ALA B CA 1
ATOM 3547 C C . ALA B 1 161 ? 5.867 -16.406 -11.789 1 98.88 161 ALA B C 1
ATOM 3549 O O . ALA B 1 161 ? 5.012 -16.531 -12.664 1 98.88 161 ALA B O 1
ATOM 3550 N N . GLY B 1 162 ? 5.742 -16.828 -10.555 1 98.94 162 GLY B N 1
ATOM 3551 C CA . GLY B 1 162 ? 4.461 -17.359 -10.125 1 98.94 162 GLY B CA 1
ATOM 3552 C C . GLY B 1 162 ? 3.352 -16.328 -10.117 1 98.94 162 GLY B C 1
ATOM 3553 O O . GLY B 1 162 ? 2.18 -16.672 -10.297 1 98.94 162 GLY B O 1
ATOM 3554 N N . GLY B 1 163 ? 3.729 -15.086 -9.859 1 98.94 163 GLY B N 1
ATOM 3555 C CA . GLY B 1 163 ? 2.775 -14 -10.023 1 98.94 163 GLY B CA 1
ATOM 3556 C C . GLY B 1 163 ? 2.322 -13.812 -11.461 1 98.94 163 GLY B C 1
ATOM 3557 O O . GLY B 1 163 ? 1.163 -13.484 -11.711 1 98.94 163 GLY B O 1
ATOM 3558 N N . HIS B 1 164 ? 3.221 -13.992 -12.398 1 98.94 164 HIS B N 1
ATOM 3559 C CA . HIS B 1 164 ? 2.857 -14 -13.812 1 98.94 164 HIS B CA 1
ATOM 3560 C C . HIS B 1 164 ? 1.861 -15.109 -14.117 1 98.94 164 HIS B C 1
ATOM 3562 O O . HIS B 1 164 ? 0.825 -14.867 -14.742 1 98.94 164 HIS B O 1
ATOM 3568 N N . LEU B 1 165 ? 2.174 -16.297 -13.656 1 98.94 165 LEU B N 1
ATOM 3569 C CA . LEU B 1 165 ? 1.299 -17.453 -13.852 1 98.94 165 LEU B CA 1
ATOM 3570 C C . LEU B 1 165 ? -0.081 -17.188 -13.25 1 98.94 165 LEU B C 1
ATOM 3572 O O . LEU B 1 165 ? -1.098 -17.391 -13.922 1 98.94 165 LEU B O 1
ATOM 3576 N N . ALA B 1 166 ? -0.107 -16.719 -12.016 1 98.94 166 ALA B N 1
ATOM 3577 C CA . ALA B 1 166 ? -1.366 -16.391 -11.352 1 98.94 166 ALA B CA 1
ATOM 3578 C C . ALA B 1 166 ? -2.143 -15.336 -12.125 1 98.94 166 ALA B C 1
ATOM 3580 O O . ALA B 1 166 ? -3.365 -15.422 -12.258 1 98.94 166 ALA B O 1
ATOM 3581 N N . GLY B 1 167 ? -1.438 -14.32 -12.609 1 98.94 167 GLY B N 1
ATOM 3582 C CA . GLY B 1 167 ? -2.078 -13.297 -13.414 1 98.94 167 GLY B CA 1
ATOM 3583 C C . GLY B 1 167 ? -2.682 -13.836 -14.695 1 98.94 167 GLY B C 1
ATOM 3584 O O . GLY B 1 167 ? -3.803 -13.477 -15.062 1 98.94 167 GLY B O 1
ATOM 3585 N N . MET B 1 168 ? -1.954 -14.734 -15.359 1 98.81 168 MET B N 1
ATOM 3586 C CA . MET B 1 168 ? -2.439 -15.352 -16.594 1 98.81 168 MET B CA 1
ATOM 3587 C C . MET B 1 168 ? -3.688 -16.188 -16.328 1 98.81 168 MET B C 1
ATOM 3589 O O . MET B 1 168 ? -4.602 -16.219 -17.156 1 98.81 168 MET B O 1
ATOM 3593 N N . LEU B 1 169 ? -3.689 -16.844 -15.188 1 98.81 169 LEU B N 1
ATOM 3594 C CA . LEU B 1 169 ? -4.867 -17.609 -14.805 1 98.81 169 LEU B CA 1
ATOM 3595 C C . LEU B 1 169 ? -6.043 -16.688 -14.492 1 98.81 169 LEU B C 1
ATOM 3597 O O . LEU B 1 169 ? -7.156 -16.906 -14.977 1 98.81 169 LEU B O 1
ATOM 3601 N N . ALA B 1 170 ? -5.836 -15.641 -13.75 1 98.81 170 ALA B N 1
ATOM 3602 C CA . ALA B 1 170 ? -6.879 -14.742 -13.266 1 98.81 170 ALA B CA 1
ATOM 3603 C C . ALA B 1 170 ? -7.527 -13.977 -14.414 1 98.81 170 ALA B C 1
ATOM 3605 O O . ALA B 1 170 ? -8.734 -13.734 -14.406 1 98.81 170 ALA B O 1
ATOM 3606 N N . THR B 1 171 ? -6.742 -13.648 -15.438 1 98.69 171 THR B N 1
ATOM 3607 C CA . THR B 1 171 ? -7.27 -12.859 -16.547 1 98.69 171 THR B CA 1
ATOM 3608 C C . THR B 1 171 ? -7.895 -13.766 -17.594 1 98.69 171 THR B C 1
ATOM 3610 O O . THR B 1 171 ? -8.508 -13.289 -18.547 1 98.69 171 THR B O 1
ATOM 3613 N N . GLY B 1 172 ? -7.688 -15.062 -17.484 1 96.75 172 GLY B N 1
ATOM 3614 C CA . GLY B 1 172 ? -8.203 -16.016 -18.469 1 96.75 172 GLY B CA 1
ATOM 3615 C C . GLY B 1 172 ? -7.297 -16.188 -19.672 1 96.75 172 GLY B C 1
ATOM 3616 O O . GLY B 1 172 ? -7.621 -16.938 -20.594 1 96.75 172 GLY B O 1
ATOM 3617 N N . ALA B 1 173 ? -6.164 -15.57 -19.656 1 95.62 173 ALA B N 1
ATOM 3618 C CA . ALA B 1 173 ? -5.254 -15.617 -20.797 1 95.62 173 ALA B CA 1
ATOM 3619 C C . ALA B 1 173 ? -4.742 -17.031 -21.031 1 95.62 173 ALA B C 1
ATOM 3621 O O . ALA B 1 173 ? -4.504 -17.438 -22.172 1 95.62 173 ALA B O 1
ATOM 3622 N N . ALA B 1 174 ? -4.625 -17.812 -19.984 1 94.81 174 ALA B N 1
ATOM 3623 C CA . ALA B 1 174 ? -4.066 -19.156 -20.062 1 94.81 174 ALA B CA 1
ATOM 3624 C C . ALA B 1 174 ? -5.027 -20.109 -20.766 1 94.81 174 ALA B C 1
ATOM 3626 O O . ALA B 1 174 ? -4.625 -21.188 -21.219 1 94.81 174 ALA B O 1
ATOM 3627 N N . GLU B 1 175 ? -6.273 -19.766 -20.828 1 93.56 175 GLU B N 1
ATOM 3628 C CA . GLU B 1 175 ? -7.293 -20.625 -21.406 1 93.56 175 GLU B CA 1
ATOM 3629 C C . GLU B 1 175 ? -7 -20.906 -22.875 1 93.56 175 GLU B C 1
ATOM 3631 O O . GLU B 1 175 ? -7.297 -22 -23.375 1 93.56 175 GLU B O 1
ATOM 3636 N N . SER B 1 176 ? -6.371 -19.984 -23.484 1 89.88 176 SER B N 1
ATOM 3637 C CA . SER B 1 176 ? -6.125 -20.109 -24.906 1 89.88 176 SER B CA 1
ATOM 3638 C C . SER B 1 176 ? -5.074 -21.188 -25.188 1 89.88 176 SER B C 1
ATOM 3640 O O . SER B 1 176 ? -4.961 -21.672 -26.328 1 89.88 176 SER B O 1
ATOM 3642 N N . PHE B 1 177 ? -4.336 -21.562 -24.156 1 89.25 177 PHE B N 1
ATOM 3643 C CA . PHE B 1 177 ? -3.254 -22.516 -24.328 1 89.25 177 PHE B CA 1
ATOM 3644 C C . PHE B 1 177 ? -3.742 -23.938 -24.062 1 89.25 177 PHE B C 1
ATOM 3646 O O . PHE B 1 177 ? -3.064 -24.906 -24.406 1 89.25 177 PHE B O 1
ATOM 3653 N N . TYR B 1 178 ? -4.891 -24.094 -23.484 1 90.19 178 TYR B N 1
ATOM 3654 C CA . TYR B 1 178 ? -5.277 -25.359 -22.859 1 90.19 178 TYR B CA 1
ATOM 3655 C C . TYR B 1 178 ? -6.066 -26.219 -23.844 1 90.19 178 TYR B C 1
ATOM 3657 O O . TYR B 1 178 ? -6.984 -25.734 -24.5 1 90.19 178 TYR B O 1
ATOM 3665 N N . VAL B 1 179 ? -5.727 -27.516 -23.906 1 87.62 179 VAL B N 1
ATOM 3666 C CA . VAL B 1 179 ? -6.457 -28.531 -24.672 1 87.62 179 VAL B CA 1
ATOM 3667 C C . VAL B 1 179 ? -6.988 -29.609 -23.719 1 87.62 179 VAL B C 1
ATOM 3669 O O . VAL B 1 179 ? -6.211 -30.25 -23.016 1 87.62 179 VAL B O 1
ATOM 3672 N N . PRO B 1 180 ? -8.297 -29.828 -23.75 1 88.94 180 PRO B N 1
ATOM 3673 C CA . PRO B 1 180 ? -8.875 -30.812 -22.844 1 88.94 180 PRO B CA 1
ATOM 3674 C C . PRO B 1 180 ? -8.32 -32.219 -23.062 1 88.94 180 PRO B C 1
ATOM 3676 O O . PRO B 1 180 ? -8.086 -32.625 -24.203 1 88.94 180 PRO B O 1
ATOM 3679 N N . THR B 1 181 ? -8.172 -32.938 -21.922 1 86.25 181 THR B N 1
ATOM 3680 C CA . THR B 1 181 ? -7.547 -34.25 -22.016 1 86.25 181 THR B CA 1
ATOM 3681 C C . THR B 1 181 ? -8.461 -35.344 -21.438 1 86.25 181 THR B C 1
ATOM 3683 O O . THR B 1 181 ? -8.367 -36.5 -21.812 1 86.25 181 THR B O 1
ATOM 3686 N N . ASP B 1 182 ? -9.297 -35.031 -20.469 1 91.06 182 ASP B N 1
ATOM 3687 C CA . ASP B 1 182 ? -10.172 -36 -19.797 1 91.06 182 ASP B CA 1
ATOM 3688 C C . ASP B 1 182 ? -11.383 -35.312 -19.188 1 91.06 182 ASP B C 1
ATOM 3690 O O . ASP B 1 182 ? -11.672 -34.156 -19.484 1 91.06 182 ASP B O 1
ATOM 3694 N N . ASP B 1 183 ? -12.156 -35.969 -18.344 1 90.19 183 ASP B N 1
ATOM 3695 C CA . ASP B 1 183 ? -13.438 -35.5 -17.844 1 90.19 183 ASP B CA 1
ATOM 3696 C C . ASP B 1 183 ? -13.242 -34.281 -16.906 1 90.19 183 ASP B C 1
ATOM 3698 O O . ASP B 1 183 ? -14.102 -33.406 -16.828 1 90.19 183 ASP B O 1
ATOM 3702 N N . ILE B 1 184 ? -12.172 -34.219 -16.25 1 91.75 184 ILE B N 1
ATOM 3703 C CA . ILE B 1 184 ? -11.898 -33.125 -15.305 1 91.75 184 ILE B CA 1
ATOM 3704 C C . ILE B 1 184 ? -11.867 -31.797 -16.047 1 91.75 184 ILE B C 1
ATOM 3706 O O . ILE B 1 184 ? -12.219 -30.75 -15.484 1 91.75 184 ILE B O 1
ATOM 3710 N N . ASP B 1 185 ? -11.57 -31.906 -17.312 1 92 185 ASP B N 1
ATOM 3711 C CA . ASP B 1 185 ? -11.367 -30.703 -18.109 1 92 185 ASP B CA 1
ATOM 3712 C C . ASP B 1 185 ? -12.695 -30.031 -18.453 1 92 185 ASP B C 1
ATOM 3714 O O . ASP B 1 185 ? -12.719 -28.922 -18.984 1 92 185 ASP B O 1
ATOM 3718 N N . SER B 1 186 ? -13.781 -30.688 -18.094 1 90.44 186 SER B N 1
ATOM 3719 C CA . SER B 1 186 ? -15.094 -30.047 -18.219 1 90.44 186 SER B CA 1
ATOM 3720 C C . SER B 1 186 ? -15.359 -29.094 -17.078 1 90.44 186 SER B C 1
ATOM 3722 O O . SER B 1 186 ? -16.266 -28.266 -17.141 1 90.44 186 SER B O 1
ATOM 3724 N N . GLN B 1 187 ? -14.531 -29.266 -16.016 1 89.75 187 GLN B N 1
ATOM 3725 C CA . GLN B 1 187 ? -14.688 -28.375 -14.875 1 89.75 187 GLN B CA 1
ATOM 3726 C C . GLN B 1 187 ? -14.172 -26.984 -15.195 1 89.75 187 GLN B C 1
ATOM 3728 O O . GLN B 1 187 ? -13.172 -26.828 -15.898 1 89.75 187 GLN B O 1
ATOM 3733 N N . VAL B 1 188 ? -14.984 -26.016 -14.75 1 87.75 188 VAL B N 1
ATOM 3734 C CA . VAL B 1 188 ? -14.586 -24.625 -14.922 1 87.75 188 VAL B CA 1
ATOM 3735 C C . VAL B 1 188 ? -14.484 -23.938 -13.555 1 87.75 188 VAL B C 1
ATOM 3737 O O . VAL B 1 188 ? -15.445 -23.922 -12.789 1 87.75 188 VAL B O 1
ATOM 3740 N N . LEU B 1 189 ? -13.258 -23.5 -13.281 1 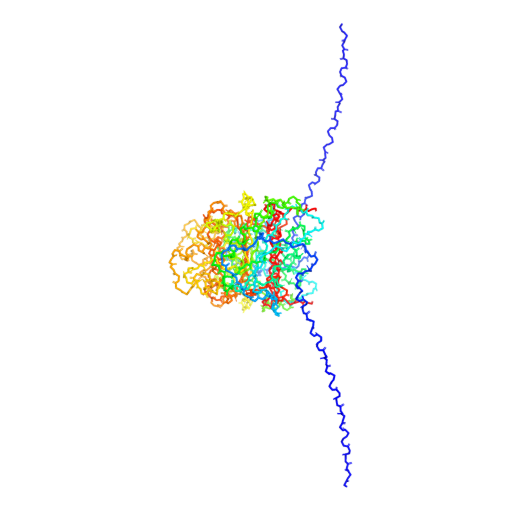87.62 189 LEU B N 1
ATOM 3741 C CA . LEU B 1 189 ? -13.023 -22.656 -12.117 1 87.62 189 LEU B CA 1
ATOM 3742 C C . LEU B 1 189 ? -12.258 -21.391 -12.516 1 87.62 189 LEU B C 1
ATOM 3744 O O . LEU B 1 189 ? -11.078 -21.453 -12.852 1 87.62 189 LEU B O 1
ATOM 3748 N N . LYS B 1 190 ? -13.008 -20.344 -12.547 1 95 190 LYS B N 1
ATOM 3749 C CA . LYS B 1 190 ? -12.383 -19.031 -12.672 1 95 190 LYS B CA 1
ATOM 3750 C C . LYS B 1 190 ? -12.008 -18.469 -11.297 1 95 190 LYS B C 1
ATOM 3752 O O . LYS B 1 190 ? -12.844 -18.406 -10.398 1 95 190 LYS B O 1
ATOM 3757 N N . PRO B 1 191 ? -10.758 -18.125 -11.148 1 98.62 191 PRO B N 1
ATOM 3758 C CA . PRO B 1 191 ? -10.414 -17.562 -9.844 1 98.62 191 PRO B CA 1
ATOM 3759 C C . PRO B 1 191 ? -11.32 -16.406 -9.438 1 98.62 191 PRO B C 1
ATOM 3761 O O . PRO B 1 191 ? -11.594 -15.516 -10.25 1 98.62 191 PRO B O 1
ATOM 3764 N N . ALA B 1 192 ? -11.75 -16.453 -8.18 1 98.69 192 ALA B N 1
ATOM 3765 C CA . ALA B 1 192 ? -12.602 -15.391 -7.645 1 98.69 192 ALA B CA 1
ATOM 3766 C C . ALA B 1 192 ? -11.781 -14.156 -7.273 1 98.69 192 ALA B C 1
ATOM 3768 O O . ALA B 1 192 ? -12.328 -13.062 -7.113 1 98.69 192 ALA B O 1
ATOM 3769 N N . PHE B 1 193 ? -10.492 -14.312 -7.113 1 98.88 193 PHE B N 1
ATOM 3770 C CA . PHE B 1 193 ? -9.547 -13.25 -6.809 1 98.88 193 PHE B CA 1
ATOM 3771 C C . PHE B 1 193 ? -8.125 -13.68 -7.133 1 98.88 193 PHE B C 1
ATOM 3773 O O . PHE B 1 193 ? -7.863 -14.867 -7.352 1 98.88 193 PHE B O 1
ATOM 3780 N N . ALA B 1 194 ? -7.199 -12.703 -7.188 1 98.94 194 ALA B N 1
ATOM 3781 C CA . ALA B 1 194 ? -5.777 -13.008 -7.316 1 98.94 194 ALA B CA 1
ATOM 3782 C C . ALA B 1 194 ? -4.938 -12.07 -6.453 1 98.94 194 ALA B C 1
ATOM 3784 O O . ALA B 1 194 ? -5.309 -10.914 -6.238 1 98.94 194 ALA B O 1
ATOM 3785 N N . THR B 1 195 ? -3.92 -12.578 -5.895 1 98.94 195 THR B N 1
ATOM 3786 C CA . THR B 1 195 ? -2.865 -11.844 -5.203 1 98.94 195 THR B CA 1
ATOM 3787 C C . THR B 1 195 ? -1.529 -12.016 -5.922 1 98.94 195 THR B C 1
ATOM 3789 O O . THR B 1 195 ? -1.043 -13.133 -6.082 1 98.94 195 THR B O 1
ATOM 3792 N N . LEU B 1 196 ? -0.992 -10.922 -6.383 1 99 196 LEU B N 1
ATOM 3793 C CA . LEU B 1 196 ? 0.264 -10.953 -7.125 1 99 196 LEU B CA 1
ATOM 3794 C C . LEU B 1 196 ? 1.368 -10.234 -6.348 1 99 196 LEU B C 1
ATOM 3796 O O . LEU B 1 196 ? 1.303 -9.023 -6.145 1 99 196 LEU B O 1
ATOM 3800 N N . LEU B 1 197 ? 2.367 -10.992 -5.922 1 98.94 197 LEU B N 1
ATOM 3801 C CA . LEU B 1 197 ? 3.471 -10.461 -5.121 1 98.94 197 LEU B CA 1
ATOM 3802 C C . LEU B 1 197 ? 4.738 -10.336 -5.961 1 98.94 197 LEU B C 1
ATOM 3804 O O . LEU B 1 197 ? 5.246 -11.336 -6.48 1 98.94 197 LEU B O 1
ATOM 3808 N N . TYR B 1 198 ? 5.285 -9.109 -6.102 1 98.88 198 TYR B N 1
ATOM 3809 C CA . TYR B 1 198 ? 6.41 -8.75 -6.953 1 98.88 198 TYR B CA 1
ATOM 3810 C C . TYR B 1 198 ? 6.363 -9.508 -8.273 1 98.88 198 TYR B C 1
ATOM 3812 O O . TYR B 1 198 ? 7.348 -10.141 -8.672 1 98.88 198 TYR B O 1
ATOM 3820 N N . PRO B 1 199 ? 5.238 -9.383 -8.93 1 98.94 199 PRO B N 1
ATOM 3821 C CA . PRO B 1 199 ? 4.984 -10.211 -10.109 1 98.94 199 PRO B CA 1
ATOM 3822 C C . PRO B 1 199 ? 5.715 -9.711 -11.352 1 98.94 199 PRO B C 1
ATOM 3824 O O . PRO B 1 199 ? 5.922 -8.5 -11.5 1 98.94 199 PRO B O 1
ATOM 3827 N N . VAL B 1 200 ? 6.055 -10.648 -12.164 1 98.94 200 VAL B N 1
ATOM 3828 C CA . VAL B 1 200 ? 6.262 -10.297 -13.57 1 98.94 200 VAL B CA 1
ATOM 3829 C C . VAL B 1 200 ? 4.914 -10.109 -14.258 1 98.94 200 VAL B C 1
ATOM 3831 O O . VAL B 1 200 ? 4.012 -10.938 -14.109 1 98.94 200 VAL B O 1
ATOM 3834 N N . ILE B 1 201 ? 4.789 -8.984 -14.961 1 98.94 201 ILE B N 1
ATOM 3835 C CA . ILE B 1 201 ? 3.496 -8.695 -15.562 1 98.94 201 ILE B CA 1
ATOM 3836 C C . ILE B 1 201 ? 3.648 -8.578 -17.078 1 98.94 201 ILE B C 1
ATOM 3838 O O . ILE B 1 201 ? 2.898 -9.203 -17.828 1 98.94 201 ILE B O 1
ATOM 3842 N N . THR B 1 202 ? 4.656 -7.883 -17.531 1 98.75 202 THR B N 1
ATOM 3843 C CA . THR B 1 202 ? 4.723 -7.547 -18.953 1 98.75 202 THR B CA 1
ATOM 3844 C C . THR B 1 202 ? 5.961 -8.172 -19.594 1 98.75 202 THR B C 1
ATOM 3846 O O . THR B 1 202 ? 6.98 -8.367 -18.938 1 98.75 202 THR B O 1
ATOM 3849 N N . MET B 1 203 ? 5.777 -8.539 -20.891 1 98.31 203 MET B N 1
ATOM 3850 C CA . MET B 1 203 ? 6.879 -8.977 -21.75 1 98.31 203 MET B CA 1
ATOM 3851 C C . MET B 1 203 ? 7.285 -7.879 -22.719 1 98.31 203 MET B C 1
ATOM 3853 O O . MET B 1 203 ? 8.062 -8.125 -23.656 1 98.31 203 MET B O 1
ATOM 3857 N N . MET B 1 204 ? 6.801 -6.699 -22.453 1 97.44 204 MET B N 1
ATOM 3858 C CA . MET B 1 204 ? 6.984 -5.59 -23.375 1 97.44 204 MET B CA 1
ATOM 3859 C C . MET B 1 204 ? 8.086 -4.652 -22.906 1 97.44 204 MET B C 1
ATOM 3861 O O . MET B 1 204 ? 8.273 -4.469 -21.703 1 97.44 204 MET B O 1
ATOM 3865 N N . ALA B 1 205 ? 8.75 -4.035 -23.922 1 95.88 205 ALA B N 1
ATOM 3866 C CA . ALA B 1 205 ? 9.703 -2.975 -23.594 1 95.88 205 ALA B CA 1
ATOM 3867 C C . ALA B 1 205 ? 9 -1.792 -22.938 1 95.88 205 ALA B C 1
ATOM 3869 O O . ALA B 1 205 ? 7.848 -1.491 -23.25 1 95.88 205 ALA B O 1
ATOM 3870 N N . PRO B 1 206 ? 9.711 -1.048 -21.938 1 96.62 206 PRO B N 1
ATOM 3871 C CA . PRO B 1 206 ? 11.109 -1.227 -21.531 1 96.62 206 PRO B CA 1
ATOM 3872 C C . PRO B 1 206 ? 11.258 -2.143 -20.328 1 96.62 206 PRO B C 1
ATOM 3874 O O . PRO B 1 206 ? 12.344 -2.213 -19.734 1 96.62 206 PRO B O 1
ATOM 3877 N N . PHE B 1 207 ? 10.234 -2.871 -20.031 1 97.06 207 PHE B N 1
ATOM 3878 C CA . PHE B 1 207 ? 10.297 -3.658 -18.797 1 97.06 207 PHE B CA 1
ATOM 3879 C C . PHE B 1 207 ? 10.414 -5.145 -19.125 1 97.06 207 PHE B C 1
ATOM 3881 O O . PHE B 1 207 ? 9.883 -5.984 -18.391 1 97.06 207 PHE B O 1
ATOM 3888 N N . ASP B 1 208 ? 11.008 -5.504 -20.203 1 96.94 208 ASP B N 1
ATOM 3889 C CA . ASP B 1 208 ? 11.078 -6.879 -20.703 1 96.94 208 ASP B CA 1
ATOM 3890 C C . ASP B 1 208 ? 12.453 -7.484 -20.453 1 96.94 208 ASP B C 1
ATOM 3892 O O . ASP B 1 208 ? 12.945 -8.281 -21.25 1 96.94 208 ASP B O 1
ATOM 3896 N N . GLN B 1 209 ? 13.094 -7.168 -19.344 1 96.25 209 GLN B N 1
ATOM 3897 C CA . GLN B 1 209 ? 14.453 -7.648 -19.109 1 96.25 209 GLN B CA 1
ATOM 3898 C C . GLN B 1 209 ? 14.484 -8.719 -18.016 1 96.25 209 GLN B C 1
ATOM 3900 O O . GLN B 1 209 ? 15.555 -9.07 -17.516 1 96.25 209 GLN B O 1
ATOM 3905 N N . THR B 1 210 ? 13.406 -9.266 -17.688 1 97.62 210 THR B N 1
ATOM 3906 C CA . THR B 1 210 ? 13.352 -10.281 -16.641 1 97.62 210 THR B CA 1
ATOM 3907 C C . THR B 1 210 ? 13.766 -11.648 -17.188 1 97.62 210 THR B C 1
ATOM 3909 O O . THR B 1 210 ? 13.578 -11.93 -18.375 1 97.62 210 THR B O 1
ATOM 3912 N N . GLN B 1 211 ? 14.242 -12.5 -16.281 1 96.56 211 GLN B N 1
ATOM 3913 C CA . GLN B 1 211 ? 14.539 -13.875 -16.641 1 96.56 211 GLN B CA 1
ATOM 3914 C C . GLN B 1 211 ? 13.273 -14.625 -17.047 1 96.56 211 GLN B C 1
ATOM 3916 O O . GLN B 1 211 ? 13.312 -15.477 -17.938 1 96.56 211 GLN B O 1
ATOM 3921 N N . SER B 1 212 ? 12.172 -14.344 -16.391 1 97.62 212 SER B N 1
ATOM 3922 C CA . SER B 1 212 ? 10.898 -14.961 -16.734 1 97.62 212 SER B CA 1
ATOM 3923 C C . SER B 1 212 ? 10.555 -14.719 -18.203 1 97.62 212 SER B C 1
ATOM 3925 O O . SER B 1 212 ? 10.133 -15.641 -18.906 1 97.62 212 SER B O 1
ATOM 3927 N N . ARG B 1 213 ? 10.711 -13.484 -18.594 1 97.25 213 ARG B N 1
ATOM 3928 C CA . ARG B 1 213 ? 10.438 -13.156 -19.984 1 97.25 213 ARG B CA 1
ATOM 3929 C C . ARG B 1 213 ? 11.336 -13.945 -20.922 1 97.25 213 ARG B C 1
ATOM 3931 O O . ARG B 1 213 ? 10.867 -14.523 -21.906 1 97.25 213 ARG B O 1
ATOM 3938 N N . LEU B 1 214 ? 12.617 -14.008 -20.625 1 97.38 214 LEU B N 1
ATOM 3939 C CA . LEU B 1 214 ? 13.57 -14.75 -21.453 1 97.38 214 LEU B CA 1
ATOM 3940 C C . LEU B 1 214 ? 13.195 -16.219 -21.531 1 97.38 214 LEU B C 1
ATOM 3942 O O . LEU B 1 214 ? 13.234 -16.828 -22.609 1 97.38 214 LEU B O 1
ATOM 3946 N N . ASN B 1 215 ? 12.781 -16.766 -20.391 1 97.19 215 ASN B N 1
ATOM 3947 C CA . ASN B 1 215 ? 12.531 -18.203 -20.297 1 97.19 215 ASN B CA 1
ATOM 3948 C C . ASN B 1 215 ? 11.203 -18.578 -20.938 1 97.19 215 ASN B C 1
ATOM 3950 O O . ASN B 1 215 ? 10.992 -19.734 -21.312 1 97.19 215 ASN B O 1
ATOM 3954 N N . ILE B 1 216 ? 10.336 -17.672 -21.141 1 97 216 ILE B N 1
ATOM 3955 C CA . ILE B 1 216 ? 9.023 -17.969 -21.703 1 97 216 ILE B CA 1
ATOM 3956 C C . ILE B 1 216 ? 8.99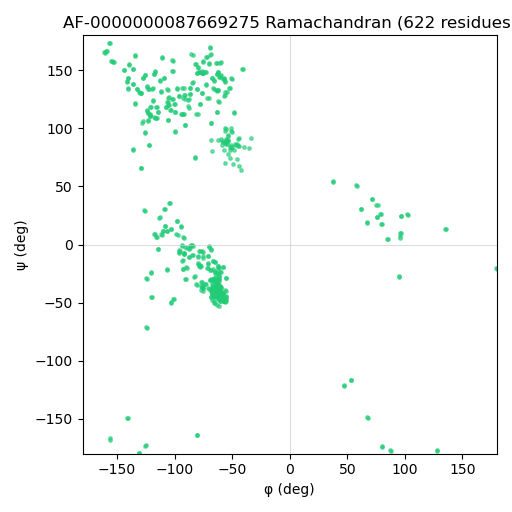2 -17.625 -23.188 1 97 216 ILE B C 1
ATOM 3958 O O . ILE B 1 216 ? 8.633 -18.469 -24.016 1 97 216 ILE B O 1
ATOM 3962 N N . VAL B 1 217 ? 9.516 -16.391 -23.516 1 96.62 217 VAL B N 1
ATOM 3963 C CA . VAL B 1 217 ? 9.273 -15.977 -24.891 1 96.62 217 VAL B CA 1
ATOM 3964 C C . VAL B 1 217 ? 10.594 -15.883 -25.656 1 96.62 217 VAL B C 1
ATOM 3966 O O . VAL B 1 217 ? 10.609 -15.602 -26.859 1 96.62 217 VAL B O 1
ATOM 3969 N N . GLY B 1 218 ? 11.695 -16.094 -24.984 1 96.25 218 GLY B N 1
ATOM 3970 C CA . GLY B 1 218 ? 12.984 -16.141 -25.656 1 96.25 218 GLY B CA 1
ATOM 3971 C C . GLY B 1 218 ? 13.633 -14.781 -25.797 1 96.25 218 GLY B C 1
ATOM 3972 O O . GLY B 1 218 ? 13.109 -13.781 -25.297 1 96.25 218 GLY B O 1
ATOM 3973 N N . ARG B 1 219 ? 14.727 -14.719 -26.406 1 95 219 ARG B N 1
ATOM 3974 C CA . ARG B 1 219 ? 15.578 -13.539 -26.5 1 95 219 ARG B CA 1
ATOM 3975 C C . ARG B 1 219 ? 15.008 -12.523 -27.484 1 95 219 ARG B C 1
ATOM 3977 O O . ARG B 1 219 ? 15.086 -11.312 -27.25 1 95 219 ARG B O 1
ATOM 3984 N N . HIS B 1 220 ? 14.461 -13 -28.609 1 94.62 220 HIS B N 1
ATOM 3985 C CA . HIS B 1 220 ? 13.922 -12.133 -29.656 1 94.62 220 HIS B CA 1
ATOM 3986 C C . HIS B 1 220 ? 12.508 -12.562 -30.047 1 94.62 220 HIS B C 1
ATOM 3988 O O . HIS B 1 220 ? 12.273 -12.938 -31.203 1 94.62 220 HIS B O 1
ATOM 3994 N N . PRO B 1 221 ? 11.695 -12.383 -29.078 1 93.88 221 PRO B N 1
ATOM 3995 C CA . PRO B 1 221 ? 10.336 -12.852 -29.359 1 93.88 221 PRO B CA 1
ATOM 3996 C C . PRO B 1 221 ? 9.594 -11.945 -30.328 1 93.88 221 PRO B C 1
ATOM 3998 O O . PRO B 1 221 ? 9.828 -10.734 -30.359 1 93.88 221 PRO B O 1
ATOM 4001 N N . ALA B 1 222 ? 8.688 -12.602 -31.125 1 95.81 222 ALA B N 1
ATOM 4002 C CA . ALA B 1 222 ? 7.746 -11.836 -31.938 1 95.81 222 ALA B CA 1
ATOM 4003 C C . ALA B 1 222 ? 6.801 -11.016 -31.078 1 95.81 222 ALA B C 1
ATOM 4005 O O . ALA B 1 222 ? 6.559 -11.367 -29.906 1 95.81 222 ALA B O 1
ATOM 4006 N N . GLN B 1 223 ? 6.266 -9.945 -31.672 1 96.31 223 GLN B N 1
ATOM 4007 C CA . GLN B 1 223 ? 5.395 -9.031 -30.953 1 96.31 223 GLN B CA 1
ATOM 4008 C C . GLN B 1 223 ? 4.148 -9.75 -30.438 1 96.31 223 GLN B C 1
ATOM 4010 O O . GLN B 1 223 ? 3.695 -9.492 -29.312 1 96.31 223 GLN B O 1
ATOM 4015 N N . ASP B 1 224 ? 3.615 -10.586 -31.219 1 96.12 224 ASP B N 1
ATOM 4016 C CA . ASP B 1 224 ? 2.395 -11.281 -30.828 1 96.12 224 ASP B CA 1
ATOM 4017 C C . ASP B 1 224 ? 2.635 -12.18 -29.609 1 96.12 224 ASP B C 1
ATOM 4019 O O . ASP B 1 224 ? 1.763 -12.312 -28.75 1 96.12 224 ASP B O 1
ATOM 4023 N N . LEU B 1 225 ? 3.766 -12.805 -29.578 1 96 225 LEU B N 1
ATOM 4024 C CA . LEU B 1 225 ? 4.109 -13.656 -28.438 1 96 225 LEU B CA 1
ATOM 4025 C C . LEU B 1 225 ? 4.301 -12.82 -27.172 1 96 225 LEU B C 1
ATOM 4027 O O . LEU B 1 225 ? 3.885 -13.234 -26.094 1 96 225 LEU B O 1
ATOM 4031 N N . ARG B 1 226 ? 4.922 -11.656 -27.328 1 97.31 226 ARG B N 1
ATOM 4032 C CA . ARG B 1 226 ? 5.062 -10.734 -26.203 1 97.31 226 ARG B CA 1
ATOM 4033 C C . ARG B 1 226 ? 3.701 -10.352 -25.641 1 97.31 226 ARG B C 1
ATOM 4035 O O . ARG B 1 226 ? 3.496 -10.391 -24.422 1 97.31 226 ARG B O 1
ATOM 4042 N N . GLU B 1 227 ? 2.822 -10.039 -26.531 1 97.44 227 GLU B N 1
ATOM 4043 C CA . GLU B 1 227 ? 1.493 -9.609 -26.109 1 97.44 227 GLU B CA 1
ATOM 4044 C C . GLU B 1 227 ? 0.718 -10.75 -25.453 1 97.44 227 GLU B C 1
ATOM 4046 O O . GLU B 1 227 ? 0.023 -10.539 -24.453 1 97.44 227 GLU B O 1
ATOM 4051 N N . ALA B 1 228 ? 0.906 -11.914 -26 1 97.56 228 ALA B N 1
ATOM 4052 C CA . ALA B 1 228 ? 0.163 -13.078 -25.516 1 97.56 228 ALA B CA 1
ATOM 4053 C C . ALA B 1 228 ? 0.542 -13.406 -24.062 1 97.56 228 ALA B C 1
ATOM 4055 O O . ALA B 1 228 ? -0.29 -13.883 -23.297 1 97.56 228 ALA B O 1
ATOM 4056 N N . PHE B 1 229 ? 1.761 -13.062 -23.703 1 98.44 229 PHE B N 1
ATOM 4057 C CA . PHE B 1 229 ? 2.23 -13.445 -22.375 1 98.44 229 PHE B CA 1
ATOM 4058 C C . PHE B 1 229 ? 2.355 -12.227 -21.469 1 98.44 229 PHE B C 1
ATOM 4060 O O . PHE B 1 229 ? 2.984 -12.297 -20.406 1 98.44 229 PHE B O 1
ATOM 4067 N N . SER B 1 230 ? 1.796 -11.062 -21.922 1 98.81 230 SER B N 1
ATOM 4068 C CA . SER B 1 230 ? 1.721 -9.883 -21.062 1 98.81 230 SER B CA 1
ATOM 4069 C C . SER B 1 230 ? 0.379 -9.805 -20.344 1 98.81 230 SER B C 1
ATOM 4071 O O . SER B 1 230 ? -0.649 -9.523 -20.969 1 98.81 230 SER B O 1
ATOM 4073 N N . VAL B 1 231 ? 0.429 -9.969 -19.047 1 98.88 231 VAL B N 1
ATOM 4074 C CA . VAL B 1 231 ? -0.771 -10.156 -18.234 1 98.88 231 VAL B CA 1
ATOM 4075 C C . VAL B 1 231 ? -1.685 -8.938 -18.375 1 98.88 231 VAL B C 1
ATOM 4077 O O . VAL B 1 231 ? -2.898 -9.086 -18.531 1 98.88 231 VAL B O 1
ATOM 4080 N N . GLU B 1 232 ? -1.13 -7.684 -18.281 1 98.81 232 GLU B N 1
ATOM 4081 C CA . GLU B 1 232 ? -1.912 -6.453 -18.25 1 98.81 232 GLU B CA 1
ATOM 4082 C C . GLU B 1 232 ? -2.715 -6.27 -19.531 1 98.81 232 GLU B C 1
ATOM 4084 O O . GLU B 1 232 ? -3.73 -5.574 -19.547 1 98.81 232 GLU B O 1
ATOM 4089 N N . ARG B 1 233 ? -2.326 -7 -20.609 1 98.38 233 ARG B N 1
ATOM 4090 C CA . ARG B 1 233 ? -3.006 -6.887 -21.906 1 98.38 233 ARG B CA 1
ATOM 4091 C C . ARG B 1 233 ? -4.297 -7.699 -21.906 1 98.38 233 ARG B C 1
ATOM 4093 O O . ARG B 1 233 ? -5.129 -7.535 -22.812 1 98.38 233 ARG B O 1
ATOM 4100 N N . HIS B 1 234 ? -4.48 -8.484 -20.938 1 98.69 234 HIS B N 1
ATOM 4101 C CA . HIS B 1 234 ? -5.609 -9.406 -20.938 1 98.69 234 HIS B CA 1
ATOM 4102 C C . HIS B 1 234 ? -6.641 -9.016 -19.891 1 98.69 234 HIS B C 1
ATOM 4104 O O . HIS B 1 234 ? -7.598 -9.758 -19.641 1 98.69 234 HIS B O 1
ATOM 4110 N N . VAL B 1 235 ? -6.469 -7.844 -19.266 1 98.88 235 VAL B N 1
ATOM 4111 C CA . VAL B 1 235 ? -7.438 -7.352 -18.297 1 98.88 235 VAL B CA 1
ATOM 4112 C C . VAL B 1 235 ? -8.727 -6.941 -19 1 98.88 235 VAL B C 1
ATOM 4114 O O . VAL B 1 235 ? -8.68 -6.23 -20.016 1 98.88 235 VAL B O 1
ATOM 4117 N N . THR B 1 236 ? -9.828 -7.469 -18.578 1 98.44 236 THR B N 1
ATOM 4118 C CA . THR B 1 236 ? -11.156 -7.121 -19.047 1 98.44 236 THR B CA 1
ATOM 4119 C C . THR B 1 236 ? -12.102 -6.863 -17.891 1 98.44 236 THR B C 1
ATOM 4121 O O . THR B 1 236 ? -11.703 -6.949 -16.719 1 98.44 236 THR B O 1
ATOM 4124 N N . ARG B 1 237 ? -13.344 -6.555 -18.188 1 98 237 ARG B N 1
ATOM 4125 C CA . ARG B 1 237 ? -14.359 -6.316 -17.172 1 98 237 ARG B CA 1
ATOM 4126 C C . ARG B 1 237 ? -14.664 -7.598 -16.391 1 98 237 ARG B C 1
ATOM 4128 O O . ARG B 1 237 ? -15.281 -7.555 -15.328 1 98 237 ARG B O 1
ATOM 4135 N N . ASP B 1 238 ? -14.203 -8.789 -16.938 1 97.5 238 ASP B N 1
ATOM 4136 C CA . ASP B 1 238 ? -14.492 -10.07 -16.312 1 97.5 238 ASP B CA 1
ATOM 4137 C C . ASP B 1 238 ? -13.344 -10.516 -15.398 1 97.5 238 ASP B C 1
ATOM 4139 O O . ASP B 1 238 ? -13.438 -11.539 -14.727 1 97.5 238 ASP B O 1
ATOM 4143 N N . THR B 1 239 ? -12.266 -9.727 -15.438 1 98.75 239 THR B N 1
ATOM 4144 C CA . THR B 1 239 ? -11.148 -10.016 -14.539 1 98.75 239 THR B CA 1
ATOM 4145 C C . THR B 1 239 ? -11.578 -9.898 -13.078 1 98.75 239 THR B C 1
ATOM 4147 O O . THR B 1 239 ? -12.305 -8.977 -12.711 1 98.75 239 THR B O 1
ATOM 4150 N N . PRO B 1 240 ? -11.227 -10.898 -12.234 1 98.81 240 PRO B N 1
ATOM 4151 C CA . PRO B 1 240 ? -11.586 -10.797 -10.82 1 98.81 240 PRO B CA 1
ATOM 4152 C C . PRO B 1 240 ? -10.805 -9.711 -10.086 1 98.81 240 PRO B C 1
ATOM 4154 O O . PRO B 1 240 ? -9.852 -9.156 -10.633 1 98.81 240 PRO B O 1
ATOM 4157 N N . PRO B 1 241 ? -11.203 -9.375 -8.828 1 98.88 241 PRO B N 1
ATOM 4158 C CA . PRO B 1 241 ? -10.383 -8.469 -8.023 1 98.88 241 PRO B CA 1
ATOM 4159 C C . PRO B 1 241 ? -8.945 -8.961 -7.859 1 98.88 241 PRO B C 1
ATOM 4161 O O . PRO B 1 241 ? -8.719 -10.164 -7.699 1 98.88 241 PRO B O 1
ATOM 4164 N N . ILE B 1 242 ? -7.988 -8.016 -7.914 1 98.94 242 ILE B N 1
ATOM 4165 C CA . ILE B 1 242 ? -6.578 -8.391 -7.805 1 98.94 242 ILE B CA 1
ATOM 4166 C C . ILE B 1 242 ? -5.891 -7.496 -6.773 1 98.94 242 ILE B C 1
ATOM 4168 O O . ILE B 1 242 ? -6.078 -6.277 -6.777 1 98.94 242 ILE B O 1
ATOM 4172 N N . PHE B 1 243 ? -5.176 -8.141 -5.883 1 98.94 243 PHE B N 1
ATOM 4173 C CA . PHE B 1 243 ? -4.297 -7.512 -4.902 1 98.94 243 PHE B CA 1
ATOM 4174 C C . PHE B 1 243 ? -2.852 -7.523 -5.383 1 98.94 243 PHE B C 1
ATOM 4176 O O . PHE B 1 243 ? -2.361 -8.547 -5.863 1 98.94 243 PHE B O 1
ATOM 4183 N N . LEU B 1 244 ? -2.154 -6.34 -5.246 1 99 244 LEU B N 1
ATOM 4184 C CA . LEU B 1 244 ? -0.763 -6.234 -5.668 1 99 244 LEU B CA 1
ATOM 4185 C C . LEU B 1 244 ? 0.12 -5.773 -4.512 1 99 244 LEU B C 1
ATOM 4187 O O . LEU B 1 244 ? -0.26 -4.875 -3.756 1 99 244 LEU B O 1
ATOM 4191 N N . ALA B 1 245 ? 1.256 -6.383 -4.332 1 98.94 245 ALA B N 1
ATOM 4192 C CA . ALA B 1 245 ? 2.297 -5.902 -3.426 1 98.94 245 ALA B CA 1
ATOM 4193 C C . ALA B 1 245 ? 3.676 -6.004 -4.07 1 98.94 245 ALA B C 1
ATOM 4195 O O . ALA B 1 245 ? 3.971 -6.98 -4.766 1 98.94 245 ALA B O 1
ATOM 4196 N N . HIS B 1 246 ? 4.508 -5.008 -3.908 1 98.94 246 HIS B N 1
ATOM 4197 C CA . HIS B 1 246 ? 5.824 -4.895 -4.527 1 98.94 246 HIS B CA 1
ATOM 4198 C C . HIS B 1 246 ? 6.75 -4.008 -3.701 1 98.94 246 HIS B C 1
ATOM 4200 O O . HIS B 1 246 ? 6.297 -3.322 -2.779 1 98.94 246 HIS B O 1
ATOM 4206 N N . ALA B 1 247 ? 8.016 -4.168 -3.869 1 98.81 247 ALA B N 1
ATOM 4207 C CA . ALA B 1 247 ? 8.977 -3.264 -3.246 1 98.81 247 ALA B CA 1
ATOM 4208 C C . ALA B 1 247 ? 9.641 -2.365 -4.289 1 98.81 247 ALA B C 1
ATOM 4210 O O . ALA B 1 247 ? 9.961 -2.814 -5.391 1 98.81 247 ALA B O 1
ATOM 4211 N N . LEU B 1 248 ? 9.891 -1.162 -3.939 1 98.56 248 LEU B N 1
ATOM 4212 C CA . LEU B 1 248 ? 10.445 -0.173 -4.855 1 98.56 248 LEU B CA 1
ATOM 4213 C C . LEU B 1 248 ? 11.867 -0.544 -5.254 1 98.56 248 LEU B C 1
ATOM 4215 O O . LEU B 1 248 ? 12.305 -0.24 -6.367 1 98.56 248 LEU B O 1
ATOM 4219 N N . ASP B 1 249 ? 12.508 -1.188 -4.379 1 98.06 249 ASP B N 1
ATOM 4220 C CA . ASP B 1 249 ? 13.93 -1.432 -4.605 1 98.06 249 ASP B CA 1
ATOM 4221 C C . ASP B 1 249 ? 14.156 -2.828 -5.18 1 98.06 249 ASP B C 1
ATOM 4223 O O . ASP B 1 249 ? 15.258 -3.377 -5.062 1 98.06 249 ASP B O 1
ATOM 4227 N N . ASP B 1 250 ? 13.156 -3.439 -5.77 1 98.5 250 ASP B N 1
ATOM 4228 C CA . ASP B 1 250 ? 13.289 -4.734 -6.43 1 98.5 250 ASP B CA 1
ATOM 4229 C C . ASP B 1 250 ? 14.242 -4.648 -7.621 1 98.5 250 ASP B C 1
ATOM 4231 O O . ASP B 1 250 ? 13.945 -3.986 -8.617 1 98.5 250 ASP B O 1
ATOM 4235 N N . PRO B 1 251 ? 15.391 -5.324 -7.566 1 97.94 251 PRO B N 1
ATOM 4236 C CA . PRO B 1 251 ? 16.375 -5.219 -8.656 1 97.94 251 PRO B CA 1
ATOM 4237 C C . PRO B 1 251 ? 16.078 -6.18 -9.805 1 97.94 251 PRO B C 1
ATOM 4239 O O . PRO B 1 251 ? 16.734 -6.113 -10.852 1 97.94 251 PRO B O 1
ATOM 4242 N N . ILE B 1 252 ? 15.125 -7.082 -9.594 1 98.38 252 ILE B N 1
ATOM 4243 C CA . ILE B 1 252 ? 14.891 -8.164 -10.547 1 98.38 252 ILE B CA 1
ATOM 4244 C C . ILE B 1 252 ? 13.656 -7.852 -11.383 1 98.38 252 ILE B C 1
ATOM 4246 O O . ILE B 1 252 ? 13.688 -7.953 -12.617 1 98.38 252 ILE B O 1
ATOM 4250 N N . VAL B 1 253 ? 12.617 -7.5 -10.727 1 98.81 253 VAL B N 1
ATOM 4251 C CA . VAL B 1 253 ? 11.383 -7.086 -11.391 1 98.81 253 VAL B CA 1
ATOM 4252 C C . VAL B 1 253 ? 11.07 -5.637 -11.031 1 98.81 253 VAL B C 1
ATOM 4254 O O . VAL B 1 253 ? 10.617 -5.348 -9.922 1 98.81 253 VAL B O 1
ATOM 4257 N N . PRO B 1 254 ? 11.227 -4.762 -12.023 1 98.56 254 PRO B N 1
ATOM 4258 C CA . PRO B 1 254 ? 10.906 -3.367 -11.719 1 98.56 254 PRO B CA 1
ATOM 4259 C C . PRO B 1 254 ? 9.477 -3.186 -11.219 1 98.56 254 PRO B C 1
ATOM 4261 O O . PRO B 1 254 ? 8.555 -3.836 -11.719 1 98.56 254 PRO B O 1
ATOM 4264 N N . VAL B 1 255 ? 9.273 -2.281 -10.242 1 98.75 255 VAL B N 1
ATOM 4265 C CA . VAL B 1 255 ? 7.977 -2.037 -9.617 1 98.75 255 VAL B CA 1
ATOM 4266 C C . VAL B 1 255 ? 6.957 -1.634 -10.68 1 98.75 255 VAL B C 1
ATOM 4268 O O . VAL B 1 255 ? 5.75 -1.809 -10.492 1 98.75 255 VAL B O 1
ATOM 4271 N N . ASP B 1 256 ? 7.383 -1.204 -11.82 1 98.69 256 ASP B N 1
ATOM 4272 C CA . ASP B 1 256 ? 6.516 -0.772 -12.914 1 98.69 256 ASP B CA 1
ATOM 4273 C C . ASP B 1 256 ? 5.625 -1.916 -13.391 1 98.69 256 ASP B C 1
ATOM 4275 O O . ASP B 1 256 ? 4.52 -1.684 -13.883 1 98.69 256 ASP B O 1
ATOM 4279 N N . HIS B 1 257 ? 6.082 -3.154 -13.227 1 98.94 257 HIS B N 1
ATOM 4280 C CA . HIS B 1 257 ? 5.215 -4.289 -13.516 1 98.94 257 HIS B CA 1
ATOM 4281 C C . HIS B 1 257 ? 3.914 -4.211 -12.727 1 98.94 257 HIS B C 1
ATOM 4283 O O . HIS B 1 257 ? 2.828 -4.27 -13.312 1 98.94 257 HIS B O 1
ATOM 4289 N N . SER B 1 258 ? 4.023 -3.979 -11.461 1 98.94 258 SER B N 1
ATOM 4290 C CA . SER B 1 258 ? 2.844 -3.883 -10.609 1 98.94 258 SER B CA 1
ATOM 4291 C C . SER B 1 258 ? 2.055 -2.611 -10.898 1 98.94 258 SER B C 1
ATOM 4293 O O . SER B 1 258 ? 0.822 -2.623 -10.891 1 98.94 258 SER B O 1
ATOM 4295 N N . LEU B 1 259 ? 2.752 -1.529 -11.164 1 98.81 259 LEU B N 1
ATOM 4296 C CA . LEU B 1 259 ? 2.068 -0.27 -11.438 1 98.81 259 LEU B CA 1
ATOM 4297 C C . LEU B 1 259 ? 1.293 -0.345 -12.75 1 98.81 259 LEU B C 1
ATOM 4299 O O . LEU B 1 259 ? 0.186 0.188 -12.852 1 98.81 259 LEU B O 1
ATOM 4303 N N . MET B 1 260 ? 1.855 -1.043 -13.734 1 98.62 260 MET B N 1
ATOM 4304 C CA . MET B 1 260 ? 1.158 -1.235 -15 1 98.62 260 MET B CA 1
ATOM 4305 C C . MET B 1 260 ? -0.096 -2.082 -14.812 1 98.62 260 MET B C 1
ATOM 4307 O O . MET B 1 260 ? -1.146 -1.782 -15.383 1 98.62 260 MET B O 1
ATOM 4311 N N . MET B 1 261 ? 0.069 -3.119 -14.062 1 98.94 261 MET B N 1
ATOM 4312 C CA . MET B 1 261 ? -1.085 -3.967 -13.781 1 98.94 261 MET B CA 1
ATOM 4313 C C . MET B 1 261 ? -2.166 -3.186 -13.039 1 98.94 261 MET B C 1
ATOM 4315 O O . MET B 1 261 ? -3.344 -3.256 -13.398 1 98.94 261 MET B O 1
ATOM 4319 N N . PHE B 1 262 ? -1.774 -2.453 -12.023 1 98.94 262 PHE B N 1
ATOM 4320 C CA . PHE B 1 262 ? -2.693 -1.628 -11.242 1 98.94 262 PHE B CA 1
ATOM 4321 C C . PHE B 1 262 ? -3.455 -0.666 -12.148 1 98.94 262 PHE B C 1
ATOM 4323 O O . PHE B 1 262 ? -4.676 -0.53 -12.031 1 98.94 262 PHE B O 1
ATOM 4330 N N . GLN B 1 263 ? -2.779 -0.043 -13.047 1 98.62 263 GLN B N 1
ATOM 4331 C CA . GLN B 1 263 ? -3.406 0.908 -13.961 1 98.62 263 GLN B CA 1
ATOM 4332 C C . GLN B 1 263 ? -4.395 0.208 -14.891 1 98.62 263 GLN B C 1
ATOM 4334 O O . GLN B 1 263 ? -5.48 0.729 -15.156 1 98.62 263 GLN B O 1
ATOM 4339 N N . ALA B 1 264 ? -3.996 -0.959 -15.438 1 98.88 264 ALA B N 1
ATOM 4340 C CA . ALA B 1 264 ? -4.898 -1.718 -16.297 1 98.88 264 ALA B CA 1
ATOM 4341 C C . ALA B 1 264 ? -6.184 -2.084 -15.57 1 98.88 264 ALA B C 1
ATOM 4343 O O . ALA B 1 264 ? -7.277 -1.993 -16.125 1 98.88 264 ALA B O 1
ATOM 4344 N N . LEU B 1 265 ? -6.051 -2.482 -14.328 1 98.94 265 LEU B N 1
ATOM 4345 C CA . LEU B 1 265 ? -7.203 -2.852 -13.508 1 98.94 265 LEU B CA 1
ATOM 4346 C C . LEU B 1 265 ? -8.102 -1.646 -13.266 1 98.94 265 LEU B C 1
ATOM 4348 O O . LEU B 1 265 ? -9.32 -1.74 -13.398 1 98.94 265 LEU B O 1
ATOM 4352 N N . ARG B 1 266 ? -7.496 -0.522 -12.945 1 98.62 266 ARG B N 1
ATOM 4353 C CA . ARG B 1 266 ? -8.266 0.699 -12.719 1 98.62 266 ARG B CA 1
ATOM 4354 C C . ARG B 1 266 ? -9.031 1.101 -13.977 1 98.62 266 ARG B C 1
ATOM 4356 O O . ARG B 1 266 ? -10.211 1.453 -13.898 1 98.62 266 ARG B O 1
ATOM 4363 N N . THR B 1 267 ? -8.352 1.019 -15.062 1 98.31 267 THR B N 1
ATOM 4364 C CA . THR B 1 267 ? -8.961 1.413 -16.328 1 98.31 267 THR B CA 1
ATOM 4365 C C . THR B 1 267 ? -10.164 0.533 -16.656 1 98.31 267 THR B C 1
ATOM 4367 O O . THR B 1 267 ? -11.164 1.014 -17.188 1 98.31 267 THR B O 1
ATOM 4370 N N . ALA B 1 268 ? -10.094 -0.71 -16.281 1 98.69 268 ALA B N 1
ATOM 4371 C CA . ALA B 1 268 ? -11.156 -1.666 -16.594 1 98.69 268 ALA B CA 1
ATOM 4372 C C . ALA B 1 268 ? -12.242 -1.639 -15.523 1 98.69 268 ALA B C 1
ATOM 4374 O O . ALA B 1 268 ? -13.25 -2.346 -15.633 1 98.69 268 ALA B O 1
ATOM 4375 N N . GLY B 1 269 ? -12.062 -0.852 -14.461 1 98.19 269 GLY B N 1
ATOM 4376 C CA . GLY B 1 269 ? -13.039 -0.764 -13.391 1 98.19 269 GLY B CA 1
ATOM 4377 C C . GLY B 1 269 ? -13.023 -1.968 -12.469 1 98.19 269 GLY B C 1
ATOM 4378 O O . GLY B 1 269 ? -14.039 -2.289 -11.836 1 98.19 269 GLY B O 1
ATOM 4379 N N . ILE B 1 270 ? -11.898 -2.678 -12.398 1 98.81 270 ILE B N 1
ATOM 4380 C CA . ILE B 1 270 ? -11.766 -3.865 -11.562 1 98.81 270 ILE B CA 1
ATOM 4381 C C . ILE B 1 270 ? -11.359 -3.457 -10.148 1 98.81 270 ILE B C 1
ATOM 4383 O O . ILE B 1 270 ? -10.477 -2.619 -9.969 1 98.81 270 ILE B O 1
ATOM 4387 N N . GLU B 1 271 ? -12.023 -4.039 -9.109 1 98.44 271 GLU B N 1
ATOM 4388 C CA . GLU B 1 271 ? -11.594 -3.848 -7.727 1 98.44 271 GLU B CA 1
ATOM 4389 C C . GLU B 1 271 ? -10.141 -4.277 -7.535 1 98.44 271 GLU B C 1
ATOM 4391 O O . GLU B 1 271 ? -9.742 -5.348 -7.988 1 98.44 271 GLU B O 1
ATOM 4396 N N . THR B 1 272 ? -9.375 -3.381 -6.957 1 98.81 272 THR B N 1
ATOM 4397 C CA . THR B 1 272 ? -7.957 -3.668 -6.801 1 98.81 272 THR B CA 1
ATOM 4398 C C . THR B 1 272 ? -7.379 -2.914 -5.605 1 98.81 272 THR B C 1
ATOM 4400 O O . THR B 1 272 ? -8.016 -2 -5.078 1 98.81 272 THR B O 1
ATOM 4403 N N . GLU B 1 273 ? -6.324 -3.393 -5.082 1 98.88 273 GLU B N 1
ATOM 4404 C CA . GLU B 1 273 ? -5.516 -2.836 -4.004 1 98.88 273 GLU B CA 1
ATOM 4405 C C . GLU B 1 273 ? -4.027 -3.039 -4.273 1 98.88 273 GLU B C 1
ATOM 4407 O O . GLU B 1 273 ? -3.619 -4.09 -4.777 1 98.88 273 GLU B O 1
ATOM 4412 N N . ILE B 1 274 ? -3.242 -1.966 -4.059 1 98.94 274 ILE B N 1
ATOM 4413 C CA . ILE B 1 274 ? -1.812 -2.088 -4.316 1 98.94 274 ILE B CA 1
ATOM 4414 C C . ILE B 1 274 ? -1.024 -1.519 -3.141 1 98.94 274 ILE B C 1
ATOM 4416 O O . ILE B 1 274 ? -1.387 -0.476 -2.59 1 98.94 274 ILE B O 1
ATOM 4420 N N . HIS B 1 275 ? -0.043 -2.215 -2.709 1 98.94 275 HIS B N 1
ATOM 4421 C CA . HIS B 1 275 ? 0.916 -1.803 -1.689 1 98.94 275 HIS B CA 1
ATOM 4422 C C . HIS B 1 275 ? 2.342 -1.831 -2.23 1 98.94 275 HIS B C 1
ATOM 4424 O O . HIS B 1 275 ? 2.877 -2.902 -2.521 1 98.94 275 HIS B O 1
ATOM 4430 N N . VAL B 1 276 ? 2.949 -0.641 -2.373 1 98.94 276 VAL B N 1
ATOM 4431 C CA . VAL B 1 276 ? 4.344 -0.516 -2.783 1 98.94 276 VAL B CA 1
ATOM 4432 C C . VAL B 1 276 ? 5.203 -0.114 -1.585 1 98.94 276 VAL B C 1
ATOM 4434 O O . VAL B 1 276 ? 5.121 1.021 -1.109 1 98.94 276 VAL B O 1
ATOM 4437 N N . PHE B 1 277 ? 5.961 -1.062 -1.106 1 98.94 277 PHE B N 1
ATOM 4438 C CA . PHE B 1 277 ? 6.852 -0.844 0.027 1 98.94 277 PHE B CA 1
ATOM 4439 C C . PHE B 1 277 ? 8.141 -0.164 -0.421 1 98.94 277 PHE B C 1
ATOM 4441 O O . PHE B 1 277 ? 8.625 -0.408 -1.528 1 98.94 277 PHE B O 1
ATOM 4448 N N . GLN B 1 278 ? 8.68 0.649 0.473 1 98.75 278 GLN B N 1
ATOM 4449 C CA . GLN B 1 278 ? 9.938 1.33 0.184 1 98.75 278 GLN B CA 1
ATOM 4450 C C . GLN B 1 278 ? 11.062 0.329 -0.045 1 98.75 278 GLN B C 1
ATOM 4452 O O . GLN B 1 278 ? 11.891 0.512 -0.939 1 98.75 278 GLN B O 1
ATOM 4457 N N . SER B 1 279 ? 11.039 -0.708 0.827 1 97.81 279 SER B N 1
ATOM 4458 C CA . SER B 1 279 ? 12.156 -1.648 0.832 1 97.81 279 SER B CA 1
ATOM 4459 C C . SER B 1 279 ? 11.672 -3.078 1.054 1 97.81 279 SER B C 1
ATOM 4461 O O . SER B 1 279 ? 10.758 -3.314 1.844 1 97.81 279 SER B O 1
ATOM 4463 N N . GLY B 1 280 ? 12.258 -3.98 0.343 1 97.56 280 GLY B N 1
ATOM 4464 C CA . GLY B 1 280 ? 12.008 -5.402 0.485 1 97.56 280 GLY B CA 1
ATOM 4465 C C . GLY B 1 280 ? 12.82 -6.258 -0.469 1 97.56 280 GLY B C 1
ATOM 4466 O O . GLY B 1 280 ? 13.016 -7.449 -0.232 1 97.56 280 GLY B O 1
ATOM 4467 N N . GLY B 1 281 ? 13.258 -5.578 -1.525 1 97.88 281 GLY B N 1
ATOM 4468 C CA . GLY B 1 281 ? 13.945 -6.332 -2.566 1 97.88 281 GLY B CA 1
ATOM 4469 C C . GLY B 1 281 ? 13.023 -7.277 -3.318 1 97.88 281 GLY B C 1
ATOM 4470 O O . GLY B 1 281 ? 11.875 -6.934 -3.613 1 97.88 281 GLY B O 1
ATOM 4471 N N . HIS B 1 282 ? 13.602 -8.406 -3.785 1 98 282 HIS B N 1
ATOM 4472 C CA . HIS B 1 282 ? 12.859 -9.422 -4.527 1 98 282 HIS B CA 1
ATOM 4473 C C . HIS B 1 282 ? 12.836 -10.75 -3.773 1 98 282 HIS B C 1
ATOM 4475 O O . HIS B 1 282 ? 13.773 -11.062 -3.041 1 98 282 HIS B O 1
ATOM 4481 N N . GLY B 1 283 ? 11.797 -11.492 -3.939 1 97.81 283 GLY B N 1
ATOM 4482 C CA . GLY B 1 283 ? 11.742 -12.836 -3.391 1 97.81 283 GLY B CA 1
ATOM 4483 C C . GLY B 1 283 ? 11.602 -12.859 -1.881 1 97.81 283 GLY B C 1
ATOM 4484 O O . GLY B 1 283 ? 12.234 -13.68 -1.206 1 97.81 283 GLY B O 1
ATOM 4485 N N . TRP B 1 284 ? 10.844 -11.984 -1.361 1 97.12 284 TRP B N 1
ATOM 4486 C CA . TRP B 1 284 ? 10.812 -11.82 0.089 1 97.12 284 TRP B CA 1
ATOM 4487 C C . TRP B 1 284 ? 9.852 -12.812 0.727 1 97.12 284 TRP B C 1
ATOM 4489 O O . TRP B 1 284 ? 9.773 -12.914 1.953 1 97.12 284 TRP B O 1
ATOM 4499 N N . GLY B 1 285 ? 9.172 -13.648 0.014 1 96.88 285 GLY B N 1
ATOM 4500 C CA . GLY B 1 285 ? 8.273 -14.617 0.625 1 96.88 285 GLY B CA 1
ATOM 4501 C C . GLY B 1 285 ? 7.367 -14.016 1.683 1 96.88 285 GLY B C 1
ATOM 4502 O O . GLY B 1 285 ? 6.688 -13.016 1.428 1 96.88 285 GLY B O 1
ATOM 4503 N N . MET B 1 286 ? 7.508 -14.578 2.889 1 97.06 286 MET B N 1
ATOM 4504 C CA . MET B 1 286 ? 6.656 -14.086 3.967 1 97.06 286 MET B CA 1
ATOM 4505 C C . MET B 1 286 ? 7.297 -12.875 4.648 1 97.06 286 MET B C 1
ATOM 4507 O O . MET B 1 286 ? 6.723 -12.312 5.582 1 97.06 286 MET B O 1
ATOM 4511 N N . GLY B 1 287 ? 8.422 -12.469 4.246 1 94.81 287 GLY B N 1
ATOM 4512 C CA . GLY B 1 287 ? 9.109 -11.32 4.816 1 94.81 287 GLY B CA 1
ATOM 4513 C C . GLY B 1 287 ? 9.82 -11.641 6.121 1 94.81 287 GLY B C 1
ATOM 4514 O O . GLY B 1 287 ? 10.008 -10.758 6.961 1 94.81 287 GLY B O 1
ATOM 4515 N N . LYS B 1 288 ? 10.203 -12.828 6.348 1 88.69 288 LYS B N 1
ATOM 4516 C CA . LYS B 1 288 ? 10.797 -13.258 7.613 1 88.69 288 LYS B CA 1
ATOM 4517 C C . LYS B 1 288 ? 12.047 -12.438 7.93 1 88.69 288 LYS B C 1
ATOM 4519 O O . LYS B 1 288 ? 12.242 -12.016 9.07 1 88.69 288 LYS B O 1
ATOM 4524 N N . THR B 1 289 ? 12.867 -12.188 6.938 1 90.38 289 THR B N 1
ATOM 4525 C CA . THR B 1 289 ? 14.102 -11.445 7.164 1 90.38 289 THR B CA 1
ATOM 4526 C C . THR B 1 289 ? 14 -10.031 6.605 1 90.38 289 THR B C 1
ATOM 4528 O O . THR B 1 289 ? 15.008 -9.336 6.469 1 90.38 289 THR B O 1
ATOM 4531 N N . ARG B 1 290 ? 12.82 -9.664 6.262 1 93.75 290 ARG B N 1
ATOM 4532 C CA . ARG B 1 290 ? 12.539 -8.352 5.68 1 93.75 290 ARG B CA 1
ATOM 4533 C C . ARG B 1 290 ? 11.289 -7.738 6.301 1 93.75 290 ARG B C 1
ATOM 4535 O O . ARG B 1 290 ? 10.234 -7.676 5.66 1 93.75 290 ARG B O 1
ATOM 4542 N N . PRO B 1 291 ? 11.477 -7.164 7.43 1 92.19 291 PRO B N 1
ATOM 4543 C CA . 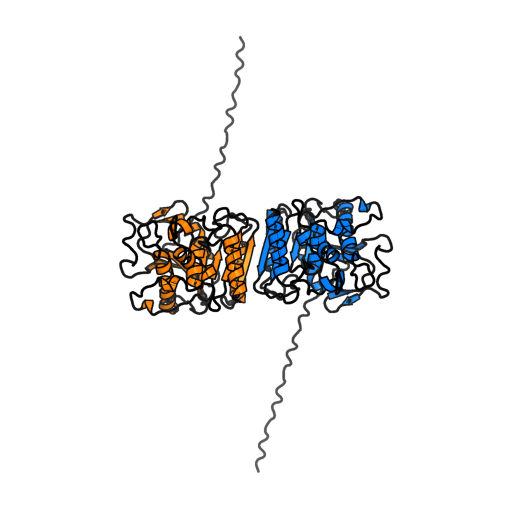PRO B 1 291 ? 10.32 -6.691 8.195 1 92.19 291 PRO B CA 1
ATOM 4544 C C . PRO B 1 291 ? 9.492 -5.656 7.438 1 92.19 291 PRO B C 1
ATOM 4546 O O . PRO B 1 291 ? 8.281 -5.559 7.648 1 92.19 291 PRO B O 1
ATOM 4549 N N . ALA B 1 292 ? 10.078 -4.977 6.508 1 94.69 292 ALA B N 1
ATOM 4550 C CA . ALA B 1 292 ? 9.422 -3.883 5.805 1 94.69 292 ALA B CA 1
ATOM 4551 C C . ALA B 1 292 ? 8.234 -4.391 4.98 1 94.69 292 ALA B C 1
ATOM 4553 O O . ALA B 1 292 ? 7.289 -3.645 4.719 1 94.69 292 ALA B O 1
ATOM 4554 N N . VAL B 1 293 ? 8.25 -5.656 4.613 1 97.62 293 VAL B N 1
ATOM 4555 C CA . VAL B 1 293 ? 7.219 -6.168 3.715 1 97.62 293 VAL B CA 1
ATOM 4556 C C . VAL B 1 293 ? 6.387 -7.223 4.438 1 97.62 293 VAL B C 1
ATOM 4558 O O . VAL B 1 293 ? 5.512 -7.852 3.832 1 97.62 293 VAL B O 1
ATOM 4561 N N . ARG B 1 294 ? 6.551 -7.469 5.691 1 96.69 294 ARG B N 1
ATOM 4562 C CA . ARG B 1 294 ? 5.984 -8.602 6.414 1 96.69 294 ARG B CA 1
ATOM 4563 C C . ARG B 1 294 ? 4.473 -8.477 6.531 1 96.69 294 ARG B C 1
ATOM 4565 O O . ARG B 1 294 ? 3.773 -9.477 6.734 1 96.69 294 ARG B O 1
ATOM 4572 N N . SER B 1 295 ? 4.008 -7.273 6.406 1 97.44 295 SER B N 1
ATOM 4573 C CA . SER B 1 295 ? 2.594 -7.023 6.656 1 97.44 295 SER B CA 1
ATOM 4574 C C . SER B 1 295 ? 1.737 -7.453 5.469 1 97.44 295 SER B C 1
ATOM 4576 O O . SER B 1 295 ? 0.508 -7.457 5.555 1 97.44 295 SER B O 1
ATOM 4578 N N . TRP B 1 296 ? 2.318 -7.883 4.344 1 98.44 296 TRP B N 1
ATOM 4579 C CA . TRP B 1 296 ? 1.549 -8.102 3.123 1 98.44 296 TRP B CA 1
ATOM 4580 C C . TRP B 1 296 ? 0.48 -9.172 3.34 1 98.44 296 TRP B C 1
ATOM 4582 O O . TRP B 1 296 ? -0.631 -9.062 2.816 1 98.44 296 TRP B O 1
ATOM 4592 N N . ALA B 1 297 ? 0.809 -10.227 4.133 1 98.31 297 ALA B N 1
ATOM 4593 C CA . ALA B 1 297 ? -0.135 -11.328 4.301 1 98.31 297 ALA B CA 1
ATOM 4594 C C . ALA B 1 297 ? -1.365 -10.883 5.086 1 98.31 297 ALA B C 1
ATOM 4596 O O . ALA B 1 297 ? -2.49 -11.266 4.762 1 98.31 297 ALA B O 1
ATOM 4597 N N . GLN B 1 298 ? -1.148 -10.078 6.09 1 97.69 298 GLN B N 1
ATOM 4598 C CA . GLN B 1 298 ? -2.27 -9.531 6.852 1 97.69 298 GLN B CA 1
ATOM 4599 C C . GLN B 1 298 ? -3.111 -8.594 5.996 1 97.69 298 GLN B C 1
ATOM 4601 O O . GLN B 1 298 ? -4.332 -8.531 6.145 1 97.69 298 GLN B O 1
ATOM 4606 N N . LEU B 1 299 ? -2.461 -7.805 5.172 1 98.56 299 LEU B N 1
ATOM 4607 C CA . LEU B 1 299 ? -3.174 -6.934 4.246 1 98.56 299 LEU B CA 1
ATOM 4608 C C . LEU B 1 299 ? -4.062 -7.746 3.309 1 98.56 299 LEU B C 1
ATOM 4610 O O . LEU B 1 299 ? -5.211 -7.379 3.064 1 98.56 299 LEU B O 1
ATOM 4614 N N . VAL B 1 300 ? -3.561 -8.859 2.816 1 98.75 300 VAL B N 1
ATOM 4615 C CA . VAL B 1 300 ? -4.348 -9.734 1.953 1 98.75 300 VAL B CA 1
ATOM 4616 C C . VAL B 1 300 ? -5.535 -10.297 2.73 1 98.75 300 VAL B C 1
ATOM 4618 O O . VAL B 1 300 ? -6.652 -10.359 2.213 1 98.75 300 VAL B O 1
ATOM 4621 N N . GLU B 1 301 ? -5.289 -10.727 3.967 1 98 301 GLU B N 1
ATOM 4622 C CA . GLU B 1 301 ? -6.371 -11.266 4.785 1 98 301 GLU B CA 1
ATOM 4623 C C . GLU B 1 301 ? -7.504 -10.258 4.934 1 98 301 GLU B C 1
ATOM 4625 O O . GLU B 1 301 ? -8.672 -10.602 4.746 1 98 301 GLU B O 1
ATOM 4630 N N . THR B 1 302 ? -7.152 -9.039 5.277 1 97.56 302 THR B N 1
ATOM 4631 C CA . THR B 1 302 ? -8.141 -7.98 5.418 1 97.56 302 THR B CA 1
ATOM 4632 C C . THR B 1 302 ? -8.875 -7.738 4.102 1 97.56 302 THR B C 1
ATOM 4634 O O . THR B 1 302 ? -10.094 -7.574 4.082 1 97.56 302 THR B O 1
ATOM 4637 N N . TRP B 1 303 ? -8.164 -7.77 3.043 1 98.38 303 TRP B N 1
ATOM 4638 C CA . TRP B 1 303 ? -8.711 -7.531 1.713 1 98.38 303 TRP B CA 1
ATOM 4639 C C . TRP B 1 303 ? -9.664 -8.656 1.309 1 98.38 303 TRP B C 1
ATOM 4641 O O . TRP B 1 303 ? -10.703 -8.406 0.701 1 98.38 303 TRP B O 1
ATOM 4651 N N . LEU B 1 304 ? -9.273 -9.867 1.646 1 98.38 304 LEU B N 1
ATOM 4652 C CA . LEU B 1 304 ? -10.141 -11.008 1.359 1 98.38 304 LEU B CA 1
ATOM 4653 C C . LEU B 1 304 ? -11.445 -10.906 2.146 1 98.38 304 LEU B C 1
ATOM 4655 O O . LEU B 1 304 ? -12.516 -11.219 1.625 1 98.38 304 LEU B O 1
ATOM 4659 N N . ARG B 1 305 ? -11.352 -10.484 3.355 1 97.12 305 ARG B N 1
ATOM 4660 C CA . ARG B 1 305 ? -12.555 -10.289 4.16 1 97.12 305 ARG B CA 1
ATOM 4661 C C . ARG B 1 305 ? -13.43 -9.18 3.59 1 97.12 305 ARG B C 1
ATOM 4663 O O . ARG B 1 305 ? -14.648 -9.312 3.521 1 97.12 305 ARG B O 1
ATOM 4670 N N . LEU B 1 306 ? -12.797 -8.125 3.182 1 96.12 306 LEU B N 1
ATOM 4671 C CA . LEU B 1 306 ? -13.5 -7.004 2.564 1 96.12 306 LEU B CA 1
ATOM 4672 C C . LEU B 1 306 ? -14.312 -7.469 1.358 1 96.12 306 LEU B C 1
ATOM 4674 O O . LEU B 1 306 ? -15.438 -7.016 1.151 1 96.12 306 LEU B O 1
ATOM 4678 N N . ASN B 1 307 ? -13.727 -8.391 0.583 1 97 307 ASN B N 1
ATOM 4679 C CA . ASN B 1 307 ? -14.344 -8.828 -0.667 1 97 307 ASN B CA 1
ATOM 4680 C C . ASN B 1 307 ? -15.227 -10.055 -0.463 1 97 307 ASN B C 1
ATOM 4682 O O . ASN B 1 307 ? -15.664 -10.672 -1.433 1 97 307 ASN B O 1
ATOM 4686 N N . GLY B 1 308 ? -15.438 -10.492 0.763 1 96.31 308 GLY B N 1
ATOM 4687 C CA . GLY B 1 308 ? -16.359 -11.57 1.076 1 96.31 308 GLY B CA 1
ATOM 4688 C C . GLY B 1 308 ? -15.773 -12.945 0.799 1 96.31 308 GLY B C 1
ATOM 4689 O O . GLY B 1 308 ? -16.516 -13.93 0.701 1 96.31 308 GLY B O 1
ATOM 4690 N N . MET B 1 309 ? -14.422 -13.039 0.666 1 97.25 309 MET B N 1
ATOM 4691 C CA . MET B 1 309 ? -13.789 -14.312 0.322 1 97.25 309 MET B CA 1
ATOM 4692 C C . MET B 1 309 ? -13.43 -15.094 1.578 1 97.25 309 MET B C 1
ATOM 4694 O O . MET B 1 309 ? -13.352 -16.328 1.546 1 97.25 309 MET B O 1
ATOM 4698 N N . LEU B 1 310 ? -13.141 -14.32 2.676 1 95.12 310 LEU B N 1
ATOM 4699 C CA . LEU B 1 310 ? -12.812 -14.93 3.959 1 95.12 310 LEU B CA 1
ATOM 4700 C C . LEU B 1 310 ? -13.758 -14.453 5.051 1 95.12 310 LEU B C 1
ATOM 4702 O O . LEU B 1 310 ? -13.867 -13.25 5.305 1 95.12 310 LEU B O 1
ATOM 4706 N N . THR B 1 311 ? -14.625 -15.219 5.477 1 84.56 311 THR B N 1
ATOM 4707 C CA . THR B 1 311 ? -15.602 -14.844 6.492 1 84.56 311 THR B CA 1
ATOM 4708 C C . THR B 1 311 ? -15.086 -15.18 7.891 1 84.56 311 THR B C 1
ATOM 4710 O O . THR B 1 311 ? -14.258 -16.078 8.055 1 84.56 311 THR B O 1
ATOM 4713 N N . THR B 1 312 ? -15.125 -14.188 8.844 1 63.72 312 THR B N 1
ATOM 4714 C CA . THR B 1 312 ? -14.766 -14.477 10.227 1 63.72 312 THR B CA 1
ATOM 4715 C C . THR B 1 312 ? -15.484 -15.727 10.719 1 63.72 312 THR B C 1
ATOM 4717 O O . THR B 1 312 ? -16.688 -15.898 10.484 1 63.72 312 THR B O 1
ATOM 4720 N N . VAL B 1 313 ? -14.703 -16.797 11 1 47.75 313 VAL B N 1
ATOM 4721 C CA . VAL B 1 313 ? -15.344 -17.922 11.695 1 47.75 313 VAL B CA 1
ATOM 4722 C C . VAL B 1 313 ? -15.703 -17.5 13.117 1 47.75 313 VAL B C 1
ATOM 4724 O O . VAL B 1 313 ? -15.016 -16.688 13.727 1 47.75 313 VAL B O 1
#

Nearest PDB structures (foldseek):
  6a6o-assembly1_A  TM=8.886E-01  e=2.844E-25  Caldicellulosiruptor acetigenus 6A
  7dwc-assembly4_D  TM=9.167E-01  e=1.614E-20  Bacteroides thetaiotaomicron VPI-5482
  5ao9-assembly1_A  TM=7.869E-01  e=3.493E-19  Thermogutta terrifontis
  5aob-assembly1_A  TM=7.767E-01  e=1.195E-18  Thermogutta terrifontis
  7bfu-assembly1_A  TM=8.068E-01  e=4.347E-18  Thermogutta terrifontis

pLDDT: mean 91.32, std 17.23, range [25.78, 99.0]

InterPro domains:
  IPR006311 Twin-arginine translocation pathway, signal sequence [PS51318] (1-32)
  IPR029058 Alpha/Beta hydrolase fold [G3DSA:3.40.50.1820] (61-313)
  IPR029058 Alpha/Beta hydrolase fold [SSF53474] (67-305)
  IPR049492 BD-FAE-like domain [PF20434] (79-265)
  IPR050300 GDXG lipolytic enzyme [PTHR48081] (70-303)

Sequence (626 aa):
MDLKRRNFLAGAVLVAAASQAKAATTAPDATLEVINLWPGQPPGGAGPAASEDLTPRGALRQISTPRLIVHKPDKPSGAAILLCSGGGYRKVDIVNESTPAAIYFASRGVTAVELVYRVPQEGWSIHAPFLDGMRALKIMRAEGERLGIDPARTGVLGFSAGGHLAGMLATGAAESFYVPTDDIDSQVLKPAFATLLYPVITMMAPFDQTQSRLNIVGRHPAQDLREAFSVERHVTRDTPPIFLAHALDDPIVPVDHSLMMFQALRTAGIETEIHVFQSGGHGWGMGKTRPAVRSWAQLVETWLRLNGMLTTVMDLKRRNFLAGAVLVAAASQAKAATTAPDATLEVINLWPGQPPGGAGPAASEDLTPRGALRQISTPRLIVHKPDKPSGAAILLCSGGGYRKVDIVNESTPAAIYFASRGVTAVELVYRVPQEGWSIHAPFLDGMRALKIMRAEGERLGIDPARTGVLGFSAGGHLAGMLATGAAESFYVPTDDIDSQVLKPAFATLLYPVITMMAPFDQTQSRLNIVGRHPAQDLREAFSVERHVTRDTPPIFLAHALDDPIVPVDHSLMMFQALRTAGIETEIHVFQSGGHGWGMGKTRPAVRSWAQLVETWLRLNGMLTTV

Secondary structure (DSSP, 8-state):
-----------------------------TTSEEEES-SSSPSSB---SSPPEE-TTS-EES-SS-EEEEE--SS--S-EEEEE--STTTSB-IIIIIHHHHHHHHTTT-EEEEEE---GGGTB-TTHHHHHHHHHHHHHHHTHHHHT--GGGEEEEEETHHHHHHHHHHHTGGGGG----SGGGG-----S-EEEES-----STTS--SHHHHHHH-SS--HHHHHHT-GGGG--TTPPPEEEEEETT-SSS-THHHHHHHHHHHHTT--EEEEEESS--S--TT-TT-GGGTTHHHHHHHHHHHTTSS---/-----------------------------TTSEEEES-SSSPSSB---SSPPEE-TTS-EES-SS-EEEEE--SS--S-EEEEE--STTTSB-IIIIIHHHHHHHHTTT-EEEEEE---GGGTB-TTHHHHHHHHHHHHHHHTHHHHT--GGGEEEEEETHHHHHHHHHHTTGGGGG----SGGGG-----S-EEEES-----STTS--SHHHHHHH-SS--HHHHHHT-GGGG--TTPPPEEEEEETT-SSS-THHHHHHHHHHHHHT--EEEEEESS--S--TT-TT-GGGTTHHHHHHHHHHHTTSS---

Solvent-accessible surface area (backbone atoms only — not comparable to full-atom values): 32617 Å² total; per-residue (Å²): 138,84,80,78,80,77,79,77,76,80,76,78,76,78,75,76,77,74,73,71,74,69,72,79,72,60,64,74,69,83,83,46,53,70,45,69,66,52,102,60,83,54,79,49,56,82,38,37,89,58,76,61,45,71,45,96,84,32,26,40,35,41,53,69,74,38,28,35,42,47,35,72,24,93,56,60,69,23,17,25,34,42,26,27,29,19,45,35,44,64,36,35,27,36,33,55,30,28,45,56,49,26,55,55,41,14,76,70,17,23,30,17,31,33,49,47,58,36,35,29,79,38,49,28,34,67,56,28,40,44,45,42,50,52,45,47,36,14,47,49,52,73,43,8,78,83,65,40,40,33,65,82,26,22,25,29,33,10,30,28,39,10,9,29,52,32,41,25,52,39,40,48,55,35,59,78,74,56,74,81,83,58,77,57,56,74,45,81,54,67,40,47,28,32,37,29,36,49,26,46,30,50,39,45,84,94,60,44,78,33,61,39,39,40,52,54,56,41,91,81,54,55,69,68,59,29,53,71,62,14,38,51,75,43,59,44,80,80,30,41,39,40,38,39,37,36,18,61,55,16,87,67,48,55,44,58,30,52,52,49,37,51,50,40,34,54,74,46,69,35,59,45,32,42,36,39,30,50,44,51,39,66,87,46,53,71,13,86,93,31,72,64,45,36,58,54,65,58,52,48,52,48,50,33,36,74,72,68,36,43,74,88,126,137,85,80,78,82,75,77,76,77,79,75,79,76,79,76,76,76,71,74,70,74,69,74,79,73,60,64,77,67,86,83,46,53,71,45,69,67,52,99,60,83,53,79,49,55,84,36,39,90,56,75,62,46,70,44,96,84,31,25,41,33,41,53,71,72,39,30,34,42,47,36,72,25,96,57,59,70,24,17,24,33,42,26,28,28,19,46,36,46,64,36,35,28,35,35,54,30,28,46,56,51,27,54,55,41,13,76,70,18,22,30,18,30,33,51,47,58,35,35,28,78,39,50,29,35,68,54,29,40,43,44,43,52,52,45,47,38,15,47,52,50,74,43,9,76,85,64,41,39,33,65,83,27,21,24,28,32,10,29,28,37,10,10,30,51,33,41,23,52,40,41,50,55,36,58,80,76,54,74,81,83,58,77,58,59,74,44,82,55,68,40,48,28,33,35,30,36,49,26,44,29,50,39,44,84,94,62,44,80,31,60,38,38,40,50,55,55,41,91,80,54,56,68,67,58,29,52,70,64,14,37,51,75,42,61,44,79,81,30,39,38,39,38,39,40,35,18,62,55,15,85,68,51,57,46,60,30,52,52,49,37,51,49,38,33,54,75,46,68,34,61,44,31,41,36,38,28,50,45,50,38,66,87,45,54,71,14,86,93,30,71,65,45,36,58,55,63,59,52,48,52,48,49,33,37,72,71,69,37,45,72,87,126

Foldseek 3Di:
DPPPPPPPPPPPPPPPPPPPPPPCLDDPDPPFDKAWLDPDFDPFFDFAPDDWDADPQGWIARDRTKIKTKLAAPAAQQAEEEEFADDLLGIGRCSLAQRVLCVVVSPQRYTYIYIDWHGVVGGGHLLRRLQSVLSVQLVCQVCVVVRSHDLLLYAYEYFAQGLLSRLCQQLVLSVVVYDDDDDSNVGDRHGQEYEHELYQAFCDPPQNPASSSCRRQNDDHDPVSRLSSHSLNSDALSRHEYEYEEECQAPHGHCVRVVSNVVSCVVRVHHYYYHYFPDDYGSCHCVPVNVRRNCVSVVVVVVSVVVVSRPDD/DPPPPPPPPPPPPPPPPPPPPPPCLDDPDPPFDKAWLDPDFDPFFDFAPDDWDADPQGWIARDRTKIKTKLAAPAAQQAEEEEFADDLLGIGRCSLAQRVLCVVVSPQRYTYIYIDWHGVVGGGHLLRRLQSVQSVQLVCQVCVVVRSHNLLLYAYEYFAQGLLSRLCQQLVLSVVVYDDDDDSNVGDRHGQEYEHELYQAFCDPPQNPASSSCRRQNDDHDPVSRLSSHSLNSDALSRHEYEYEEECQAPHGHCVRVVSNVVSCVVRVHHYYYHYFPDDYGSCHCVPVNVRRNCVSVVVVVVSVVVVSRPDD

Radius of gyration: 29.38 Å; Cα contacts (8 Å, |Δi|>4): 1425; chains: 2; bounding box: 148×80×65 Å